Protein AF-A0A291DHX2-F1 (afdb_monomer)

Nearest PDB structures (foldseek):
  8iu8-assembly1_A  TM=8.710E-01  e=2.915E-43  Flavobacterium johnsoniae UW101
  8iua-assembly1_A  TM=8.700E-01  e=8.581E-43  Flavobacterium johnsoniae UW101
  8iu9-assembly1_A  TM=8.692E-01  e=1.322E-42  Flavobacterium johnsoniae UW101
  3wnk-assembly1_A  TM=9.084E-01  e=1.373E-40  Niallia circulans
  5x7h-assembly1_A  TM=8.971E-01  e=6.446E-41  Paenibacillus sp. 598K

Solvent-accessible surface area (backbone atoms only — not comparable to full-atom values): 27577 Å² total; per-residue (Å²): 115,50,43,55,33,37,54,38,20,44,44,53,69,82,54,70,47,40,28,38,33,37,72,49,67,83,41,77,32,39,40,35,33,27,46,94,78,40,78,77,42,75,45,81,43,79,44,49,63,46,77,52,75,40,79,85,54,85,60,59,73,38,20,26,37,37,42,32,27,49,96,93,36,82,62,42,64,35,30,45,33,15,68,62,84,74,66,36,42,26,38,40,49,85,33,37,75,86,45,47,84,64,54,61,30,53,54,43,32,28,51,43,36,31,30,31,34,38,33,43,84,76,42,33,38,69,75,46,38,75,61,94,46,56,67,44,57,31,85,87,68,50,64,32,18,53,59,20,47,54,36,51,48,52,55,34,44,73,28,44,24,42,38,24,37,55,44,50,68,35,43,25,38,49,69,61,36,68,76,38,56,72,24,25,24,16,46,100,84,71,46,74,37,65,48,76,100,59,27,24,36,38,28,43,40,84,90,23,67,42,31,62,50,53,41,51,42,52,40,51,46,39,73,75,64,33,46,24,38,32,37,34,59,78,59,62,76,83,70,42,15,40,68,88,67,47,78,54,60,54,52,58,28,52,29,51,45,44,39,52,36,44,60,60,38,37,77,80,35,79,79,53,42,35,33,48,44,15,33,55,59,39,52,37,86,56,40,50,77,38,69,51,66,36,45,33,29,36,63,40,80,91,45,50,32,46,56,33,50,53,48,52,55,52,51,52,41,70,57,29,72,78,55,45,39,36,36,37,67,50,39,46,40,54,78,58,86,72,46,73,33,34,53,42,20,52,53,54,49,49,51,50,42,39,74,74,42,30,30,68,42,41,45,24,38,64,46,28,35,35,27,47,97,54,61,79,57,47,36,70,62,79,56,63,70,55,53,53,51,53,30,41,44,33,23,48,52,34,26,45,36,61,70,40,38,74,78,62,45,46,81,38,23,86,78,31,44,53,84,93,42,68,48,28,39,60,89,48,86,45,59,36,64,51,69,45,52,50,18,29,25,37,48,33,29,33,52,92,44,36,39,41,34,37,39,39,44,25,49,36,21,88,58,41,50,51,63,42,66,25,52,72,43,70,44,71,68,42,54,43,34,33,55,45,95,61,55,79,74,46,43,37,38,34,32,47,75,61,100,52,74,46,65,44,78,56,75,68,48,77,47,81,51,100,90,41,40,22,43,38,34,69,43,70,63,40,53,46,46,37,36,41,38,36,38,40,105

Sequence (537 aa):
MIVLFPVKAQFREGEPISFHIENCVDETVNLQIFSVGKPVFNKTVEIKEGIIELPEFEARRGGYLVEVTSSDKVVVQTAFDVDSDMIRYGFLSDFFQGGENENQSIRWMNKLHLNYIQYYDWMYRHDDLIPQTEIFEDLLGRKLSSNTIQSRIKQAREAGMVNIAYGAIYGGTNDFAAANPDWRMYDKNGQPIGFFDFLSIMNVNKESGWHDHIINEYKKAVEYGFDGIHMDTYGFPKEARNAKGEILDLPEDFGQLIDDSKAVLKEVNEDVKLIFNNVGNWPVYSVANRDQEAIYIEVWDPYSTYQGIEEIITNARRENKEKQIILAAYLKPFEYEVTEKTYNSLWLLTAIITSLGASHLIHGENGGIITEGYYAKYFHVEESSKKEQIRRYYDYITFLAEFWRINALSDASRTHFLGDNREYVSDCEYLTPNLEAGKIWTNIRQNDMMKFINFVNLTGAQDTIWNHQKDIQESDVFSLKILMNREIKAVTYLTPDGDVIKFDSLAYNIEESEFGPYLVVEIPRLLVWGTLIIEMD

pLDDT: mean 96.0, std 3.61, range [68.62, 98.94]

Radius of gyration: 24.35 Å; Cα contacts (8 Å, |Δi|>4): 1285; chains: 1; bounding box: 62×52×72 Å

Foldseek 3Di:
DKDKFWLALAAAQPDWTKIFIPPDDFDWKWKFKDAQNHTPDIDTDTDDGDMDTDNVDRDDAAKIKIFIDDPNDTPDIFIYGYPFLAAAEEEDADQAPPQLPPCLQ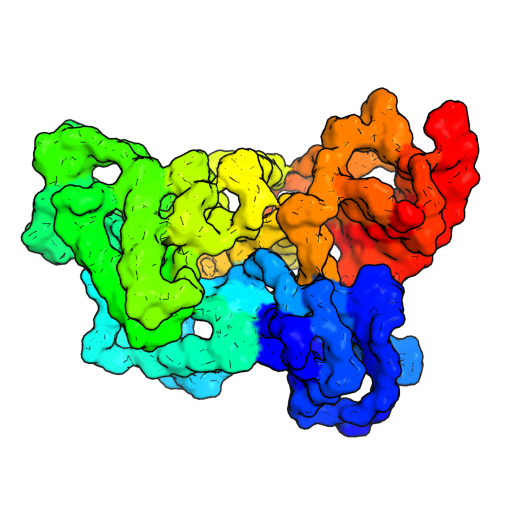LVLCRLLSHAEYEYPQQAQELLARHDPDQWHAHPVGDTGGLSSVVSNLVSNVSNNHAFAYEHELFWDFPVRCVVQVQQFWADQVLHFAADPPTTTGGHLAPVHPSLVSNLVSQLVVVVSPHLEYAHEYPLPDCWTAGNVRHIDPVLQSVLVSQQVSLVVNCVVPVRRAYEYEQECLPPLLRRLPHPHQAHEYEHDPPLQFLVSLLVSLVVSCVSPQAHAYEYADAQQVLVDDDDVLSVLLVLQSQQSCQLSLHHYHAHGGNQWGGHDPRRVPTHHDPDPLVSLLSSLVSSVSSNRSCVSHGPSWAWCQVPADDDPHDQKDWPDPQEHCDQDALHWNWTWTHDPFKIKIKTFFNNQAPGRRSNDGTDWDKDAKTKMKGADPFAWPFKWKWDSPDSHIDIDTWDWDWDQDPRGTITITIDHIDGGMMMIMTGGD

Secondary structure (DSSP, 8-state):
--EEEESSSSBPTTSPEEEEEES--SEEEEEEEEETTEEEEEEEEEE-SEEEEETT----SEEEEEEEEETTEEEEEEEEEES-----EEEE---BTTGGG--HHHHHHHHTT--EEEETT-SS-SSS-S-SSSEEE-TTS-EEEHHHHHHHHHHHHHTT-EEEEEEESSEEEHHHHHH-GGGB-B-TTSPBPEETTTEEEB--STTSHHHHHHHHHHHHHHHHT-SEEEEE--S--SS-B-TTSPBP-HHHHHHHHHHHHHHHHTTT-TT-EEEEE-GGGTTHHHHTTSS-SEEEEE--TT--BHHHHHHHHHHHHHH-SSSEEEEE---GGGGS---HHHHHHHHHHHHHHHHTTEEE--EETTTEEE-SS-TTSEEE---HHHHHHHHHHHHHHHHTHHHHSTTSSEE-HHHHBSTT--SEE-S-TTEESS--TTSEEEEEEEETTEEEEEEEE-TT-S--BTTS-----PPPPEEEEEE-SS-EEEEEEEESSSSS-EEEEPPEEEEEETTEEEEEEEEPP-SSEEEEEEEE-

Mean predicted aligned error: 3.92 Å

Structure (mmCIF, N/CA/C/O backbone):
data_AF-A0A291DHX2-F1
#
_entry.id   AF-A0A291DHX2-F1
#
loop_
_atom_site.group_PDB
_atom_site.id
_atom_site.type_symbol
_atom_site.label_atom_id
_atom_site.label_alt_id
_atom_site.label_comp_id
_atom_site.label_asym_id
_atom_site.label_entity_id
_atom_site.label_seq_id
_atom_site.pdbx_PDB_ins_code
_atom_site.Cartn_x
_atom_site.Cartn_y
_atom_site.Cartn_z
_atom_site.occupancy
_atom_site.B_iso_or_equiv
_atom_site.auth_seq_id
_atom_site.auth_comp_id
_atom_site.auth_asym_id
_atom_site.auth_atom_id
_atom_site.pdbx_PDB_model_num
ATOM 1 N N . MET A 1 1 ? 9.516 -12.639 23.760 1.00 79.38 1 MET A N 1
ATOM 2 C CA . MET A 1 1 ? 8.070 -12.367 23.662 1.00 79.38 1 MET A CA 1
ATOM 3 C C . MET A 1 1 ? 7.502 -13.357 22.665 1.00 79.38 1 MET A C 1
ATOM 5 O O . MET A 1 1 ? 8.199 -13.634 21.692 1.00 79.38 1 MET A O 1
ATOM 9 N N . ILE A 1 2 ? 6.322 -13.920 22.928 1.00 90.12 2 ILE A N 1
ATOM 10 C CA . ILE A 1 2 ? 5.669 -14.852 21.999 1.00 90.12 2 ILE A CA 1
ATOM 11 C C . ILE A 1 2 ? 5.411 -14.114 20.682 1.00 90.12 2 ILE A C 1
ATOM 13 O O . ILE A 1 2 ? 4.966 -12.968 20.686 1.00 90.12 2 ILE A O 1
ATOM 17 N N . VAL A 1 3 ? 5.698 -14.761 19.557 1.00 93.31 3 VAL A N 1
ATOM 18 C CA . VAL A 1 3 ? 5.422 -14.228 18.220 1.00 93.31 3 VAL A CA 1
ATOM 19 C C . VAL A 1 3 ? 4.354 -15.105 17.586 1.00 93.31 3 VAL A C 1
ATOM 21 O O . VAL A 1 3 ? 4.564 -16.298 17.414 1.00 93.31 3 VAL A O 1
ATOM 24 N N . LEU A 1 4 ? 3.219 -14.509 17.234 1.00 96.25 4 LEU A N 1
ATOM 25 C CA . LEU A 1 4 ? 2.104 -15.169 16.557 1.00 96.25 4 LEU A CA 1
ATOM 26 C C . LEU A 1 4 ? 1.819 -14.425 15.260 1.00 96.25 4 LEU A C 1
ATOM 28 O O . LEU A 1 4 ? 1.645 -13.222 15.337 1.00 96.25 4 LEU A O 1
ATOM 32 N N . PHE A 1 5 ? 1.764 -15.072 14.104 1.00 97.38 5 PHE A N 1
ATOM 33 C CA . PHE A 1 5 ? 1.389 -14.419 12.839 1.00 97.38 5 PHE A CA 1
ATOM 34 C C . PHE A 1 5 ? 0.806 -15.456 11.872 1.00 97.38 5 PHE A C 1
ATOM 36 O O . PHE A 1 5 ? 1.101 -16.645 12.031 1.00 97.38 5 PHE A O 1
ATOM 43 N N . PRO A 1 6 ? -0.047 -15.070 10.912 1.00 97.62 6 PRO A N 1
ATOM 44 C CA . PRO A 1 6 ? -0.715 -16.039 10.054 1.00 97.62 6 PRO A CA 1
ATOM 45 C C . PRO A 1 6 ? 0.281 -16.792 9.168 1.00 97.62 6 PRO A C 1
ATOM 47 O O . PRO A 1 6 ? 1.339 -16.275 8.806 1.00 97.62 6 PRO A O 1
ATOM 50 N N . VAL A 1 7 ? -0.045 -18.038 8.815 1.00 97.56 7 VAL A N 1
ATOM 51 C CA . VAL A 1 7 ? 0.776 -18.834 7.882 1.00 97.56 7 VAL A CA 1
ATOM 52 C C . VAL A 1 7 ? 0.764 -18.221 6.477 1.00 97.56 7 VAL A C 1
ATOM 54 O O . VAL A 1 7 ? 1.782 -18.260 5.784 1.00 97.56 7 VAL A O 1
ATOM 57 N N . LYS A 1 8 ? -0.350 -17.589 6.088 1.00 97.50 8 LYS A N 1
ATOM 58 C CA . LYS A 1 8 ? -0.507 -16.877 4.817 1.00 97.50 8 LYS A CA 1
ATOM 59 C C . LYS A 1 8 ? -0.766 -15.386 5.027 1.00 97.50 8 LYS A C 1
ATOM 61 O O . LYS A 1 8 ? -1.480 -15.017 5.954 1.00 97.50 8 LYS A O 1
ATOM 66 N N . ALA A 1 9 ? -0.292 -14.556 4.103 1.00 97.12 9 ALA A N 1
ATOM 67 C CA . ALA A 1 9 ? -0.534 -13.111 4.106 1.00 97.12 9 ALA A CA 1
ATOM 68 C C . ALA A 1 9 ? -2.009 -12.736 3.845 1.00 97.12 9 ALA A C 1
ATOM 70 O O . ALA A 1 9 ? -2.441 -11.623 4.157 1.00 97.12 9 ALA A O 1
ATOM 71 N N . GLN A 1 10 ? -2.766 -13.659 3.248 1.00 96.00 10 GLN A N 1
ATOM 72 C CA . GLN A 1 10 ? -4.211 -13.606 3.049 1.00 96.00 10 GLN A CA 1
ATOM 73 C C . GLN A 1 10 ? -4.751 -15.037 2.922 1.00 96.00 10 GLN A C 1
ATOM 75 O O . GLN A 1 10 ? -4.140 -15.878 2.255 1.00 96.00 10 GLN A O 1
ATOM 80 N N . PHE A 1 11 ? -5.901 -15.307 3.536 1.00 96.81 11 PHE A N 1
ATOM 81 C CA . PHE A 1 11 ? -6.628 -16.568 3.375 1.00 96.81 11 PHE A CA 1
ATOM 82 C C . PHE A 1 11 ? -7.764 -16.428 2.356 1.00 96.81 11 PHE A C 1
ATOM 84 O O . PHE A 1 11 ? -8.256 -15.327 2.090 1.00 96.81 11 PHE A O 1
ATOM 91 N N . ARG A 1 12 ? -8.201 -17.561 1.802 1.00 95.00 12 ARG A N 1
ATOM 92 C CA . ARG A 1 12 ? -9.439 -17.662 1.010 1.00 95.00 12 ARG A CA 1
ATOM 93 C C . ARG A 1 12 ? -10.588 -18.183 1.865 1.00 95.00 12 ARG A C 1
ATOM 95 O O . ARG A 1 12 ? -10.365 -18.931 2.817 1.00 95.00 12 ARG A O 1
ATOM 102 N N . GLU A 1 13 ? -11.819 -17.813 1.528 1.00 94.00 13 GLU A N 1
ATOM 103 C CA . GLU A 1 13 ? -13.006 -18.337 2.203 1.00 94.00 13 GLU A CA 1
ATOM 104 C C . GLU A 1 13 ? -13.037 -19.873 2.123 1.00 94.00 13 GLU A C 1
ATOM 106 O O . GLU A 1 13 ? -12.830 -20.474 1.067 1.00 94.00 13 GLU A O 1
ATOM 111 N N . GLY A 1 14 ? -13.257 -20.518 3.272 1.00 90.81 14 GLY A N 1
ATOM 112 C CA . GLY A 1 14 ? -13.213 -21.976 3.411 1.00 90.81 14 GLY A CA 1
ATOM 113 C C . GLY A 1 14 ? -11.820 -22.577 3.645 1.00 90.81 14 GLY A C 1
ATOM 114 O O . GLY A 1 14 ? -11.731 -23.776 3.915 1.00 90.81 14 GLY A O 1
ATOM 115 N N . GLU A 1 15 ? -10.736 -21.794 3.592 1.00 93.56 15 GLU A N 1
ATOM 116 C CA . GLU A 1 15 ? -9.418 -22.276 4.016 1.00 93.56 15 GLU A CA 1
ATOM 117 C C . GLU A 1 15 ? -9.311 -22.358 5.550 1.00 93.56 15 GLU A C 1
ATOM 119 O O . GLU A 1 15 ? -9.745 -21.439 6.249 1.00 93.56 15 GLU A O 1
ATOM 124 N N . PRO A 1 16 ? -8.684 -23.416 6.103 1.00 94.38 16 PRO A N 1
ATOM 125 C CA . PRO A 1 16 ? -8.386 -23.478 7.528 1.00 94.38 16 PRO A CA 1
ATOM 126 C C . PRO A 1 16 ? -7.453 -22.342 7.958 1.00 94.38 16 PRO A C 1
ATOM 128 O O . PRO A 1 16 ? -6.340 -22.195 7.443 1.00 94.38 16 PRO A O 1
ATOM 131 N N . ILE A 1 17 ? -7.886 -21.572 8.955 1.00 97.00 17 ILE A N 1
ATOM 132 C CA . ILE A 1 17 ? -7.067 -20.510 9.534 1.00 97.00 17 ILE A CA 1
ATOM 133 C C . ILE A 1 17 ? -5.953 -21.131 10.376 1.00 97.00 17 ILE A C 1
ATOM 135 O O . ILE A 1 17 ? -6.190 -22.023 11.193 1.00 97.00 17 ILE A O 1
ATOM 139 N N . SER A 1 18 ? -4.725 -20.659 10.176 1.00 97.06 18 SER A N 1
ATOM 140 C CA . SER A 1 18 ? -3.547 -21.181 10.866 1.00 97.06 18 SER A CA 1
ATOM 141 C C . SER A 1 18 ? -2.495 -20.108 11.121 1.00 97.06 18 SER A C 1
ATOM 143 O O . SER A 1 18 ? -2.351 -19.151 10.356 1.00 97.06 18 SER A O 1
ATOM 145 N N . PHE A 1 19 ? -1.740 -20.274 12.206 1.00 97.56 19 PHE A N 1
ATOM 146 C CA . PHE A 1 19 ? -0.740 -19.307 12.654 1.00 97.56 19 PHE A CA 1
ATOM 147 C C . PHE A 1 19 ? 0.585 -19.985 12.973 1.00 97.56 19 PHE A C 1
ATOM 149 O O . PHE A 1 19 ? 0.619 -21.059 13.574 1.00 97.56 19 PHE A O 1
ATOM 156 N N . HIS A 1 20 ? 1.679 -19.316 12.626 1.00 97.00 20 HIS A N 1
ATOM 157 C CA . HIS A 1 20 ? 2.994 -19.610 13.169 1.00 97.00 20 HIS A CA 1
ATOM 158 C C . HIS A 1 20 ? 3.098 -19.087 14.600 1.00 97.00 20 HIS A C 1
ATOM 160 O O . HIS A 1 20 ? 2.733 -17.943 14.867 1.00 97.00 20 HIS A O 1
ATOM 166 N N . ILE A 1 21 ? 3.659 -19.906 15.487 1.00 95.69 21 ILE A N 1
ATOM 167 C CA . ILE A 1 21 ? 4.022 -19.550 16.858 1.00 95.69 21 ILE A CA 1
ATOM 168 C C . ILE A 1 21 ? 5.539 -19.682 17.004 1.00 95.69 21 ILE A C 1
ATOM 170 O O . ILE A 1 21 ? 6.110 -20.730 16.693 1.00 95.69 21 ILE A O 1
ATOM 174 N N . GLU A 1 22 ? 6.186 -18.635 17.511 1.00 94.31 22 GLU A N 1
ATOM 175 C CA . GLU A 1 22 ? 7.619 -18.609 17.818 1.00 94.31 22 GLU A CA 1
ATOM 176 C C . GLU A 1 22 ? 7.882 -18.060 19.220 1.00 94.31 22 GLU A C 1
ATOM 178 O O . GLU A 1 22 ? 7.073 -17.294 19.753 1.00 94.31 22 GLU A O 1
ATOM 183 N N . ASN A 1 23 ? 9.060 -18.371 19.776 1.00 89.81 23 ASN A N 1
ATOM 184 C CA . ASN A 1 23 ? 9.526 -17.853 21.064 1.00 89.81 23 ASN A CA 1
ATOM 185 C C . ASN A 1 23 ? 8.530 -18.138 22.202 1.00 89.81 23 ASN A C 1
ATOM 187 O O . ASN A 1 23 ? 8.288 -17.281 23.061 1.00 89.81 23 ASN A O 1
ATOM 191 N N . CYS A 1 24 ? 7.934 -19.331 22.179 1.00 85.94 24 CYS A N 1
ATOM 192 C CA . CYS A 1 24 ? 6.913 -19.775 23.119 1.00 85.94 24 CYS A CA 1
ATOM 193 C C . CYS A 1 24 ? 7.372 -21.037 23.852 1.00 85.94 24 CYS A C 1
ATOM 195 O O . CYS A 1 24 ? 7.963 -21.928 23.249 1.00 85.94 24 CYS A O 1
ATOM 197 N N . VAL A 1 25 ? 7.064 -21.127 25.144 1.00 78.88 25 VAL A N 1
ATOM 198 C CA . VAL A 1 25 ? 7.168 -22.370 25.922 1.00 78.88 25 VAL A CA 1
ATOM 199 C C . VAL A 1 25 ? 5.767 -22.968 26.021 1.00 78.88 25 VAL A C 1
ATOM 201 O O . VAL A 1 25 ? 4.802 -22.208 26.003 1.00 78.88 25 VAL A O 1
ATOM 204 N N . ASP A 1 26 ? 5.660 -24.295 26.102 1.00 84.38 26 ASP A N 1
ATOM 205 C CA . ASP A 1 26 ? 4.382 -25.002 26.236 1.00 84.38 26 ASP A CA 1
ATOM 206 C C . ASP A 1 26 ? 3.528 -24.390 27.361 1.00 84.38 26 ASP A C 1
ATOM 208 O O . ASP A 1 26 ? 3.853 -24.504 28.547 1.00 84.38 26 ASP A O 1
ATOM 212 N N . GLU A 1 27 ? 2.442 -23.720 26.979 1.00 87.50 27 GLU A N 1
ATOM 213 C CA . GLU A 1 27 ? 1.556 -23.001 27.892 1.00 87.50 27 GLU A CA 1
ATOM 214 C C . GLU A 1 27 ? 0.101 -23.112 27.423 1.00 87.50 27 GLU A C 1
ATOM 216 O O . GLU A 1 27 ? -0.201 -23.105 26.227 1.00 87.50 27 GLU A O 1
ATOM 221 N N . THR A 1 28 ? -0.820 -23.216 28.381 1.00 92.19 28 THR A N 1
ATOM 222 C CA . THR A 1 28 ? -2.256 -23.126 28.121 1.00 92.19 28 THR A CA 1
ATOM 223 C C . THR A 1 28 ? -2.678 -21.661 28.119 1.00 92.19 28 THR A C 1
ATOM 225 O O . THR A 1 28 ? -2.581 -20.981 29.138 1.00 92.19 28 THR A O 1
ATOM 228 N N . VAL A 1 29 ? -3.192 -21.192 26.988 1.00 94.38 29 VAL A N 1
ATOM 229 C CA . VAL A 1 29 ? -3.620 -19.805 26.777 1.00 94.38 29 VAL A CA 1
ATOM 230 C C . VAL A 1 29 ? -5.060 -19.753 26.286 1.00 94.38 29 VAL A C 1
ATOM 232 O O . VAL A 1 29 ? -5.611 -20.748 25.810 1.00 94.38 29 VAL A O 1
ATOM 235 N N . ASN A 1 30 ? -5.676 -18.581 26.373 1.00 95.88 30 ASN A N 1
ATOM 236 C CA . ASN A 1 30 ? -6.965 -18.324 25.754 1.00 95.88 30 ASN A CA 1
ATOM 237 C C . ASN A 1 30 ? -6.771 -17.557 24.441 1.00 95.88 30 ASN A C 1
ATOM 239 O O . ASN A 1 30 ? -6.210 -16.465 24.447 1.00 95.88 30 ASN A O 1
ATOM 243 N N . LEU A 1 31 ? -7.222 -18.129 23.323 1.00 96.31 31 LEU A N 1
ATOM 244 C CA . LEU A 1 31 ? -7.190 -17.504 22.001 1.00 96.31 31 LEU A CA 1
ATOM 245 C C . LEU A 1 31 ? -8.587 -17.001 21.642 1.00 96.31 31 LEU A C 1
ATOM 247 O O . LEU A 1 31 ? -9.546 -17.776 21.604 1.00 96.31 31 LEU A O 1
ATOM 251 N N . GLN A 1 32 ? -8.687 -15.715 21.330 1.00 96.31 32 GLN A N 1
ATOM 252 C CA . GLN A 1 32 ? -9.913 -15.063 20.884 1.00 96.31 32 GLN A CA 1
ATOM 253 C C . GLN A 1 32 ? -9.729 -14.468 19.493 1.00 96.31 32 GLN A C 1
ATOM 255 O O . GLN A 1 32 ? -8.671 -13.929 19.176 1.00 96.31 32 GLN A O 1
ATOM 260 N N . ILE A 1 33 ? -10.776 -14.555 18.673 1.00 97.19 33 ILE A N 1
ATOM 261 C CA . ILE A 1 33 ? -10.845 -13.870 17.380 1.00 97.19 33 ILE A CA 1
ATOM 262 C C . ILE A 1 33 ? -11.972 -12.851 17.447 1.00 97.19 33 ILE A C 1
ATOM 264 O O . ILE A 1 33 ? -13.084 -13.179 17.870 1.00 97.19 33 ILE A O 1
ATOM 268 N N . PHE A 1 34 ? -11.687 -11.633 17.002 1.00 95.50 34 PHE A N 1
ATOM 269 C CA . PHE A 1 34 ? -12.623 -10.522 16.961 1.00 95.50 34 PHE A CA 1
ATOM 270 C C . PHE A 1 34 ? -12.886 -10.073 15.525 1.00 95.50 34 PHE A C 1
ATOM 272 O O . PHE A 1 34 ? -11.972 -10.018 14.705 1.00 95.50 34 PHE A O 1
ATOM 279 N N . SER A 1 35 ? -14.134 -9.695 15.251 1.00 91.94 35 SER A N 1
ATOM 280 C CA . SER A 1 35 ? -14.554 -8.944 14.063 1.00 91.94 35 SER A CA 1
ATOM 281 C C . SER A 1 35 ? -15.221 -7.659 14.552 1.00 91.94 35 SER A C 1
ATOM 283 O O . SER A 1 35 ? -16.177 -7.726 15.325 1.00 91.94 35 SER A O 1
ATOM 285 N N . VAL A 1 36 ? -14.677 -6.493 14.185 1.00 81.00 36 VAL A N 1
ATOM 286 C CA . VAL A 1 36 ? -15.209 -5.166 14.574 1.00 81.00 36 VAL A CA 1
ATOM 287 C C . VAL A 1 36 ? -15.490 -5.047 16.086 1.00 81.00 36 VAL A C 1
ATOM 289 O O . VAL A 1 36 ? -16.558 -4.634 16.523 1.00 81.00 36 VAL A O 1
ATOM 292 N N . GLY A 1 37 ? -14.547 -5.502 16.916 1.00 74.19 37 GLY A N 1
ATOM 293 C CA . GLY A 1 37 ? -14.656 -5.478 18.383 1.00 74.19 37 GLY A CA 1
ATOM 294 C C . GLY A 1 37 ? -15.592 -6.525 19.003 1.00 74.19 37 GLY A C 1
ATOM 295 O O . GLY A 1 37 ? -15.660 -6.630 20.227 1.00 74.19 37 GLY A O 1
ATOM 296 N N . LYS A 1 38 ? -16.275 -7.350 18.201 1.00 86.62 38 LYS A N 1
ATOM 297 C CA . LYS A 1 38 ? -17.118 -8.452 18.687 1.00 86.62 38 LYS A CA 1
ATOM 298 C C . LYS A 1 38 ? -16.330 -9.762 18.690 1.00 86.62 38 LYS A C 1
ATOM 300 O O . LYS A 1 38 ? -15.783 -10.124 17.647 1.00 86.62 38 LYS A O 1
ATOM 305 N N . PRO A 1 39 ? -16.280 -10.504 19.811 1.00 92.81 39 PRO A N 1
ATOM 306 C CA . PRO A 1 39 ? -15.670 -11.826 19.826 1.00 92.81 39 PRO A CA 1
ATOM 307 C C . PRO A 1 39 ? -16.509 -12.785 18.974 1.00 92.81 39 PRO A C 1
ATOM 309 O O . PRO A 1 39 ? -17.694 -12.989 19.234 1.00 92.81 39 PRO A O 1
ATOM 312 N N . VAL A 1 40 ? -15.887 -13.376 17.956 1.00 95.56 40 VAL A N 1
ATOM 313 C CA . VAL A 1 40 ? -16.500 -14.356 17.043 1.00 95.56 40 VAL A CA 1
ATOM 314 C C . VAL A 1 40 ? -15.968 -15.771 17.261 1.00 95.56 40 VAL A C 1
ATOM 316 O O . VAL A 1 40 ? -16.575 -16.737 16.808 1.00 95.56 40 VAL A O 1
ATOM 319 N N . PHE A 1 41 ? -14.860 -15.906 17.990 1.00 96.50 41 PHE A N 1
ATOM 320 C CA . PHE A 1 41 ? -14.291 -17.186 18.395 1.00 96.50 41 PHE A CA 1
ATOM 321 C C . PHE A 1 41 ? -13.587 -17.039 19.741 1.00 96.50 41 PHE A C 1
ATOM 323 O O . PHE A 1 41 ? -12.989 -16.001 20.025 1.00 96.50 41 PHE A O 1
ATOM 330 N N . ASN A 1 42 ? -13.653 -18.080 20.565 1.00 95.81 42 ASN A N 1
ATOM 331 C CA . ASN A 1 42 ? -12.950 -18.145 21.837 1.00 95.81 42 ASN A CA 1
ATOM 332 C C . ASN A 1 42 ? -12.612 -19.600 22.156 1.00 95.81 42 ASN A C 1
ATOM 334 O O . ASN A 1 42 ? -13.512 -20.445 22.176 1.00 95.81 42 ASN A O 1
ATOM 338 N N . LYS A 1 43 ? -11.338 -19.894 22.416 1.00 94.62 43 LYS A N 1
ATOM 339 C CA . LYS A 1 43 ? -10.894 -21.248 22.731 1.00 94.62 43 LYS A CA 1
ATOM 340 C C . LYS A 1 43 ? -9.653 -21.248 23.611 1.00 94.62 43 LYS A C 1
ATOM 342 O O . LYS A 1 43 ? -8.654 -20.604 23.307 1.00 94.62 43 LYS A O 1
ATOM 347 N N . THR A 1 44 ? -9.688 -22.068 24.655 1.00 95.19 44 THR A N 1
ATOM 348 C CA . THR A 1 44 ? -8.486 -22.435 25.402 1.00 95.19 44 THR A CA 1
ATOM 349 C C . THR A 1 44 ? -7.669 -23.432 24.587 1.00 95.19 44 THR A C 1
ATOM 351 O O . THR A 1 44 ? -8.180 -24.485 24.199 1.00 95.19 44 THR A O 1
ATOM 354 N N . VAL A 1 45 ? -6.410 -23.097 24.318 1.00 93.00 45 VAL A N 1
ATOM 355 C CA . VAL A 1 45 ? -5.496 -23.890 23.491 1.00 93.00 45 VAL A CA 1
ATOM 356 C C . VAL A 1 45 ? -4.149 -24.049 24.187 1.00 93.00 45 VAL A C 1
ATOM 358 O O . VAL A 1 45 ? -3.720 -23.184 24.947 1.00 93.00 45 VAL A O 1
ATOM 361 N N . GLU A 1 46 ? -3.473 -25.162 23.924 1.00 91.88 46 GLU A N 1
ATOM 362 C CA . GLU A 1 46 ? -2.058 -25.319 24.259 1.00 91.88 46 GLU A CA 1
ATOM 363 C C . GLU A 1 46 ? -1.229 -24.783 23.092 1.00 91.88 46 GLU A C 1
ATOM 365 O O . GLU A 1 46 ? -1.372 -25.253 21.959 1.00 91.88 46 GLU A O 1
ATOM 370 N N . ILE A 1 47 ? -0.385 -23.788 23.359 1.00 90.06 47 ILE A N 1
ATOM 371 C CA . ILE A 1 47 ? 0.527 -23.224 22.362 1.00 90.06 47 ILE A CA 1
ATOM 372 C C . ILE A 1 47 ? 1.944 -23.744 22.581 1.00 90.06 47 ILE A C 1
ATOM 374 O O . ILE A 1 47 ? 2.423 -23.833 23.708 1.00 90.06 47 ILE A O 1
ATOM 378 N N . LYS A 1 48 ? 2.609 -24.072 21.473 1.00 92.06 48 LYS A N 1
ATOM 379 C CA . LYS A 1 48 ? 4.018 -24.468 21.391 1.00 92.06 48 LYS A CA 1
ATOM 380 C C . LYS A 1 48 ? 4.611 -23.937 20.093 1.00 92.06 48 LYS A C 1
ATOM 382 O O . LYS A 1 48 ? 3.857 -23.593 19.180 1.00 92.06 48 LYS A O 1
ATOM 387 N N . GLU A 1 49 ? 5.936 -23.895 19.981 1.00 94.31 49 GLU A N 1
ATOM 388 C CA . GLU A 1 49 ? 6.577 -23.500 18.722 1.00 94.31 49 GLU A CA 1
ATOM 389 C C . GLU A 1 49 ? 6.132 -24.398 17.558 1.00 94.31 49 GLU A C 1
ATOM 391 O O . GLU A 1 49 ? 6.116 -25.629 17.667 1.00 94.31 49 GLU A O 1
ATOM 396 N N . GLY A 1 50 ? 5.759 -23.778 16.437 1.00 94.81 50 GLY A N 1
ATOM 397 C CA . GLY A 1 50 ? 5.253 -24.483 15.262 1.00 94.81 50 GLY A CA 1
ATOM 398 C C . GLY A 1 50 ? 4.054 -23.794 14.622 1.00 94.81 50 GLY A C 1
ATOM 399 O O . GLY A 1 50 ? 4.003 -22.568 14.543 1.00 94.81 50 GLY A O 1
ATOM 400 N N . ILE A 1 51 ? 3.116 -24.596 14.117 1.00 95.94 51 ILE A N 1
ATOM 401 C CA . ILE A 1 51 ? 1.869 -24.129 13.503 1.00 95.94 51 ILE A CA 1
ATOM 402 C C . ILE A 1 51 ? 0.699 -24.577 14.375 1.00 95.94 51 ILE A C 1
ATOM 404 O O . ILE A 1 51 ? 0.610 -25.752 14.735 1.00 95.94 51 ILE A O 1
ATOM 408 N N . ILE A 1 52 ? -0.196 -23.642 14.689 1.00 95.19 52 ILE A N 1
ATOM 409 C CA . ILE A 1 52 ? -1.517 -23.930 15.248 1.00 95.19 52 ILE A CA 1
ATOM 410 C C . ILE A 1 52 ? -2.569 -23.747 14.156 1.00 95.19 52 ILE A C 1
ATOM 412 O O . ILE A 1 52 ? -2.600 -22.718 13.484 1.00 95.19 52 ILE A O 1
ATOM 416 N N . GLU A 1 53 ? -3.431 -24.742 13.983 1.00 95.00 53 GLU A N 1
ATOM 417 C CA . GLU A 1 53 ? -4.576 -24.685 13.073 1.00 95.00 53 GLU A CA 1
ATOM 418 C C . GLU A 1 53 ? -5.868 -24.522 13.877 1.00 95.00 53 GLU A C 1
ATOM 420 O O . GLU A 1 53 ? -6.033 -25.124 14.942 1.00 95.00 53 GLU A O 1
ATOM 425 N N . LEU A 1 54 ? -6.804 -23.733 13.352 1.00 94.06 54 LEU A N 1
ATOM 426 C CA . LEU A 1 54 ? -8.122 -23.490 13.935 1.00 94.06 54 LEU A CA 1
ATOM 427 C C . LEU A 1 54 ? -9.227 -24.003 12.993 1.00 94.06 54 LEU A C 1
ATOM 429 O O . LEU A 1 54 ? -10.019 -23.208 12.491 1.00 94.06 54 LEU A O 1
ATOM 433 N N . PRO A 1 55 ? -9.327 -25.325 12.748 1.00 89.50 55 PRO A N 1
ATOM 434 C CA . PRO A 1 55 ? -10.268 -25.884 11.769 1.00 89.50 55 PRO A CA 1
ATOM 435 C C . PRO A 1 55 ? -11.746 -25.697 12.147 1.00 89.50 55 PRO A C 1
ATOM 437 O O . PRO A 1 55 ? -12.625 -25.873 11.315 1.00 89.50 55 PRO A O 1
ATOM 440 N N . GLU A 1 56 ? -12.029 -25.370 13.407 1.00 90.44 56 GLU A N 1
ATOM 441 C CA . GLU A 1 56 ? -13.383 -25.114 13.909 1.00 90.44 56 GLU A CA 1
ATOM 442 C C . GLU A 1 56 ? -13.866 -23.685 13.624 1.00 90.44 56 GLU A C 1
ATOM 444 O O . GLU A 1 56 ? -15.054 -23.405 13.774 1.00 90.44 56 GLU A O 1
ATOM 449 N N . PHE A 1 57 ? -12.962 -22.770 13.261 1.00 93.19 57 PHE A N 1
ATOM 450 C CA . PHE A 1 57 ? -13.331 -21.399 12.943 1.00 93.19 57 PHE A CA 1
ATOM 451 C C . PHE A 1 57 ? -13.613 -21.260 11.446 1.00 93.19 57 PHE A C 1
ATOM 453 O O . PHE A 1 57 ? -12.701 -21.190 10.624 1.00 93.19 57 PHE A O 1
ATOM 460 N N . GLU A 1 58 ? -14.895 -21.192 11.101 1.00 91.62 58 GLU A N 1
ATOM 461 C CA . GLU A 1 58 ? -15.348 -20.894 9.743 1.00 91.62 58 GLU A CA 1
ATOM 462 C C . GLU A 1 58 ? -15.251 -19.387 9.481 1.00 91.62 58 GLU A C 1
ATOM 464 O O . GLU A 1 58 ? -16.193 -18.622 9.718 1.00 91.62 58 GLU A O 1
ATOM 469 N N . ALA A 1 59 ? -14.082 -18.952 9.015 1.00 91.12 59 ALA A N 1
ATOM 470 C CA . ALA A 1 59 ? -13.855 -17.563 8.653 1.00 91.12 59 ALA A CA 1
ATOM 471 C C . ALA A 1 59 ? -14.628 -17.201 7.377 1.00 91.12 59 ALA A C 1
ATOM 473 O O . ALA A 1 59 ? -14.614 -17.937 6.389 1.00 91.12 59 ALA A O 1
ATOM 474 N N . ARG A 1 60 ? -15.280 -16.039 7.399 1.00 92.56 60 ARG A N 1
ATOM 475 C CA . ARG A 1 60 ? -15.910 -15.433 6.222 1.00 92.56 60 ARG A CA 1
ATOM 476 C C . ARG A 1 60 ? -15.046 -14.289 5.733 1.00 92.56 60 ARG A C 1
ATOM 478 O O . ARG A 1 60 ? -14.128 -13.864 6.426 1.00 92.56 60 ARG A O 1
ATOM 485 N N . ARG A 1 61 ? -15.376 -13.755 4.561 1.00 92.62 61 ARG A N 1
ATOM 486 C CA . ARG A 1 61 ? -14.745 -12.540 4.053 1.00 92.62 61 ARG A CA 1
ATOM 487 C C . ARG A 1 61 ? -14.756 -11.418 5.100 1.00 92.62 61 ARG A C 1
ATOM 489 O O . ARG A 1 61 ? -15.824 -11.057 5.591 1.00 92.62 61 ARG A O 1
ATOM 496 N N . GLY A 1 62 ? -13.585 -10.855 5.391 1.00 92.69 62 GLY A N 1
ATOM 497 C CA . GLY A 1 62 ? -13.419 -9.809 6.401 1.00 92.69 62 GLY A CA 1
ATOM 498 C C . GLY A 1 62 ? -12.014 -9.770 7.000 1.00 92.69 62 GLY A C 1
ATOM 499 O O . GLY A 1 62 ? -11.186 -10.641 6.731 1.00 92.69 62 GLY A O 1
ATOM 500 N N . GLY A 1 63 ? -11.756 -8.734 7.798 1.00 95.44 63 GLY A N 1
ATOM 501 C CA . GLY A 1 63 ? -10.553 -8.614 8.621 1.00 95.44 63 GLY A CA 1
ATOM 502 C C . GLY A 1 63 ? -10.833 -9.046 10.060 1.00 95.44 63 GLY A C 1
ATOM 503 O O . GLY A 1 63 ? -11.917 -8.807 10.597 1.00 95.44 63 GLY A O 1
ATOM 504 N N . TYR A 1 64 ? -9.854 -9.691 10.689 1.00 97.19 64 TYR A N 1
ATOM 505 C CA . TYR A 1 64 ? -9.985 -10.248 12.031 1.00 97.19 64 TYR A CA 1
ATOM 506 C C . TYR A 1 64 ? -8.765 -9.928 12.885 1.00 97.19 64 TYR A C 1
ATOM 508 O O . TYR A 1 64 ? -7.631 -9.990 12.411 1.00 97.19 64 TYR A O 1
ATOM 516 N N . LEU A 1 65 ? -9.002 -9.640 14.164 1.00 97.50 65 LEU A N 1
ATOM 517 C CA . LEU A 1 65 ? -7.958 -9.536 15.179 1.00 97.50 65 LEU A CA 1
ATOM 518 C C . LEU A 1 65 ? -7.912 -10.835 15.974 1.00 97.50 65 LEU A C 1
ATOM 520 O O . LEU A 1 65 ? -8.946 -11.341 16.406 1.00 97.50 65 LEU A O 1
ATOM 524 N N . VAL A 1 66 ? -6.713 -11.345 16.202 1.00 97.25 66 VAL A N 1
ATOM 525 C CA . VAL A 1 66 ? -6.437 -12.477 17.077 1.00 97.25 66 VAL A CA 1
ATOM 526 C C . VAL A 1 66 ? -5.758 -11.954 18.323 1.00 97.25 66 VAL A C 1
ATOM 528 O O . VAL A 1 66 ? -4.724 -11.290 18.247 1.00 97.25 66 VAL A O 1
ATOM 531 N N . GLU A 1 67 ? -6.320 -12.293 19.471 1.00 96.06 67 GLU A N 1
ATOM 532 C CA . GLU A 1 67 ? -5.757 -11.980 20.772 1.00 96.06 67 GLU A CA 1
ATOM 533 C C . GLU A 1 67 ? -5.492 -13.268 21.533 1.00 96.06 67 GLU A C 1
ATOM 535 O O . GLU A 1 67 ? -6.363 -14.132 21.649 1.00 96.06 67 GLU A O 1
ATOM 540 N N . VAL A 1 68 ? -4.281 -13.390 22.066 1.00 95.56 68 VAL A N 1
ATOM 541 C CA . VAL A 1 68 ? -3.919 -14.479 22.964 1.00 95.56 68 VAL A CA 1
ATOM 542 C C . VAL A 1 68 ? -3.687 -13.901 24.346 1.00 95.56 68 VAL A C 1
ATOM 544 O O . VAL A 1 68 ? -2.863 -12.999 24.525 1.00 95.56 68 VAL A O 1
ATOM 547 N N . THR A 1 69 ? -4.400 -14.443 25.329 1.00 95.06 69 THR A N 1
ATOM 548 C CA . THR A 1 69 ? -4.287 -14.054 26.731 1.00 95.06 69 THR A CA 1
ATOM 549 C C . THR A 1 69 ? -3.775 -15.204 27.597 1.00 95.06 69 THR A C 1
ATOM 551 O O . THR A 1 69 ? -4.156 -16.363 27.427 1.00 95.06 69 THR A O 1
ATOM 554 N N . SER A 1 70 ? -2.910 -14.873 28.556 1.00 92.56 70 SER A N 1
ATOM 555 C CA . SER A 1 70 ? -2.516 -15.754 29.659 1.00 92.56 70 SER A CA 1
ATOM 556 C C . SER A 1 70 ? -2.786 -15.041 30.977 1.00 92.56 70 SER A C 1
ATOM 558 O O . SER A 1 70 ? -2.394 -13.887 31.156 1.00 92.56 70 SER A O 1
ATOM 560 N N . SER A 1 71 ? -3.472 -15.720 31.903 1.00 88.81 71 SER A N 1
ATOM 561 C CA . SER A 1 71 ? -3.856 -15.158 33.209 1.00 88.81 71 SER A CA 1
ATOM 562 C C . SER A 1 71 ? -4.513 -13.768 33.091 1.00 88.81 71 SER A C 1
ATOM 564 O O . SER A 1 71 ? -4.111 -12.825 33.776 1.00 88.81 71 SER A O 1
ATOM 566 N N . ASP A 1 72 ? -5.472 -13.640 32.167 1.00 85.75 72 ASP A N 1
ATOM 567 C CA . ASP A 1 72 ? -6.223 -12.413 31.847 1.00 85.75 72 ASP A CA 1
ATOM 568 C C . ASP A 1 72 ? -5.381 -11.231 31.326 1.00 85.75 72 ASP A C 1
ATOM 570 O O . ASP A 1 72 ? -5.836 -10.087 31.314 1.00 85.75 72 ASP A O 1
ATOM 574 N N . LYS A 1 73 ? -4.147 -11.481 30.873 1.00 91.06 73 LYS A N 1
ATOM 575 C CA . LYS A 1 73 ? -3.296 -10.478 30.220 1.00 91.06 73 LYS A CA 1
ATOM 576 C C . LYS A 1 73 ? -3.047 -10.846 28.772 1.00 91.06 73 LYS A C 1
ATOM 578 O O . LYS A 1 73 ? -2.684 -11.983 28.484 1.00 91.06 73 LYS A O 1
ATOM 583 N N . VAL A 1 74 ? -3.170 -9.867 27.881 1.00 92.75 74 VAL A N 1
ATOM 584 C CA . VAL A 1 74 ? -2.766 -10.009 26.478 1.00 92.75 74 VAL A CA 1
ATOM 585 C C . VAL A 1 74 ? -1.262 -10.249 26.415 1.00 92.75 74 VAL A C 1
ATOM 587 O O . VAL A 1 74 ? -0.482 -9.439 26.917 1.00 92.75 74 VAL A O 1
ATOM 590 N N . VAL A 1 75 ? -0.861 -11.374 25.825 1.00 93.50 75 VAL A N 1
ATOM 591 C CA . VAL A 1 75 ? 0.553 -11.751 25.660 1.00 93.50 75 VAL A CA 1
ATOM 592 C C . VAL A 1 75 ? 1.038 -11.592 24.224 1.00 93.50 75 VAL A C 1
ATOM 594 O O . VAL A 1 75 ? 2.225 -11.356 24.012 1.00 93.50 75 VAL A O 1
ATOM 597 N N . VAL A 1 76 ? 0.137 -11.704 23.244 1.00 95.06 76 VAL A N 1
ATOM 598 C CA . VAL A 1 76 ? 0.416 -11.428 21.831 1.00 95.06 76 VAL A CA 1
ATOM 599 C C . VAL A 1 76 ? -0.890 -11.155 21.084 1.00 95.06 76 VAL A C 1
ATOM 601 O O . VAL A 1 76 ? -1.933 -11.730 21.401 1.00 95.06 76 VAL A O 1
ATOM 604 N N . GLN A 1 77 ? -0.818 -10.290 20.076 1.00 96.25 77 GLN A N 1
ATOM 605 C CA . GLN A 1 77 ? -1.876 -10.070 19.097 1.00 96.25 77 GLN A CA 1
ATOM 606 C C . GLN A 1 77 ? -1.324 -10.245 17.680 1.00 96.25 77 GLN A C 1
ATOM 608 O O . GLN A 1 77 ? -0.123 -10.102 17.444 1.00 96.25 77 GLN A O 1
ATOM 613 N N . THR A 1 78 ? -2.206 -10.558 16.740 1.00 97.62 78 THR A N 1
ATOM 614 C CA . THR A 1 78 ? -1.963 -10.424 15.298 1.00 97.62 78 THR A CA 1
ATOM 615 C C . THR A 1 78 ? -3.293 -10.244 14.582 1.00 97.62 78 THR A C 1
ATOM 617 O O . THR A 1 78 ? -4.341 -10.370 15.206 1.00 97.62 78 THR A O 1
ATOM 620 N N . ALA A 1 79 ? -3.281 -9.978 13.285 1.00 97.75 79 ALA A N 1
ATOM 621 C CA . ALA A 1 79 ? -4.475 -9.999 12.461 1.00 97.75 79 ALA A CA 1
ATOM 622 C C . ALA A 1 79 ? -4.377 -11.045 11.350 1.00 97.75 79 ALA A C 1
ATOM 624 O O . ALA A 1 79 ? -3.335 -11.655 11.120 1.00 97.75 79 ALA A O 1
ATOM 625 N N . PHE A 1 80 ? -5.489 -11.255 10.664 1.00 97.81 80 PHE A N 1
ATOM 626 C CA . PHE A 1 80 ? -5.526 -11.885 9.352 1.00 97.81 80 PHE A CA 1
ATOM 627 C C . PHE A 1 80 ? -6.741 -11.357 8.594 1.00 97.81 80 PHE A C 1
ATOM 629 O O . PHE A 1 80 ? -7.668 -10.806 9.194 1.00 97.81 80 PHE A O 1
ATOM 636 N N . ASP A 1 81 ? -6.747 -11.538 7.279 1.00 96.38 81 ASP A N 1
ATOM 637 C CA . ASP A 1 81 ? -7.939 -11.316 6.475 1.00 96.38 81 ASP A CA 1
ATOM 638 C C . ASP A 1 81 ? -8.272 -12.521 5.601 1.00 96.38 81 ASP A C 1
ATOM 640 O O . ASP A 1 81 ? -7.437 -13.395 5.339 1.00 96.38 81 ASP A O 1
ATOM 644 N N . VAL A 1 82 ? -9.537 -12.554 5.197 1.00 96.25 82 VAL A N 1
ATOM 645 C CA . VAL A 1 82 ? -10.092 -13.530 4.268 1.00 96.25 82 VAL A CA 1
ATOM 646 C C . VAL A 1 82 ? -10.700 -12.771 3.101 1.00 96.25 82 VAL A C 1
ATOM 648 O O . VAL A 1 82 ? -11.585 -11.937 3.306 1.00 96.25 82 VAL A O 1
ATOM 651 N N . ASP A 1 83 ? -10.215 -13.042 1.888 1.00 93.19 83 ASP A N 1
ATOM 652 C CA . ASP A 1 83 ? -10.707 -12.448 0.634 1.00 93.19 83 ASP A CA 1
ATOM 653 C C . ASP A 1 83 ? -10.905 -10.919 0.681 1.00 93.19 83 ASP A C 1
ATOM 655 O O . ASP A 1 83 ? -11.886 -10.362 0.172 1.00 93.19 83 ASP A O 1
ATOM 659 N N . SER A 1 84 ? -9.962 -10.217 1.311 1.00 90.00 84 SER A N 1
ATOM 660 C CA . SER A 1 84 ? -9.895 -8.757 1.265 1.00 90.00 84 SER A CA 1
ATOM 661 C C . SER A 1 84 ? -9.432 -8.273 -0.111 1.00 90.00 84 SER A C 1
ATOM 663 O O . SER A 1 84 ? -8.481 -8.816 -0.673 1.00 90.00 84 SER A O 1
ATOM 665 N N . ASP A 1 85 ? -10.041 -7.196 -0.618 1.00 88.31 85 ASP A N 1
ATOM 666 C CA . ASP A 1 85 ? -9.599 -6.540 -1.863 1.00 88.31 85 ASP A CA 1
ATOM 667 C C . ASP A 1 85 ? -8.360 -5.651 -1.652 1.00 88.31 85 ASP A C 1
ATOM 669 O O . ASP A 1 85 ? -7.827 -5.077 -2.602 1.00 88.31 85 ASP A O 1
ATOM 673 N N . MET A 1 86 ? -7.915 -5.472 -0.403 1.00 92.06 86 MET A N 1
ATOM 674 C CA . MET A 1 86 ? -6.785 -4.605 -0.102 1.00 92.06 86 MET A CA 1
ATOM 675 C C . MET A 1 86 ? -5.475 -5.272 -0.525 1.00 92.06 86 MET A C 1
ATOM 677 O O . MET A 1 86 ? -5.022 -6.249 0.074 1.00 92.06 86 MET A O 1
ATOM 681 N N . ILE A 1 87 ? -4.824 -4.683 -1.523 1.00 96.38 87 ILE A N 1
ATOM 682 C CA . ILE A 1 87 ? -3.450 -5.021 -1.880 1.00 96.38 87 ILE A CA 1
ATOM 683 C C . ILE A 1 87 ? -2.510 -4.343 -0.883 1.00 96.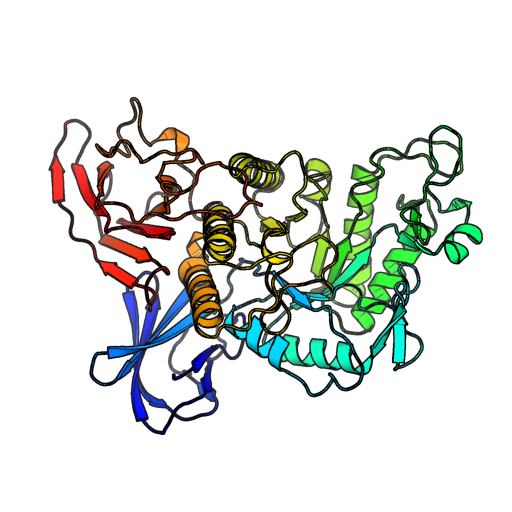38 87 ILE A C 1
ATOM 685 O O . ILE A 1 87 ? -2.474 -3.121 -0.776 1.00 96.38 87 ILE A O 1
ATOM 689 N N . ARG A 1 88 ? -1.738 -5.142 -0.151 1.00 97.81 88 ARG A N 1
ATOM 690 C CA . ARG A 1 88 ? -0.642 -4.707 0.717 1.00 97.81 88 ARG A CA 1
ATOM 691 C C . ARG A 1 88 ? 0.653 -5.093 0.022 1.00 97.81 88 ARG A C 1
ATOM 693 O O . ARG A 1 88 ? 1.074 -6.248 0.061 1.00 97.81 88 ARG A O 1
ATOM 700 N N . TYR A 1 89 ? 1.217 -4.122 -0.685 1.00 98.69 89 TYR A N 1
ATOM 701 C CA . TYR A 1 89 ? 2.323 -4.340 -1.606 1.00 98.69 89 TYR A CA 1
ATOM 702 C C . TYR A 1 89 ? 3.662 -4.129 -0.890 1.00 98.69 89 TYR A C 1
ATOM 704 O O . TYR A 1 89 ? 3.881 -3.068 -0.308 1.00 98.69 89 TYR A O 1
ATOM 712 N N . GLY A 1 90 ? 4.539 -5.131 -0.925 1.00 98.62 90 GLY A N 1
ATOM 713 C CA . GLY A 1 90 ? 5.925 -5.044 -0.473 1.00 98.62 90 GLY A CA 1
ATOM 714 C C . GLY A 1 90 ? 6.939 -5.176 -1.601 1.00 98.62 90 GLY A C 1
ATOM 715 O O . GLY A 1 90 ? 6.569 -5.251 -2.774 1.00 98.62 90 GLY A O 1
ATOM 716 N N . PHE A 1 91 ? 8.221 -5.249 -1.243 1.00 98.81 91 PHE A N 1
ATOM 717 C CA . PHE A 1 91 ? 9.307 -5.430 -2.205 1.00 98.81 91 PHE A CA 1
ATOM 718 C C . PHE A 1 91 ? 10.373 -6.442 -1.759 1.00 98.81 91 PHE A C 1
ATOM 720 O O . PHE A 1 91 ? 10.570 -6.697 -0.569 1.00 98.81 91 PHE A O 1
ATOM 727 N N . LEU A 1 92 ? 11.083 -6.974 -2.750 1.00 98.75 92 LEU A N 1
ATOM 728 C CA . LEU A 1 92 ? 12.368 -7.653 -2.633 1.00 98.75 92 LEU A CA 1
ATOM 729 C C . LEU A 1 92 ? 13.331 -7.061 -3.668 1.00 98.75 92 LEU A C 1
ATOM 731 O O . LEU A 1 92 ? 12.928 -6.780 -4.795 1.00 98.75 92 LEU A O 1
ATOM 735 N N . SER A 1 93 ? 14.594 -6.904 -3.299 1.00 98.00 93 SER A N 1
ATOM 736 C CA . SER A 1 93 ? 15.688 -6.421 -4.148 1.00 98.00 93 SER A CA 1
ATOM 737 C C . SER A 1 93 ? 16.972 -7.247 -4.011 1.00 98.00 93 SER A C 1
ATOM 739 O O . SER A 1 93 ? 17.880 -7.096 -4.836 1.00 98.00 93 SER A O 1
ATOM 741 N N . ASP A 1 94 ? 17.069 -8.101 -2.986 1.00 96.88 94 ASP A N 1
ATOM 742 C CA . ASP A 1 94 ? 18.305 -8.781 -2.600 1.00 96.88 94 ASP A CA 1
ATOM 743 C C . ASP A 1 94 ? 18.305 -10.242 -3.070 1.00 96.88 94 ASP A C 1
ATOM 745 O O . ASP A 1 94 ? 17.892 -11.175 -2.374 1.00 96.88 94 ASP A O 1
ATOM 749 N N . PHE A 1 95 ? 18.822 -10.452 -4.283 1.00 97.56 95 PHE A N 1
ATOM 750 C CA . PHE A 1 95 ? 18.858 -11.762 -4.947 1.00 97.56 95 PHE A CA 1
ATOM 751 C C . PHE A 1 95 ? 20.263 -12.367 -5.022 1.00 97.56 95 PHE A C 1
ATOM 753 O O . PHE A 1 95 ? 20.604 -13.054 -5.982 1.00 97.56 95 PHE A O 1
ATOM 760 N N . PHE A 1 96 ? 21.112 -12.098 -4.033 1.00 96.38 96 PHE A N 1
ATOM 761 C CA . PHE A 1 96 ? 22.505 -12.546 -4.034 1.00 96.38 96 PHE A CA 1
ATOM 762 C C . PHE A 1 96 ? 22.644 -14.077 -3.932 1.00 96.38 96 PHE A C 1
ATOM 764 O O . PHE A 1 96 ? 21.757 -14.789 -3.450 1.00 96.38 96 PHE A O 1
ATOM 771 N N . GLN A 1 97 ? 23.790 -14.593 -4.382 1.00 94.38 97 GLN A N 1
ATOM 772 C CA . GLN A 1 97 ? 24.152 -16.008 -4.256 1.00 94.38 97 GLN A CA 1
ATOM 773 C C . GLN A 1 97 ? 24.187 -16.455 -2.783 1.00 94.38 97 GLN A C 1
ATOM 775 O O . GLN A 1 97 ? 24.741 -15.752 -1.939 1.00 94.38 97 GLN A O 1
ATOM 780 N N . GLY A 1 98 ? 23.658 -17.647 -2.485 1.00 91.06 98 GLY A N 1
ATOM 781 C CA . GLY A 1 98 ? 23.612 -18.212 -1.130 1.00 91.06 98 GLY A CA 1
ATOM 782 C C . GLY A 1 98 ? 22.367 -17.812 -0.331 1.00 91.06 98 GLY A C 1
ATOM 783 O O . GLY A 1 98 ? 22.164 -18.312 0.776 1.00 91.06 98 GLY A O 1
ATOM 784 N N . GLY A 1 99 ? 21.528 -16.925 -0.880 1.00 89.25 99 GLY A N 1
ATOM 785 C CA . GLY A 1 99 ? 20.267 -16.493 -0.276 1.00 89.25 99 GLY A CA 1
ATOM 786 C C . GLY A 1 99 ? 19.109 -17.481 -0.460 1.00 89.25 99 GLY A C 1
ATOM 787 O O . GLY A 1 99 ? 18.048 -17.291 0.128 1.00 89.25 99 GLY A O 1
ATOM 788 N N . GLU A 1 100 ? 19.277 -18.550 -1.243 1.00 89.12 100 GLU A N 1
ATOM 789 C CA . GLU A 1 100 ? 18.189 -19.456 -1.627 1.00 89.12 100 GLU A CA 1
ATOM 790 C C . GLU A 1 100 ? 17.559 -20.220 -0.453 1.00 89.12 100 GLU A C 1
ATOM 792 O O . GLU A 1 100 ? 16.409 -20.642 -0.546 1.00 89.12 100 GLU A O 1
ATOM 797 N N . ASN A 1 101 ? 18.276 -20.384 0.659 1.00 86.44 101 ASN A N 1
ATOM 798 C CA . ASN A 1 101 ? 17.762 -21.042 1.866 1.00 86.44 101 ASN A CA 1
ATOM 799 C C . ASN A 1 101 ? 17.313 -20.048 2.945 1.00 86.44 101 ASN A C 1
ATOM 801 O O . ASN A 1 101 ? 16.838 -20.450 4.008 1.00 86.44 101 ASN A O 1
ATOM 805 N N . GLU A 1 102 ? 17.478 -18.750 2.705 1.00 91.00 102 GLU A N 1
ATOM 806 C CA . GLU A 1 102 ? 17.031 -17.724 3.627 1.00 91.00 102 GLU A CA 1
ATOM 807 C C . GLU A 1 102 ? 15.534 -17.473 3.428 1.00 91.00 102 GLU A C 1
ATOM 809 O O . GLU A 1 102 ? 15.053 -17.366 2.301 1.00 91.00 102 GLU A O 1
ATOM 814 N N . ASN A 1 103 ? 14.789 -17.338 4.524 1.00 93.31 103 ASN A N 1
ATOM 815 C CA . ASN A 1 103 ? 13.359 -17.024 4.495 1.00 93.31 103 ASN A CA 1
ATOM 816 C C . ASN A 1 103 ? 12.987 -15.807 5.350 1.00 93.31 103 ASN A C 1
ATOM 818 O O . ASN A 1 103 ? 11.807 -15.502 5.504 1.00 93.31 103 ASN A O 1
ATOM 822 N N . GLN A 1 104 ? 13.973 -15.102 5.914 1.00 95.31 104 GLN A N 1
ATOM 823 C CA . GLN A 1 104 ? 13.725 -14.028 6.875 1.00 95.31 104 GLN A CA 1
ATOM 824 C C . GLN A 1 104 ? 12.926 -12.880 6.250 1.00 95.31 104 GLN A C 1
ATOM 826 O O . GLN A 1 104 ? 11.958 -12.440 6.866 1.00 95.31 104 GLN A O 1
ATOM 831 N N . SER A 1 105 ? 13.251 -12.475 5.014 1.00 97.00 105 SER A N 1
ATOM 832 C CA . SER A 1 105 ? 12.479 -11.471 4.266 1.00 97.00 105 SER A CA 1
ATOM 833 C C . SER A 1 105 ? 11.017 -11.887 4.074 1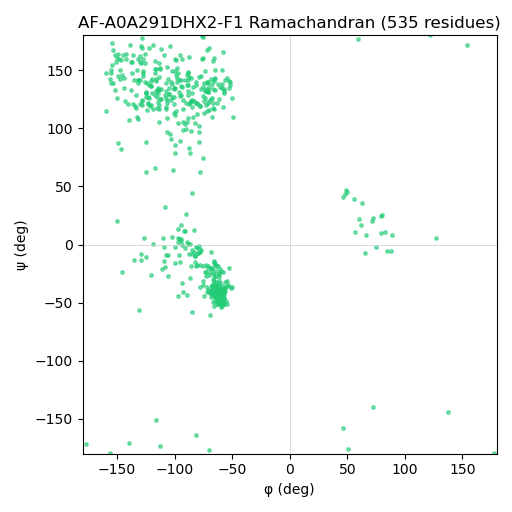.00 97.00 105 SER A C 1
ATOM 835 O O . SER A 1 105 ? 10.106 -11.137 4.413 1.00 97.00 105 SER A O 1
ATOM 837 N N . ILE A 1 106 ? 10.762 -13.123 3.625 1.00 98.00 106 ILE A N 1
ATOM 838 C CA . ILE A 1 106 ? 9.390 -13.624 3.419 1.00 98.00 106 ILE A CA 1
ATOM 839 C C . ILE A 1 106 ? 8.617 -13.667 4.738 1.00 98.00 106 ILE A C 1
ATOM 841 O O . ILE A 1 106 ? 7.477 -13.216 4.813 1.00 98.00 106 ILE A O 1
ATOM 845 N N . ARG A 1 107 ? 9.243 -14.157 5.812 1.00 96.94 107 ARG A N 1
ATOM 846 C CA . ARG A 1 107 ? 8.605 -14.218 7.134 1.00 96.94 107 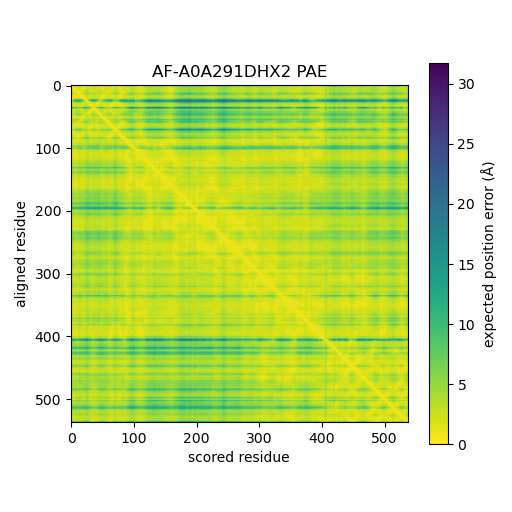ARG A CA 1
ATOM 847 C C . ARG A 1 107 ? 8.342 -12.834 7.714 1.00 96.94 107 ARG A C 1
ATOM 849 O O . ARG A 1 107 ? 7.328 -12.653 8.379 1.00 96.94 107 ARG A O 1
ATOM 856 N N . TRP A 1 108 ? 9.227 -11.868 7.473 1.00 97.75 108 TRP A N 1
ATOM 857 C CA . TRP A 1 108 ? 8.991 -10.476 7.840 1.00 97.75 108 TRP A CA 1
ATOM 858 C C . TRP A 1 108 ? 7.782 -9.906 7.096 1.00 97.75 108 TRP A C 1
ATOM 860 O O . TRP A 1 108 ? 6.859 -9.408 7.731 1.00 97.75 108 TRP A O 1
ATOM 870 N N . MET A 1 109 ? 7.736 -10.053 5.773 1.00 98.31 109 MET A N 1
ATOM 871 C CA . MET A 1 109 ? 6.612 -9.575 4.965 1.00 98.31 109 MET A CA 1
ATOM 872 C C . MET A 1 109 ? 5.288 -10.260 5.339 1.00 98.31 109 MET A C 1
ATOM 874 O O . MET A 1 109 ? 4.256 -9.596 5.383 1.00 98.31 109 MET A O 1
ATOM 878 N N . ASN A 1 110 ? 5.316 -11.548 5.704 1.00 97.88 110 ASN A N 1
ATOM 879 C CA . ASN A 1 110 ? 4.132 -12.273 6.177 1.00 97.88 110 ASN A CA 1
ATOM 880 C C . ASN A 1 110 ? 3.636 -11.744 7.534 1.00 97.88 110 ASN A C 1
ATOM 882 O O . ASN A 1 110 ? 2.439 -11.589 7.739 1.00 97.88 110 ASN A O 1
ATOM 886 N N . LYS A 1 111 ? 4.549 -11.372 8.445 1.00 98.00 111 LYS A N 1
ATOM 887 C CA . LYS A 1 111 ? 4.195 -10.687 9.704 1.00 98.00 111 LYS A CA 1
ATOM 888 C C . LYS A 1 111 ? 3.522 -9.331 9.470 1.00 98.00 111 LYS A C 1
ATOM 890 O O . LYS A 1 111 ? 2.789 -8.878 10.341 1.00 98.00 111 LYS A O 1
ATOM 895 N N . LEU A 1 112 ? 3.781 -8.692 8.329 1.00 98.62 112 LEU A N 1
ATOM 896 C CA . LEU A 1 112 ? 3.147 -7.442 7.901 1.00 98.62 112 LEU A CA 1
ATOM 897 C C . LEU A 1 112 ? 1.934 -7.663 6.981 1.00 98.62 112 LEU A C 1
ATOM 899 O O . LEU A 1 112 ? 1.370 -6.695 6.474 1.00 98.62 112 LEU A O 1
ATOM 903 N N . HIS A 1 113 ? 1.531 -8.915 6.748 1.00 98.44 113 HIS A N 1
ATOM 904 C CA . HIS A 1 113 ? 0.411 -9.288 5.875 1.00 98.44 113 HIS A CA 1
ATOM 905 C C . HIS A 1 113 ? 0.579 -8.847 4.415 1.00 98.44 113 HIS A C 1
ATOM 907 O O . HIS A 1 113 ? -0.415 -8.710 3.704 1.00 98.44 113 HIS A O 1
ATOM 913 N N . LEU A 1 114 ? 1.804 -8.593 3.940 1.00 98.69 114 LEU A N 1
ATOM 914 C CA . LEU A 1 114 ? 2.025 -8.155 2.556 1.00 98.69 114 LEU A CA 1
ATOM 915 C C . LEU A 1 114 ? 1.660 -9.292 1.598 1.00 98.69 114 LEU A C 1
ATOM 917 O O . LEU A 1 114 ? 2.264 -10.359 1.648 1.00 98.69 114 LEU A O 1
ATOM 921 N N . ASN A 1 115 ? 0.658 -9.071 0.748 1.00 98.25 115 ASN A N 1
ATOM 922 C CA . ASN A 1 115 ? 0.066 -10.095 -0.118 1.00 98.25 115 ASN A CA 1
ATOM 923 C C . ASN A 1 115 ? 0.472 -9.947 -1.595 1.00 98.25 115 ASN A C 1
ATOM 925 O O . ASN A 1 115 ? 0.221 -10.855 -2.382 1.00 98.25 115 ASN A O 1
ATOM 929 N N . TYR A 1 116 ? 1.134 -8.850 -1.965 1.00 98.75 116 TYR A N 1
ATOM 930 C CA . TYR A 1 116 ? 1.803 -8.667 -3.256 1.00 98.75 116 TYR A CA 1
ATOM 931 C C . TYR A 1 116 ? 3.258 -8.282 -2.996 1.00 98.75 116 TYR A C 1
ATOM 933 O O . TYR A 1 116 ? 3.519 -7.487 -2.095 1.00 98.75 116 TYR A O 1
ATOM 941 N N . ILE A 1 117 ? 4.200 -8.810 -3.778 1.00 98.81 117 ILE A N 1
ATOM 942 C CA . ILE A 1 117 ? 5.636 -8.547 -3.622 1.00 98.81 117 ILE A CA 1
ATOM 943 C C . ILE A 1 117 ? 6.242 -8.156 -4.966 1.00 98.81 117 ILE A C 1
ATOM 945 O O . ILE A 1 117 ? 6.176 -8.924 -5.926 1.00 98.81 117 ILE A O 1
ATOM 949 N N . GLN A 1 118 ? 6.827 -6.961 -5.029 1.00 98.81 118 GLN A N 1
ATOM 950 C CA . GLN A 1 118 ? 7.541 -6.465 -6.198 1.00 98.81 118 GLN A CA 1
ATOM 951 C C . GLN A 1 118 ? 8.986 -6.954 -6.146 1.00 98.81 118 GLN A C 1
ATOM 953 O O . GLN A 1 118 ? 9.697 -6.683 -5.182 1.00 98.81 118 GLN A O 1
ATOM 958 N N . TYR A 1 119 ? 9.432 -7.646 -7.185 1.00 98.81 119 TYR A N 1
ATOM 959 C CA . TYR A 1 119 ? 10.819 -8.072 -7.330 1.00 98.81 119 TYR A CA 1
ATOM 960 C C . TYR A 1 119 ? 11.544 -6.996 -8.128 1.00 98.81 119 TYR A C 1
ATOM 962 O O . TYR A 1 119 ? 11.401 -6.947 -9.344 1.00 98.81 119 TYR A O 1
ATOM 970 N N . TYR A 1 120 ? 12.251 -6.102 -7.442 1.00 98.62 120 TYR A N 1
ATOM 971 C CA . TYR A 1 120 ? 12.911 -4.934 -8.021 1.00 98.62 120 TYR A CA 1
ATOM 972 C C . TYR A 1 120 ? 14.327 -5.281 -8.495 1.00 98.62 120 TYR A C 1
ATOM 974 O O . TYR A 1 120 ? 15.097 -5.890 -7.751 1.00 98.62 120 TYR A O 1
ATOM 982 N N . ASP A 1 121 ? 14.680 -4.891 -9.723 1.00 97.00 121 ASP A N 1
ATOM 983 C CA . ASP A 1 121 ? 15.972 -5.188 -10.362 1.00 97.00 121 ASP A CA 1
ATOM 984 C C . ASP A 1 121 ? 16.394 -6.671 -10.265 1.00 97.00 121 ASP A C 1
ATOM 986 O O . ASP A 1 121 ? 17.537 -7.011 -9.961 1.00 97.00 121 ASP A O 1
ATOM 990 N N . TRP A 1 122 ? 15.451 -7.584 -10.498 1.00 98.25 122 TRP A N 1
ATOM 991 C CA . TRP A 1 122 ? 15.700 -9.032 -10.517 1.00 98.25 122 TRP A CA 1
ATOM 992 C C . TRP A 1 122 ? 16.280 -9.532 -11.847 1.00 98.25 122 TRP A C 1
ATOM 994 O O . TRP A 1 122 ? 16.778 -10.652 -11.919 1.00 98.25 122 TRP A O 1
ATOM 1004 N N . MET A 1 123 ? 16.139 -8.744 -12.911 1.00 98.00 123 MET A N 1
ATOM 1005 C CA . MET A 1 123 ? 16.354 -9.156 -14.296 1.00 98.00 123 MET A CA 1
ATOM 1006 C C . MET A 1 123 ? 17.811 -9.018 -14.750 1.00 98.00 123 MET A C 1
ATOM 1008 O O . MET A 1 123 ? 18.595 -8.258 -14.181 1.00 98.00 123 MET A O 1
ATOM 1012 N N . TYR A 1 124 ? 18.168 -9.709 -15.836 1.00 98.12 124 TYR A N 1
ATOM 1013 C CA . TYR A 1 124 ? 19.487 -9.581 -16.458 1.00 98.12 124 TYR A CA 1
ATOM 1014 C C . TYR A 1 124 ? 19.672 -8.213 -17.127 1.00 98.12 124 TYR A C 1
ATOM 1016 O O . TYR A 1 124 ? 20.557 -7.446 -16.741 1.00 98.12 124 TYR A O 1
ATOM 1024 N N . ARG A 1 125 ? 18.839 -7.871 -18.111 1.00 97.69 125 ARG A N 1
ATOM 1025 C CA . ARG A 1 125 ? 18.813 -6.562 -18.783 1.00 97.69 125 ARG A CA 1
ATOM 1026 C C . ARG A 1 125 ? 17.370 -6.099 -18.938 1.00 97.69 125 ARG A C 1
ATOM 1028 O O . ARG A 1 125 ? 16.453 -6.896 -18.830 1.00 97.69 125 ARG A O 1
ATOM 1035 N N . HIS A 1 126 ? 17.165 -4.809 -19.197 1.00 97.06 126 HIS A N 1
ATOM 1036 C CA . HIS A 1 126 ? 15.812 -4.263 -19.374 1.00 97.06 126 HIS A CA 1
ATOM 1037 C C . HIS A 1 126 ? 15.166 -4.672 -20.716 1.00 97.06 126 HIS A C 1
ATOM 1039 O O . HIS A 1 126 ? 13.951 -4.606 -20.854 1.00 97.06 126 HIS A O 1
ATOM 1045 N N . ASP A 1 127 ? 15.973 -5.130 -21.680 1.00 97.69 127 ASP A N 1
ATOM 1046 C CA . ASP A 1 127 ? 15.542 -5.652 -22.985 1.00 97.69 127 ASP A CA 1
ATOM 1047 C C . ASP A 1 127 ? 15.722 -7.177 -23.138 1.00 97.69 127 ASP A C 1
ATOM 1049 O O . ASP A 1 127 ? 15.344 -7.728 -24.168 1.00 97.69 127 ASP A O 1
ATOM 1053 N N . ASP A 1 128 ? 16.272 -7.861 -22.133 1.00 97.94 128 ASP A N 1
ATOM 1054 C CA . ASP A 1 128 ? 16.449 -9.319 -22.077 1.00 97.94 128 ASP A CA 1
ATOM 1055 C C . ASP A 1 128 ? 16.349 -9.730 -20.603 1.00 97.94 128 ASP A C 1
ATOM 1057 O O . ASP A 1 128 ? 17.339 -9.709 -19.860 1.00 97.94 128 ASP A O 1
ATOM 1061 N N . LEU A 1 129 ? 15.119 -9.978 -20.140 1.00 98.44 129 LEU A N 1
ATOM 1062 C CA . LEU A 1 129 ? 14.827 -10.035 -18.705 1.00 98.44 129 LEU A CA 1
ATOM 1063 C C . LEU A 1 129 ? 15.411 -11.294 -18.056 1.00 98.44 129 LEU A C 1
ATOM 1065 O O . LEU A 1 129 ? 15.878 -11.252 -16.914 1.00 98.44 129 LEU A O 1
ATOM 1069 N N . ILE A 1 130 ? 15.392 -12.420 -18.773 1.00 98.00 130 ILE A N 1
ATOM 1070 C CA . ILE A 1 130 ? 15.751 -13.722 -18.206 1.00 98.00 130 ILE A CA 1
ATOM 1071 C C . ILE A 1 130 ? 17.268 -13.926 -18.219 1.00 98.00 130 ILE A C 1
ATOM 1073 O O . ILE A 1 130 ? 17.882 -13.929 -19.288 1.00 98.00 130 ILE A O 1
ATOM 1077 N N . PRO A 1 131 ? 17.897 -14.188 -17.060 1.00 95.56 131 PRO A N 1
ATOM 1078 C CA . PRO A 1 131 ? 19.316 -14.501 -17.022 1.00 95.56 131 PRO A CA 1
ATOM 1079 C C . PRO A 1 131 ? 19.617 -15.838 -17.712 1.00 95.56 131 PRO A C 1
ATOM 1081 O O . PRO A 1 131 ? 18.980 -16.858 -17.454 1.00 95.56 131 PRO A O 1
ATOM 1084 N N . GLN A 1 132 ? 20.646 -15.844 -18.564 1.00 93.38 132 GLN A N 1
ATOM 1085 C CA . GLN A 1 132 ? 21.092 -17.033 -19.308 1.00 93.38 132 GLN A CA 1
ATOM 1086 C C . GLN A 1 132 ? 21.868 -18.038 -18.437 1.00 93.38 132 GLN A C 1
ATOM 1088 O O . GLN A 1 132 ? 22.043 -19.201 -18.804 1.00 93.38 132 GLN A O 1
ATOM 1093 N N . THR A 1 133 ? 22.369 -17.587 -17.288 1.00 96.06 133 THR A N 1
ATOM 1094 C CA . THR A 1 133 ? 23.153 -18.378 -16.334 1.00 96.06 133 THR A CA 1
ATOM 1095 C C . THR A 1 133 ? 22.598 -18.218 -14.925 1.00 96.06 133 THR A C 1
ATOM 1097 O O . THR A 1 133 ? 21.936 -17.234 -14.614 1.00 96.06 133 THR A O 1
ATOM 1100 N N . GLU A 1 134 ? 22.879 -19.193 -14.056 1.00 95.88 134 GLU A N 1
ATOM 1101 C CA . GLU A 1 134 ? 22.406 -19.172 -12.667 1.00 95.88 134 GLU A CA 1
ATOM 1102 C C . GLU A 1 134 ? 22.905 -17.940 -11.911 1.00 95.88 134 GLU A C 1
ATOM 1104 O O . GLU A 1 134 ? 22.101 -17.231 -11.321 1.00 95.88 134 GLU A O 1
ATOM 1109 N N . ILE A 1 135 ? 24.204 -17.650 -11.999 1.00 97.94 135 ILE A N 1
ATOM 1110 C CA . ILE A 1 135 ? 24.782 -16.388 -11.537 1.00 97.94 135 ILE A CA 1
ATOM 1111 C C . ILE A 1 135 ? 24.907 -15.442 -12.720 1.00 97.94 135 ILE A C 1
ATOM 1113 O O . ILE A 1 135 ? 25.456 -15.820 -13.758 1.00 97.94 135 ILE A O 1
ATOM 1117 N N . PHE A 1 136 ? 24.443 -14.212 -12.551 1.00 97.81 136 PHE A N 1
ATOM 1118 C CA . PHE A 1 136 ? 24.534 -13.164 -13.559 1.00 97.81 136 PHE A CA 1
ATOM 1119 C C . PHE A 1 136 ? 24.819 -11.816 -12.899 1.00 97.81 136 PHE A C 1
ATOM 1121 O O . PHE A 1 136 ? 24.695 -11.651 -11.686 1.00 97.81 136 PHE A O 1
ATOM 1128 N N . GLU A 1 137 ? 25.249 -10.861 -13.711 1.00 97.31 137 GLU A N 1
ATOM 1129 C CA . GLU A 1 137 ? 25.445 -9.479 -13.292 1.00 97.31 137 GLU A CA 1
ATOM 1130 C C . GLU A 1 137 ? 24.316 -8.646 -13.888 1.00 97.31 137 GLU A C 1
ATOM 1132 O O . GLU A 1 137 ? 24.107 -8.703 -15.104 1.00 97.31 137 GLU A O 1
ATOM 1137 N N . ASP A 1 138 ? 23.574 -7.918 -13.055 1.00 95.38 138 ASP A N 1
ATOM 1138 C CA . ASP A 1 138 ? 22.538 -6.996 -13.525 1.00 95.38 138 ASP A CA 1
ATOM 1139 C C . ASP A 1 138 ? 23.153 -5.769 -14.226 1.00 95.38 138 ASP A C 1
ATOM 1141 O O . ASP A 1 138 ? 24.365 -5.683 -14.446 1.00 95.38 138 ASP A O 1
ATOM 1145 N N . LEU A 1 139 ? 22.314 -4.820 -14.643 1.00 92.62 139 LEU A N 1
ATOM 1146 C CA . LEU A 1 139 ? 22.772 -3.641 -15.384 1.00 92.62 139 LEU A CA 1
ATOM 1147 C C . LEU A 1 139 ? 23.643 -2.689 -14.540 1.00 92.62 139 LEU A C 1
ATOM 1149 O O . LEU A 1 139 ? 24.410 -1.912 -15.106 1.00 92.62 139 LEU A O 1
ATOM 1153 N N . LEU A 1 140 ? 23.544 -2.756 -13.208 1.00 92.69 140 LEU A N 1
ATOM 1154 C CA . LEU A 1 140 ? 24.265 -1.900 -12.260 1.00 92.69 140 LEU A CA 1
ATOM 1155 C C . LEU A 1 140 ? 25.463 -2.604 -11.606 1.00 92.69 140 LEU A C 1
ATOM 1157 O O . LEU A 1 140 ? 26.114 -2.039 -10.725 1.00 92.69 140 LEU A O 1
ATOM 1161 N N . GLY A 1 141 ? 25.788 -3.820 -12.043 1.00 94.75 141 GLY A N 1
ATOM 1162 C CA . GLY A 1 141 ? 26.959 -4.556 -11.579 1.00 94.75 141 GLY A CA 1
ATOM 1163 C C . GLY A 1 141 ? 26.724 -5.435 -10.348 1.00 94.75 141 GLY A C 1
ATOM 1164 O O . GLY A 1 141 ? 27.685 -5.964 -9.778 1.00 94.75 141 GLY A O 1
ATOM 1165 N N . ARG A 1 142 ? 25.474 -5.609 -9.897 1.00 96.38 142 ARG A N 1
ATOM 1166 C CA . ARG A 1 142 ? 25.164 -6.510 -8.778 1.00 96.38 142 ARG A CA 1
ATOM 1167 C C . ARG A 1 142 ? 25.184 -7.952 -9.270 1.00 96.38 142 ARG A C 1
ATOM 1169 O O . ARG A 1 142 ? 24.604 -8.282 -10.300 1.00 96.38 142 ARG A O 1
ATOM 1176 N N . LYS A 1 143 ? 25.846 -8.829 -8.514 1.00 97.50 143 LYS A N 1
ATOM 1177 C CA . LYS A 1 143 ? 25.921 -10.265 -8.816 1.00 97.50 143 LYS A CA 1
ATOM 1178 C C . LYS A 1 143 ? 24.758 -10.999 -8.167 1.00 97.50 143 LYS A C 1
ATOM 1180 O O . LYS A 1 143 ? 24.759 -11.196 -6.952 1.00 97.50 143 LYS A O 1
ATOM 1185 N N . LEU A 1 144 ? 23.790 -11.396 -8.978 1.00 97.94 144 LEU A N 1
ATOM 1186 C CA . LEU A 1 144 ? 22.536 -12.003 -8.547 1.00 97.94 144 LEU A CA 1
ATOM 1187 C C . LEU A 1 144 ? 22.492 -13.493 -8.913 1.00 97.94 144 LEU A C 1
ATOM 1189 O O . LEU A 1 144 ? 23.278 -13.970 -9.734 1.00 97.94 144 LEU A O 1
ATOM 1193 N N . SER A 1 145 ? 21.576 -14.229 -8.283 1.00 98.19 145 SER A N 1
ATOM 1194 C CA . SER A 1 145 ? 21.343 -15.657 -8.493 1.00 98.19 145 SER A CA 1
ATOM 1195 C C . SER A 1 145 ? 19.891 -15.929 -8.885 1.00 98.19 145 SER A C 1
ATOM 1197 O O . SER A 1 145 ? 18.954 -15.667 -8.131 1.00 98.19 145 SER A O 1
ATOM 1199 N N . SER A 1 146 ? 19.728 -16.552 -10.049 1.00 97.62 146 SER A N 1
ATOM 1200 C CA . SER A 1 146 ? 18.473 -17.110 -10.558 1.00 97.62 146 SER A CA 1
ATOM 1201 C C . SER A 1 146 ? 17.862 -18.121 -9.573 1.00 97.62 146 SER A C 1
ATOM 1203 O O . SER A 1 146 ? 16.654 -18.114 -9.341 1.00 97.62 146 SER A O 1
ATOM 1205 N N . ASN A 1 147 ? 18.692 -18.929 -8.897 1.00 97.06 147 ASN A N 1
ATOM 1206 C CA . ASN A 1 147 ? 18.217 -19.865 -7.872 1.00 97.06 147 ASN A CA 1
ATOM 1207 C C . ASN A 1 147 ? 17.623 -19.136 -6.660 1.00 97.06 147 ASN A C 1
ATOM 1209 O O . ASN A 1 147 ? 16.586 -19.556 -6.140 1.00 97.06 147 ASN A O 1
ATOM 1213 N N . THR A 1 148 ? 18.249 -18.040 -6.215 1.00 98.31 148 THR A N 1
ATOM 1214 C CA . THR A 1 148 ? 17.706 -17.215 -5.129 1.00 98.31 148 THR A CA 1
ATOM 1215 C C . THR A 1 148 ? 16.347 -16.641 -5.527 1.00 98.31 148 THR A C 1
ATOM 1217 O O . THR A 1 148 ? 15.397 -16.783 -4.760 1.00 98.31 148 THR A O 1
ATOM 1220 N N . ILE A 1 149 ? 16.210 -16.080 -6.734 1.00 98.50 149 ILE A N 1
ATOM 1221 C CA . ILE A 1 149 ? 14.937 -15.525 -7.234 1.00 98.50 149 ILE A CA 1
ATOM 1222 C C . ILE A 1 149 ? 13.837 -16.596 -7.231 1.00 98.50 149 ILE A C 1
ATOM 1224 O O . ILE A 1 149 ? 12.781 -16.396 -6.629 1.00 98.50 149 ILE A O 1
ATOM 1228 N N . GLN A 1 150 ? 14.095 -17.765 -7.824 1.00 98.19 150 GLN A N 1
ATOM 1229 C CA . GLN A 1 150 ? 13.126 -18.868 -7.871 1.00 98.19 150 GLN A CA 1
ATOM 1230 C C . GLN A 1 150 ? 12.747 -19.383 -6.478 1.00 98.19 150 GLN A C 1
ATOM 1232 O O . GLN A 1 150 ? 11.580 -19.694 -6.224 1.00 98.19 150 GLN A O 1
ATOM 1237 N N . SER A 1 151 ? 13.711 -19.451 -5.555 1.00 98.12 151 SER A N 1
ATOM 1238 C CA . SER A 1 151 ? 13.431 -19.834 -4.172 1.00 98.12 151 SER A CA 1
ATOM 1239 C C . SER A 1 151 ? 12.534 -18.810 -3.472 1.00 98.12 151 SER A C 1
ATOM 1241 O O . SER A 1 151 ? 11.557 -19.200 -2.830 1.00 98.12 151 SER A O 1
ATOM 1243 N N . ARG A 1 152 ? 12.796 -17.505 -3.640 1.00 98.25 152 ARG A N 1
ATOM 1244 C CA . ARG A 1 152 ? 11.952 -16.435 -3.081 1.00 98.25 152 ARG A CA 1
ATOM 1245 C C . ARG A 1 152 ? 10.524 -16.508 -3.629 1.00 98.25 152 ARG A C 1
ATOM 1247 O O . ARG A 1 152 ? 9.596 -16.503 -2.824 1.00 98.25 152 ARG A O 1
ATOM 1254 N N . ILE A 1 153 ? 10.352 -16.705 -4.943 1.00 98.62 153 ILE A N 1
ATOM 1255 C CA . ILE A 1 153 ? 9.033 -16.896 -5.580 1.00 98.62 153 ILE A CA 1
ATOM 1256 C C . ILE A 1 153 ? 8.281 -18.059 -4.929 1.00 98.62 153 ILE A C 1
ATOM 1258 O O . ILE A 1 153 ? 7.115 -17.928 -4.552 1.00 98.62 153 ILE A O 1
ATOM 1262 N N . LYS A 1 154 ? 8.947 -19.209 -4.770 1.00 98.31 154 LYS A N 1
ATOM 1263 C CA . LYS A 1 154 ? 8.342 -20.392 -4.152 1.00 98.31 154 LYS A CA 1
ATOM 1264 C C . LYS A 1 154 ? 7.907 -20.114 -2.710 1.00 98.31 154 LYS A C 1
ATOM 1266 O O . LYS A 1 154 ? 6.760 -20.385 -2.368 1.00 98.31 154 LYS A O 1
ATOM 1271 N N . GLN A 1 155 ? 8.799 -19.567 -1.886 1.00 98.00 155 GLN A N 1
ATOM 1272 C CA . GLN A 1 155 ? 8.527 -19.289 -0.472 1.00 98.00 155 GLN A CA 1
ATOM 1273 C C . GLN A 1 155 ? 7.400 -18.262 -0.291 1.00 98.00 155 GLN A C 1
ATOM 1275 O O . GLN A 1 155 ? 6.521 -18.444 0.548 1.00 98.00 155 GLN A O 1
ATOM 1280 N N . ALA A 1 156 ? 7.403 -17.194 -1.090 1.00 98.19 156 ALA A N 1
ATOM 1281 C CA . ALA A 1 156 ? 6.362 -16.173 -1.076 1.00 98.19 156 ALA A CA 1
ATOM 1282 C C . ALA A 1 156 ? 4.999 -16.761 -1.481 1.00 98.19 156 ALA A C 1
ATOM 1284 O O . ALA A 1 156 ? 3.998 -16.520 -0.807 1.00 98.19 156 ALA A O 1
ATOM 1285 N N . ARG A 1 157 ? 4.961 -17.613 -2.516 1.00 97.44 157 ARG A N 1
ATOM 1286 C CA . ARG A 1 157 ? 3.734 -18.311 -2.929 1.00 97.44 157 ARG A CA 1
ATOM 1287 C C . ARG A 1 157 ? 3.207 -19.256 -1.845 1.00 97.44 157 ARG A C 1
ATOM 1289 O O . ARG A 1 157 ? 2.004 -19.285 -1.600 1.00 97.44 157 ARG A O 1
ATOM 1296 N N . GLU A 1 158 ? 4.085 -19.999 -1.170 1.00 96.44 158 GLU A N 1
ATOM 1297 C CA . GLU A 1 158 ? 3.719 -20.846 -0.021 1.00 96.44 158 GLU A CA 1
ATOM 1298 C C . GLU A 1 158 ? 3.128 -20.020 1.137 1.00 96.44 158 GLU A C 1
ATOM 1300 O O . GLU A 1 158 ? 2.204 -20.477 1.808 1.00 96.44 158 GLU A O 1
ATOM 1305 N N . ALA A 1 159 ? 3.588 -18.777 1.312 1.00 97.12 159 ALA A N 1
ATOM 1306 C CA . ALA A 1 159 ? 3.041 -17.801 2.256 1.00 97.12 159 ALA A CA 1
ATOM 1307 C C . ALA A 1 159 ? 1.809 -17.032 1.723 1.00 97.12 159 ALA A C 1
ATOM 1309 O O . ALA A 1 159 ? 1.395 -16.041 2.323 1.00 97.12 159 ALA A O 1
ATOM 1310 N N . GLY A 1 160 ? 1.202 -17.458 0.609 1.00 96.3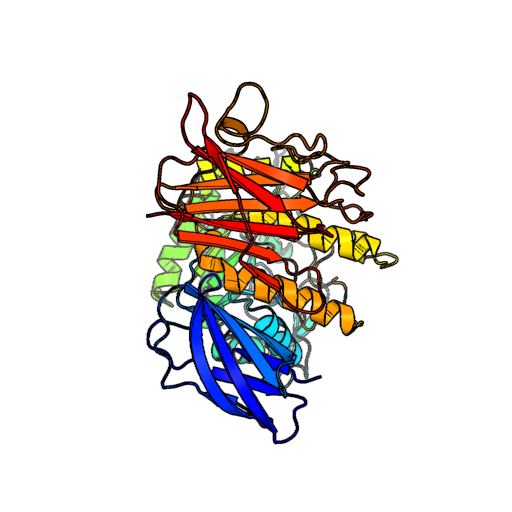1 160 GLY A N 1
ATOM 1311 C CA . GLY A 1 160 ? -0.004 -16.837 0.050 1.00 96.31 160 GLY A CA 1
ATOM 1312 C C . GLY A 1 160 ? 0.216 -15.465 -0.597 1.00 96.31 160 GLY A C 1
ATOM 1313 O O . GLY A 1 160 ? -0.728 -14.684 -0.687 1.00 96.31 160 GLY A O 1
ATOM 1314 N N . MET A 1 161 ? 1.443 -15.153 -1.023 1.00 98.25 161 MET A N 1
ATOM 1315 C CA . MET A 1 161 ? 1.792 -13.883 -1.664 1.00 98.25 161 MET A CA 1
ATOM 1316 C C . MET A 1 161 ? 1.830 -14.006 -3.192 1.00 98.25 161 MET A C 1
ATOM 1318 O O . MET A 1 161 ? 2.263 -15.024 -3.736 1.00 98.25 161 MET A O 1
ATOM 1322 N N . VAL A 1 162 ? 1.437 -12.931 -3.874 1.00 98.56 162 VAL A N 1
ATOM 1323 C CA . VAL A 1 162 ? 1.540 -12.763 -5.328 1.00 98.56 162 VAL A CA 1
ATOM 1324 C C . VAL A 1 162 ? 2.904 -12.166 -5.687 1.00 98.56 162 VAL A C 1
ATOM 1326 O O . VAL A 1 162 ? 3.302 -11.135 -5.144 1.00 98.56 162 VAL A O 1
ATOM 1329 N N . ASN A 1 163 ? 3.616 -12.793 -6.621 1.00 98.81 163 ASN A N 1
ATOM 1330 C CA . ASN A 1 163 ? 4.974 -12.428 -7.023 1.00 98.81 163 ASN A CA 1
ATOM 1331 C C . ASN A 1 163 ? 4.956 -11.626 -8.321 1.00 98.81 163 ASN A C 1
ATOM 1333 O O . ASN A 1 163 ? 4.629 -12.165 -9.378 1.00 98.81 163 ASN A O 1
ATOM 1337 N N . ILE A 1 164 ? 5.339 -10.354 -8.255 1.00 98.88 164 ILE A N 1
ATOM 1338 C CA . ILE A 1 164 ? 5.266 -9.432 -9.384 1.00 98.88 164 ILE A CA 1
ATOM 1339 C C . ILE A 1 164 ? 6.677 -9.031 -9.825 1.00 98.88 164 ILE A C 1
ATOM 1341 O O . ILE A 1 164 ? 7.414 -8.393 -9.072 1.00 98.88 164 ILE A O 1
ATOM 1345 N N . ALA A 1 165 ? 7.052 -9.387 -11.051 1.00 98.88 165 ALA A N 1
ATOM 1346 C CA . ALA A 1 165 ? 8.340 -9.024 -11.635 1.00 98.88 165 ALA A CA 1
ATOM 1347 C C . ALA A 1 165 ? 8.367 -7.554 -12.060 1.00 98.88 165 ALA A C 1
ATOM 1349 O O . ALA A 1 165 ? 7.510 -7.121 -12.826 1.00 98.88 165 ALA A O 1
ATOM 1350 N N . TYR A 1 166 ? 9.376 -6.799 -11.627 1.00 98.75 166 TYR A N 1
ATOM 1351 C CA . TYR A 1 166 ? 9.670 -5.491 -12.210 1.00 98.75 166 TYR A CA 1
ATOM 1352 C C . TYR A 1 166 ? 10.037 -5.628 -13.694 1.00 98.75 166 TYR A C 1
ATOM 1354 O O . TYR A 1 166 ? 10.810 -6.516 -14.064 1.00 98.75 166 TYR A O 1
ATOM 1362 N N . GLY A 1 167 ? 9.527 -4.728 -14.534 1.00 98.19 167 GLY A N 1
ATOM 1363 C CA . GLY A 1 167 ? 9.968 -4.595 -15.917 1.00 98.19 167 GLY A CA 1
ATOM 1364 C C . GLY A 1 167 ? 9.612 -3.233 -16.504 1.00 98.19 167 GLY A C 1
ATOM 1365 O O . GLY A 1 167 ? 8.438 -2.922 -16.701 1.00 98.19 167 GLY A O 1
ATOM 1366 N N . ALA A 1 168 ? 10.626 -2.430 -16.828 1.00 97.56 168 ALA A N 1
ATOM 1367 C CA . ALA A 1 168 ? 10.428 -1.128 -17.458 1.00 97.56 168 ALA A CA 1
ATOM 1368 C C . ALA A 1 168 ? 9.812 -1.270 -18.857 1.00 97.56 168 ALA A C 1
ATOM 1370 O O . ALA A 1 168 ? 10.292 -2.051 -19.676 1.00 97.56 168 ALA A O 1
ATOM 1371 N N . ILE A 1 169 ? 8.787 -0.475 -19.166 1.00 98.50 169 ILE A N 1
ATOM 1372 C CA . ILE A 1 169 ? 8.042 -0.605 -20.430 1.00 98.50 169 ILE A CA 1
ATOM 1373 C C . ILE A 1 169 ? 8.833 -0.166 -21.664 1.00 98.50 169 ILE A C 1
ATOM 1375 O O . ILE A 1 169 ? 8.468 -0.499 -22.787 1.00 98.50 169 ILE A O 1
ATOM 1379 N N . TYR A 1 170 ? 9.878 0.639 -21.474 1.00 98.25 170 TYR A N 1
ATOM 1380 C CA . TYR A 1 170 ? 10.570 1.354 -22.551 1.00 98.25 170 TYR A CA 1
ATOM 1381 C C . TYR A 1 170 ? 12.056 1.615 -22.291 1.00 98.25 170 TYR A C 1
ATOM 1383 O O . TYR A 1 170 ? 12.637 2.512 -22.899 1.00 98.25 170 TYR A O 1
ATOM 1391 N N . GLY A 1 171 ? 12.678 0.864 -21.382 1.00 97.50 171 GLY A N 1
ATOM 1392 C CA . GLY A 1 171 ? 14.120 0.933 -21.148 1.00 97.50 171 GLY A CA 1
ATOM 1393 C C . GLY A 1 171 ? 14.857 -0.096 -22.000 1.00 97.50 171 GLY A C 1
ATOM 1394 O O . GLY A 1 171 ? 14.834 -1.274 -21.677 1.00 97.50 171 GLY A O 1
ATOM 1395 N N . GLY A 1 172 ? 15.533 0.327 -23.067 1.00 97.56 172 GLY A N 1
ATOM 1396 C CA . GLY A 1 172 ? 16.442 -0.537 -23.828 1.00 97.56 172 GLY A CA 1
ATOM 1397 C C . GLY A 1 172 ? 17.894 -0.215 -23.496 1.00 97.56 172 GLY A C 1
ATOM 1398 O O . GLY A 1 172 ? 18.250 0.957 -23.389 1.00 97.56 172 GLY A O 1
ATOM 1399 N N . THR A 1 173 ? 18.758 -1.217 -23.359 1.00 97.38 173 THR A N 1
ATOM 1400 C CA . THR A 1 173 ? 20.206 -0.989 -23.263 1.00 97.38 173 THR A CA 1
ATOM 1401 C C . THR A 1 173 ? 20.708 -0.262 -24.508 1.00 97.38 173 THR A C 1
ATOM 1403 O O . THR A 1 173 ? 20.168 -0.406 -25.609 1.00 97.38 173 THR A O 1
ATOM 1406 N N . ASN A 1 174 ? 21.763 0.538 -24.353 1.00 95.94 174 ASN A N 1
ATOM 1407 C CA . ASN A 1 174 ? 22.284 1.334 -25.466 1.00 95.94 174 ASN A CA 1
ATOM 1408 C C . ASN A 1 174 ? 22.718 0.490 -26.675 1.00 95.94 174 ASN A C 1
ATOM 1410 O O . ASN A 1 174 ? 22.499 0.921 -27.808 1.00 95.94 174 ASN A O 1
ATOM 1414 N N . ASP A 1 175 ? 23.271 -0.706 -26.458 1.00 96.56 175 ASP A N 1
ATOM 1415 C CA . ASP A 1 175 ? 23.670 -1.608 -27.545 1.00 96.56 175 ASP A CA 1
ATOM 1416 C C . ASP A 1 175 ? 22.449 -2.150 -28.302 1.00 96.56 175 ASP A C 1
ATOM 1418 O O . ASP A 1 175 ? 22.414 -2.110 -29.536 1.00 96.56 175 ASP A O 1
ATOM 1422 N N . PHE A 1 176 ? 21.409 -2.581 -27.579 1.00 97.94 176 PHE A N 1
ATOM 1423 C CA . PHE A 1 176 ? 20.155 -3.038 -28.179 1.00 97.94 176 PHE A CA 1
ATOM 1424 C C . PHE A 1 176 ? 19.463 -1.918 -28.963 1.00 97.94 176 PHE A C 1
ATOM 1426 O O . PHE A 1 176 ? 19.038 -2.109 -30.105 1.00 97.94 176 PHE A O 1
ATOM 1433 N N . ALA A 1 177 ? 19.388 -0.721 -28.380 1.00 97.75 177 ALA A N 1
ATOM 1434 C CA . ALA A 1 177 ? 18.781 0.438 -29.019 1.00 97.75 177 ALA A CA 1
ATOM 1435 C C . ALA A 1 177 ? 19.571 0.895 -30.255 1.00 97.75 177 ALA A C 1
ATOM 1437 O O . ALA A 1 177 ? 18.978 1.272 -31.265 1.00 97.75 177 ALA A O 1
ATOM 1438 N N . ALA A 1 178 ? 20.906 0.843 -30.219 1.00 97.12 178 ALA A N 1
ATOM 1439 C CA . ALA A 1 178 ? 21.747 1.164 -31.371 1.00 97.12 178 ALA A CA 1
ATOM 1440 C C . ALA A 1 178 ? 21.554 0.173 -32.530 1.00 97.12 178 ALA A C 1
ATOM 1442 O O . ALA A 1 178 ? 21.602 0.583 -33.691 1.00 97.12 178 ALA A O 1
ATOM 1443 N N . ALA A 1 179 ? 21.301 -1.104 -32.226 1.00 98.12 179 ALA A N 1
ATOM 1444 C CA . ALA A 1 179 ? 20.964 -2.118 -33.221 1.00 98.12 179 ALA A CA 1
ATOM 1445 C C . ALA A 1 179 ? 19.542 -1.953 -33.797 1.00 98.12 179 ALA A C 1
ATOM 1447 O O . ALA A 1 179 ? 19.296 -2.375 -34.926 1.00 98.12 179 ALA A O 1
ATOM 1448 N N . ASN A 1 180 ? 18.633 -1.305 -33.059 1.00 98.31 180 ASN A N 1
ATOM 1449 C CA . ASN A 1 180 ? 17.226 -1.119 -33.424 1.00 98.31 180 ASN A CA 1
ATOM 1450 C C . ASN A 1 180 ? 16.818 0.370 -33.423 1.00 98.31 180 ASN A C 1
ATOM 1452 O O . ASN A 1 180 ? 15.944 0.774 -32.651 1.00 98.31 180 ASN A O 1
ATOM 1456 N N . PRO A 1 181 ? 17.422 1.224 -34.273 1.00 97.62 181 PRO A N 1
ATOM 1457 C CA . PRO A 1 181 ? 17.173 2.666 -34.242 1.00 97.62 181 PRO A CA 1
ATOM 1458 C C . PRO A 1 181 ? 15.702 3.023 -34.496 1.00 97.62 181 PRO A C 1
ATOM 1460 O O . PRO A 1 181 ? 15.158 3.891 -33.819 1.00 97.62 181 PRO A O 1
ATOM 1463 N N . ASP A 1 182 ? 15.024 2.301 -35.393 1.00 98.00 182 ASP A N 1
ATOM 1464 C CA . ASP A 1 182 ? 13.619 2.558 -35.738 1.00 98.00 182 ASP A CA 1
ATOM 1465 C C . ASP A 1 182 ? 12.644 2.299 -34.574 1.00 98.00 182 ASP A C 1
ATOM 1467 O O . ASP A 1 182 ? 11.489 2.720 -34.628 1.00 98.00 182 ASP A O 1
ATOM 1471 N N . TRP A 1 183 ? 13.100 1.624 -33.513 1.00 98.50 183 TRP A N 1
ATOM 1472 C CA . TRP A 1 183 ? 12.301 1.293 -32.332 1.00 98.50 183 TRP A CA 1
ATOM 1473 C C . TRP A 1 183 ? 12.457 2.316 -31.205 1.00 98.50 183 TRP A C 1
ATOM 1475 O O . TRP A 1 183 ? 11.911 2.115 -30.126 1.00 98.50 183 TRP A O 1
ATOM 1485 N N . ARG A 1 184 ? 13.220 3.396 -31.403 1.00 98.19 184 ARG A N 1
ATOM 1486 C CA . ARG A 1 184 ? 13.519 4.390 -30.361 1.00 98.19 184 ARG A CA 1
ATOM 1487 C C . ARG A 1 184 ? 12.544 5.560 -30.380 1.00 98.19 184 ARG A C 1
ATOM 1489 O O . ARG A 1 184 ? 11.916 5.865 -31.396 1.00 98.19 184 ARG A O 1
ATOM 1496 N N . MET A 1 185 ? 12.478 6.260 -29.254 1.00 98.44 185 MET A N 1
ATOM 1497 C CA . MET A 1 185 ? 11.888 7.590 -29.168 1.00 98.44 185 MET A CA 1
ATOM 1498 C C . MET A 1 185 ? 12.936 8.677 -29.436 1.00 98.44 185 MET A C 1
ATOM 1500 O O . MET A 1 185 ? 14.104 8.554 -29.060 1.00 98.44 185 MET A O 1
ATOM 1504 N N . TYR A 1 186 ? 12.500 9.766 -30.062 1.00 98.31 186 TYR A N 1
ATOM 1505 C CA . TYR A 1 186 ? 13.331 10.883 -30.495 1.00 98.31 186 TYR A CA 1
ATOM 1506 C C . TYR A 1 186 ? 12.785 12.220 -29.993 1.00 98.31 186 TYR A C 1
ATOM 1508 O O . TYR A 1 186 ? 11.574 12.421 -29.874 1.00 98.31 186 TYR A O 1
ATOM 1516 N N . ASP A 1 187 ? 13.687 13.158 -29.718 1.00 97.12 187 ASP A N 1
ATOM 1517 C CA . ASP A 1 187 ? 13.344 14.533 -29.376 1.00 97.12 187 ASP A CA 1
ATOM 1518 C C . ASP A 1 187 ? 12.938 15.346 -30.624 1.00 97.12 187 ASP A C 1
ATOM 1520 O O . ASP A 1 187 ? 12.959 14.880 -31.768 1.00 97.12 187 ASP A O 1
ATOM 1524 N N . LYS A 1 188 ? 12.589 16.622 -30.428 1.00 95.62 188 LYS A N 1
ATOM 1525 C CA . LYS A 1 188 ? 12.219 17.526 -31.532 1.00 95.62 188 LYS A CA 1
ATOM 1526 C C . LYS A 1 188 ? 13.339 17.779 -32.556 1.00 95.62 188 LYS A C 1
ATOM 1528 O O . LYS A 1 188 ? 13.046 18.278 -33.638 1.00 95.62 188 LYS A O 1
ATOM 1533 N N . ASN A 1 189 ? 14.594 17.507 -32.203 1.00 96.00 189 ASN A N 1
ATOM 1534 C CA . ASN A 1 189 ? 15.765 17.692 -33.058 1.00 96.00 189 ASN A CA 1
ATOM 1535 C C . ASN A 1 189 ? 16.165 16.385 -33.767 1.00 96.00 189 ASN A C 1
ATOM 1537 O O . ASN A 1 189 ? 17.196 16.352 -34.442 1.00 96.00 189 ASN A O 1
ATOM 1541 N N . GLY A 1 190 ? 15.384 15.311 -33.603 1.00 95.00 190 GLY A N 1
ATOM 1542 C CA . GLY A 1 190 ? 15.695 13.992 -34.147 1.00 95.00 190 GLY A CA 1
ATOM 1543 C C . GLY A 1 190 ? 16.855 13.301 -33.430 1.00 95.00 190 GLY A C 1
ATOM 1544 O O . GLY A 1 190 ? 17.476 12.413 -34.008 1.00 95.00 190 GLY A O 1
ATOM 1545 N N . GLN A 1 191 ? 17.183 13.707 -32.199 1.00 96.50 191 GLN A N 1
ATOM 1546 C CA . GLN A 1 191 ? 18.139 12.990 -31.358 1.00 96.50 191 GLN A CA 1
ATOM 1547 C C . GLN A 1 191 ? 17.411 11.916 -30.554 1.00 96.50 191 GLN A C 1
ATOM 1549 O O . GLN A 1 191 ? 16.325 12.187 -30.038 1.00 96.50 191 GLN A O 1
ATOM 1554 N N . PRO A 1 192 ? 17.967 10.701 -30.442 1.00 96.75 192 PRO A N 1
ATOM 1555 C CA . PRO A 1 192 ? 17.332 9.670 -29.648 1.00 96.75 192 PRO A CA 1
ATOM 1556 C C . PRO A 1 192 ? 17.326 10.064 -28.171 1.00 96.75 192 PRO A C 1
ATOM 1558 O O . PRO A 1 192 ? 18.304 10.608 -27.654 1.00 96.75 192 PRO A O 1
ATOM 1561 N N . ILE A 1 193 ? 16.224 9.770 -27.493 1.00 97.56 193 ILE A N 1
ATOM 1562 C CA . ILE A 1 193 ? 16.064 10.083 -26.077 1.00 97.56 193 ILE A CA 1
ATOM 1563 C C . ILE A 1 193 ? 16.764 8.993 -25.258 1.00 97.56 193 ILE A C 1
ATOM 1565 O O . ILE A 1 193 ? 16.454 7.809 -25.384 1.00 97.56 193 ILE A O 1
ATOM 1569 N N . GLY A 1 194 ? 17.731 9.400 -24.438 1.00 94.25 194 GLY A N 1
ATOM 1570 C CA . GLY A 1 194 ? 18.395 8.546 -23.453 1.00 94.25 194 GLY A CA 1
ATOM 1571 C C . GLY A 1 194 ? 17.766 8.672 -22.066 1.00 94.25 194 GLY A C 1
ATOM 1572 O O . GLY A 1 194 ? 17.072 9.650 -21.780 1.00 94.25 194 GLY A O 1
ATOM 1573 N N . PHE A 1 195 ? 18.051 7.704 -21.201 1.00 91.44 195 PHE A N 1
ATOM 1574 C CA . PHE A 1 195 ? 17.753 7.759 -19.775 1.00 91.44 195 PHE A CA 1
ATOM 1575 C C . PHE A 1 195 ? 18.909 7.142 -18.991 1.00 91.44 195 PHE A C 1
ATOM 1577 O O . PHE A 1 195 ? 19.290 5.997 -19.226 1.00 91.44 195 PHE A O 1
ATOM 1584 N N . PHE A 1 196 ? 19.513 7.931 -18.100 1.00 87.06 196 PHE A N 1
ATOM 1585 C CA . PHE A 1 196 ? 20.869 7.670 -17.606 1.00 87.06 196 PHE A CA 1
ATOM 1586 C C . PHE A 1 196 ? 21.884 7.438 -18.749 1.00 87.06 196 PHE A C 1
ATOM 1588 O O . PHE A 1 196 ? 21.577 7.578 -19.933 1.00 87.06 196 PHE A O 1
ATOM 1595 N N . ASP A 1 197 ? 23.128 7.113 -18.403 1.00 88.69 197 ASP A N 1
ATOM 1596 C CA . ASP A 1 197 ? 24.186 6.888 -19.399 1.00 88.69 197 ASP A CA 1
ATOM 1597 C C . ASP A 1 197 ? 24.104 5.500 -20.064 1.00 88.69 197 ASP A C 1
ATOM 1599 O O . ASP A 1 197 ? 24.884 5.200 -20.967 1.00 88.69 197 ASP A O 1
ATOM 1603 N N . PHE A 1 198 ? 23.174 4.637 -19.637 1.00 90.38 198 PHE A N 1
ATOM 1604 C CA . PHE A 1 198 ? 23.142 3.216 -20.001 1.00 90.38 198 PHE A CA 1
ATOM 1605 C C . PHE A 1 198 ? 21.819 2.729 -20.626 1.00 90.38 198 PHE A C 1
ATOM 1607 O O . PHE A 1 198 ? 21.812 1.629 -21.190 1.00 90.38 198 PHE A O 1
ATOM 1614 N N . LEU A 1 199 ? 20.738 3.526 -20.597 1.00 96.06 199 LEU A N 1
ATOM 1615 C CA . LEU A 1 199 ? 19.476 3.209 -21.280 1.00 96.06 199 LEU A CA 1
ATOM 1616 C C . LEU A 1 199 ? 19.118 4.230 -22.365 1.00 96.06 199 LEU A C 1
ATOM 1618 O O . LEU A 1 199 ? 19.399 5.426 -22.289 1.00 96.06 199 LEU A O 1
ATOM 1622 N N . SER A 1 200 ? 18.404 3.735 -23.366 1.00 97.06 200 SER A N 1
ATOM 1623 C CA . SER A 1 200 ? 17.673 4.504 -24.362 1.00 97.06 200 SER A CA 1
ATOM 1624 C C . SER A 1 200 ? 16.174 4.279 -24.189 1.00 97.06 200 SER A C 1
ATOM 1626 O O . SER A 1 200 ? 15.742 3.171 -23.876 1.00 97.06 200 SER A O 1
ATOM 1628 N N . ILE A 1 201 ? 15.382 5.327 -24.428 1.00 98.25 201 ILE A N 1
ATOM 1629 C CA . ILE A 1 201 ? 13.923 5.248 -24.380 1.00 98.25 201 ILE A CA 1
ATOM 1630 C C . ILE A 1 201 ? 13.394 4.670 -25.693 1.00 98.25 201 ILE A C 1
ATOM 1632 O O . ILE A 1 201 ? 13.626 5.212 -26.781 1.00 98.25 201 ILE A O 1
ATOM 1636 N N . MET A 1 202 ? 12.667 3.566 -25.578 1.00 98.62 202 MET A N 1
ATOM 1637 C CA . MET A 1 202 ? 12.120 2.801 -26.693 1.00 98.62 202 MET A CA 1
ATOM 1638 C C . MET A 1 202 ? 10.658 3.170 -26.954 1.00 98.62 202 MET A C 1
ATOM 1640 O O . MET A 1 202 ? 9.919 3.519 -26.044 1.00 98.62 202 MET A O 1
ATOM 1644 N N . ASN A 1 203 ? 10.228 3.118 -28.210 1.00 98.50 203 ASN A N 1
ATOM 1645 C CA . ASN A 1 203 ? 8.878 3.456 -28.639 1.00 98.50 203 ASN A CA 1
ATOM 1646 C C . ASN A 1 203 ? 7.920 2.284 -28.390 1.00 98.50 203 ASN A C 1
ATOM 1648 O O . ASN A 1 203 ? 8.020 1.261 -29.063 1.00 98.50 203 ASN A O 1
ATOM 1652 N N . VAL A 1 204 ? 6.977 2.457 -27.466 1.00 98.19 204 VAL A N 1
ATOM 1653 C CA . VAL A 1 204 ? 5.964 1.453 -27.092 1.00 98.19 204 VAL A CA 1
ATOM 1654 C C . VAL A 1 204 ? 4.707 1.482 -27.953 1.00 98.19 204 VAL A C 1
ATOM 1656 O O . VAL A 1 204 ? 3.807 0.682 -27.724 1.00 98.19 204 VAL A O 1
ATOM 1659 N N . ASN A 1 205 ? 4.622 2.365 -28.947 1.00 98.31 205 ASN A N 1
ATOM 1660 C CA . ASN A 1 205 ? 3.529 2.336 -29.912 1.00 98.31 205 ASN A CA 1
ATOM 1661 C C . ASN A 1 205 ? 3.448 0.964 -30.606 1.00 98.31 205 ASN A C 1
ATOM 1663 O O . ASN A 1 205 ? 4.476 0.385 -30.953 1.00 98.31 205 ASN A O 1
ATOM 1667 N N . LYS A 1 206 ? 2.231 0.473 -30.859 1.00 97.56 206 LYS A N 1
ATOM 1668 C CA . LYS A 1 206 ? 1.967 -0.863 -31.422 1.00 97.56 206 LYS A CA 1
ATOM 1669 C C . LYS A 1 206 ? 2.614 -1.129 -32.788 1.00 97.56 206 LYS A C 1
ATOM 1671 O O . LYS A 1 206 ? 2.831 -2.278 -33.150 1.00 97.56 206 LYS A O 1
ATOM 1676 N N . GLU A 1 207 ? 2.927 -0.090 -33.561 1.00 96.94 207 GLU A N 1
ATOM 1677 C CA . GLU A 1 207 ? 3.626 -0.237 -34.847 1.00 96.94 207 GLU A CA 1
ATOM 1678 C C . GLU A 1 207 ? 5.154 -0.379 -34.697 1.00 96.94 207 GLU A C 1
ATOM 1680 O O . GLU A 1 207 ? 5.854 -0.664 -35.671 1.00 96.94 207 GLU A O 1
ATOM 1685 N N . SER A 1 208 ? 5.690 -0.161 -33.495 1.00 98.25 208 SER A N 1
ATOM 1686 C CA . SER A 1 208 ? 7.105 -0.335 -33.169 1.00 98.25 208 SER A CA 1
ATOM 1687 C C . SER A 1 208 ? 7.402 -1.791 -32.826 1.00 98.25 208 SER A C 1
ATOM 1689 O O . SER A 1 208 ? 6.707 -2.394 -32.012 1.00 98.25 208 SER A O 1
ATOM 1691 N N . GLY A 1 209 ? 8.503 -2.341 -33.349 1.00 98.44 209 GLY A N 1
ATOM 1692 C CA . GLY A 1 209 ? 8.918 -3.705 -32.996 1.00 98.44 209 GLY A CA 1
ATOM 1693 C C . GLY A 1 209 ? 9.290 -3.875 -31.517 1.00 98.44 209 GLY A C 1
ATOM 1694 O O . GLY A 1 209 ? 9.265 -4.993 -31.008 1.00 98.44 209 GLY A O 1
ATOM 1695 N N . TRP A 1 210 ? 9.559 -2.776 -30.799 1.00 98.75 210 TRP A N 1
ATOM 1696 C CA . TRP A 1 210 ? 9.755 -2.816 -29.350 1.00 98.75 210 TRP A CA 1
ATOM 1697 C C . TRP A 1 210 ? 8.503 -3.275 -28.593 1.00 98.75 210 TRP A C 1
ATOM 1699 O O . TRP A 1 210 ? 8.646 -3.970 -27.593 1.00 98.75 210 TRP A O 1
ATOM 1709 N N . HIS A 1 211 ? 7.300 -2.931 -29.066 1.00 98.81 211 HIS A N 1
ATOM 1710 C CA . HIS A 1 211 ? 6.043 -3.285 -28.399 1.00 98.81 211 HIS A CA 1
ATOM 1711 C C . HIS A 1 211 ? 5.902 -4.805 -28.244 1.00 98.81 211 HIS A C 1
ATOM 1713 O O . HIS A 1 211 ? 5.752 -5.312 -27.135 1.00 98.81 211 HIS A O 1
ATOM 1719 N N . ASP A 1 212 ? 6.051 -5.546 -29.343 1.00 98.75 212 ASP A N 1
ATOM 1720 C CA . ASP A 1 212 ? 6.009 -7.010 -29.308 1.00 98.75 212 ASP A CA 1
ATOM 1721 C C . ASP A 1 212 ? 7.212 -7.593 -28.556 1.00 98.75 212 ASP A C 1
ATOM 1723 O O . ASP A 1 212 ? 7.089 -8.605 -27.865 1.00 98.75 212 ASP A O 1
ATOM 1727 N N . HIS A 1 213 ? 8.390 -6.971 -28.678 1.00 98.81 213 HIS A N 1
ATOM 1728 C CA . HIS A 1 213 ? 9.597 -7.416 -27.981 1.00 98.81 213 HIS A CA 1
ATOM 1729 C C . HIS A 1 213 ? 9.411 -7.403 -26.460 1.00 98.81 213 HIS A C 1
ATOM 1731 O O . HIS A 1 213 ? 9.584 -8.439 -25.821 1.00 98.81 213 HIS A O 1
ATOM 1737 N N . ILE A 1 214 ? 8.994 -6.272 -25.880 1.00 98.81 214 ILE A N 1
ATOM 1738 C CA . ILE A 1 214 ? 8.852 -6.148 -24.424 1.00 98.81 214 ILE A CA 1
ATOM 1739 C C . ILE A 1 214 ? 7.714 -7.022 -23.875 1.00 98.81 214 ILE A C 1
ATOM 1741 O O . ILE A 1 214 ? 7.873 -7.637 -22.823 1.00 98.81 214 ILE A O 1
ATOM 1745 N N . ILE A 1 215 ? 6.609 -7.185 -24.617 1.00 98.88 215 ILE A N 1
ATOM 1746 C CA . ILE A 1 215 ? 5.540 -8.132 -24.249 1.00 98.88 215 ILE A CA 1
ATOM 1747 C C . ILE A 1 215 ? 6.073 -9.571 -24.209 1.00 98.88 215 ILE A C 1
ATOM 1749 O O . ILE A 1 215 ? 5.738 -10.338 -23.304 1.00 98.88 215 ILE A O 1
ATOM 1753 N N . ASN A 1 216 ? 6.926 -9.953 -25.163 1.00 98.81 216 ASN A N 1
ATOM 1754 C CA . ASN A 1 216 ? 7.544 -11.277 -25.159 1.00 98.81 216 ASN A CA 1
ATOM 1755 C C . ASN A 1 216 ? 8.524 -11.457 -23.990 1.00 98.81 216 ASN A C 1
ATOM 1757 O O . ASN A 1 216 ? 8.579 -12.546 -23.420 1.00 98.81 216 ASN A O 1
ATOM 1761 N N . GLU A 1 217 ? 9.250 -10.417 -23.579 1.00 98.88 217 GLU A N 1
ATOM 1762 C CA . GLU A 1 217 ? 10.068 -10.469 -22.361 1.00 98.88 217 GLU A CA 1
ATOM 1763 C C . GLU A 1 217 ? 9.213 -10.664 -21.102 1.00 98.88 217 GLU A C 1
ATOM 1765 O O . GLU A 1 217 ? 9.518 -11.515 -20.263 1.00 98.88 217 GLU A O 1
ATOM 1770 N N . TYR A 1 218 ? 8.084 -9.961 -20.995 1.00 98.88 218 TYR A N 1
ATOM 1771 C CA . TYR A 1 218 ? 7.112 -10.182 -19.924 1.00 98.88 218 TYR A CA 1
ATOM 1772 C C . TYR A 1 218 ? 6.560 -11.608 -19.925 1.00 98.88 218 TYR A C 1
ATOM 1774 O O . TYR A 1 218 ? 6.426 -12.222 -18.865 1.00 98.88 218 TYR A O 1
ATOM 1782 N N . LYS A 1 219 ? 6.298 -12.173 -21.108 1.00 98.88 219 LYS A N 1
ATOM 1783 C CA . LYS A 1 219 ? 5.852 -13.563 -21.248 1.00 98.88 219 LYS A CA 1
ATOM 1784 C C . LYS A 1 219 ? 6.881 -14.529 -20.682 1.00 98.88 219 LYS A C 1
ATOM 1786 O O . LYS A 1 219 ? 6.523 -15.384 -19.875 1.00 98.88 219 LYS A O 1
ATOM 1791 N N . LYS A 1 220 ? 8.158 -14.333 -21.016 1.00 98.81 220 LYS A N 1
ATOM 1792 C CA . LYS A 1 220 ? 9.254 -15.124 -20.449 1.00 98.81 220 LYS A CA 1
ATOM 1793 C C . LYS A 1 220 ? 9.336 -14.988 -18.926 1.00 98.81 220 LYS A C 1
ATOM 1795 O O . LYS A 1 220 ? 9.608 -15.977 -18.258 1.00 98.81 220 LYS A O 1
ATOM 1800 N N . ALA A 1 221 ? 9.091 -13.803 -18.359 1.00 98.81 221 ALA A N 1
ATOM 1801 C CA . ALA A 1 221 ? 9.082 -13.606 -16.905 1.00 98.81 221 ALA A CA 1
ATOM 1802 C C . ALA A 1 221 ? 7.938 -14.375 -16.215 1.00 98.81 221 ALA A C 1
ATOM 1804 O O . ALA A 1 221 ? 8.150 -15.016 -15.185 1.00 98.81 221 ALA A O 1
ATOM 1805 N N . VAL A 1 222 ? 6.740 -14.395 -16.803 1.00 98.75 222 VAL A N 1
ATOM 1806 C CA . VAL A 1 222 ? 5.631 -15.217 -16.286 1.00 98.75 222 VAL A CA 1
ATOM 1807 C C . VAL A 1 222 ? 5.949 -16.713 -16.423 1.00 98.75 222 VAL A C 1
ATOM 1809 O O . VAL A 1 222 ? 5.782 -17.463 -15.463 1.00 98.75 222 VAL A O 1
ATOM 1812 N N . GLU A 1 223 ? 6.504 -17.152 -17.558 1.00 98.50 223 GLU A N 1
ATOM 1813 C CA . GLU A 1 223 ? 6.974 -18.537 -17.761 1.00 98.50 223 GLU A CA 1
ATOM 1814 C C . GLU A 1 223 ? 8.103 -18.932 -16.789 1.00 98.50 223 GLU A C 1
ATOM 1816 O O . GLU A 1 223 ? 8.198 -20.089 -16.378 1.00 98.50 223 GLU A O 1
ATOM 1821 N N . TYR A 1 224 ? 8.936 -17.971 -16.382 1.00 98.12 224 TYR A N 1
ATOM 1822 C CA . TYR A 1 224 ? 9.994 -18.148 -15.385 1.00 98.12 224 TYR A CA 1
ATOM 1823 C C . TYR A 1 224 ? 9.441 -18.394 -13.969 1.00 98.12 224 TYR A C 1
ATOM 1825 O O . TYR A 1 224 ? 10.131 -18.978 -13.130 1.00 98.12 224 TYR A O 1
ATOM 1833 N N . GLY A 1 225 ? 8.184 -18.015 -13.714 1.00 97.88 225 GLY A N 1
ATOM 1834 C CA . GLY A 1 225 ? 7.448 -18.369 -12.502 1.00 97.88 225 GLY A CA 1
ATOM 1835 C C . GLY A 1 225 ? 6.828 -17.196 -11.749 1.00 97.88 225 GLY A C 1
ATOM 1836 O O . GLY A 1 225 ? 6.303 -17.422 -10.656 1.00 97.88 225 GLY A O 1
ATOM 1837 N N . PHE A 1 226 ? 6.885 -15.973 -12.279 1.00 98.88 226 PHE A N 1
ATOM 1838 C CA . PHE A 1 226 ? 6.186 -14.828 -11.694 1.00 98.88 226 PHE A CA 1
ATOM 1839 C C . PHE A 1 226 ? 4.675 -14.902 -11.938 1.00 98.88 226 PHE A C 1
ATOM 1841 O O . PHE A 1 226 ? 4.210 -15.407 -12.957 1.00 98.88 226 PHE A O 1
ATOM 1848 N N . ASP A 1 227 ? 3.899 -14.356 -11.005 1.00 98.81 227 ASP A N 1
ATOM 1849 C CA . ASP A 1 227 ? 2.440 -14.287 -11.105 1.00 98.81 227 ASP A CA 1
ATOM 1850 C C . ASP A 1 227 ? 1.984 -13.054 -11.912 1.00 98.81 227 ASP A C 1
ATOM 1852 O O . ASP A 1 227 ? 0.801 -12.907 -12.221 1.00 98.81 227 ASP A O 1
ATOM 1856 N N . GLY A 1 228 ? 2.908 -12.151 -12.253 1.00 98.75 228 GLY A N 1
ATOM 1857 C CA . GLY A 1 228 ? 2.585 -10.891 -12.901 1.00 98.75 228 GLY A CA 1
ATOM 1858 C C . GLY A 1 228 ? 3.769 -9.964 -13.157 1.00 98.75 228 GLY A C 1
ATOM 1859 O O . GLY A 1 228 ? 4.904 -10.285 -12.804 1.00 98.75 228 GLY A O 1
ATOM 1860 N N . ILE A 1 229 ? 3.478 -8.795 -13.736 1.00 98.94 229 ILE A N 1
ATOM 1861 C CA . ILE A 1 229 ? 4.455 -7.758 -14.097 1.00 98.94 229 ILE A CA 1
ATOM 1862 C C . ILE A 1 229 ? 4.089 -6.415 -13.457 1.00 98.94 229 ILE A C 1
ATOM 1864 O O . ILE A 1 229 ? 2.956 -5.938 -13.560 1.00 98.94 229 ILE A O 1
ATOM 1868 N N . HIS A 1 230 ? 5.075 -5.788 -12.827 1.00 98.88 230 HIS A N 1
ATOM 1869 C CA . HIS A 1 230 ? 5.061 -4.384 -12.454 1.00 98.88 230 HIS A CA 1
ATOM 1870 C C . HIS A 1 230 ? 5.671 -3.611 -13.625 1.00 98.88 230 HIS A C 1
ATOM 1872 O O . HIS A 1 230 ? 6.888 -3.601 -13.814 1.00 98.88 230 HIS A O 1
ATOM 1878 N N . MET A 1 231 ? 4.796 -3.038 -14.447 1.00 98.88 231 MET A N 1
ATOM 1879 C CA . MET A 1 231 ? 5.133 -2.299 -15.656 1.00 98.88 231 MET A CA 1
ATOM 1880 C C . MET A 1 231 ? 5.597 -0.898 -15.266 1.00 98.88 231 MET A C 1
ATOM 1882 O O . MET A 1 231 ? 4.780 -0.008 -15.017 1.00 98.88 231 MET A O 1
ATOM 1886 N N . ASP A 1 232 ? 6.911 -0.722 -15.179 1.00 98.31 232 ASP A N 1
ATOM 1887 C CA . ASP A 1 232 ? 7.493 0.521 -14.688 1.00 98.31 232 ASP A CA 1
ATOM 1888 C C . ASP A 1 232 ? 7.702 1.554 -15.798 1.00 98.31 232 ASP A C 1
ATOM 1890 O O . ASP A 1 232 ? 7.983 1.218 -16.954 1.00 98.31 232 ASP A O 1
ATOM 1894 N N . THR A 1 233 ? 7.598 2.828 -15.432 1.00 95.44 233 THR A N 1
ATOM 1895 C CA . THR A 1 233 ? 7.915 3.961 -16.301 1.00 95.44 233 THR A CA 1
ATOM 1896 C C . THR A 1 233 ? 8.835 4.925 -15.566 1.00 95.44 233 THR A C 1
ATOM 1898 O O . THR A 1 233 ? 8.919 4.910 -14.349 1.00 95.44 233 THR A O 1
ATOM 1901 N N . TYR A 1 234 ? 9.509 5.808 -16.295 1.00 94.94 234 TYR A N 1
ATOM 1902 C CA . TYR A 1 234 ? 10.382 6.831 -15.718 1.00 94.94 234 TYR A CA 1
ATOM 1903 C C . TYR A 1 234 ? 9.679 8.193 -15.577 1.00 94.94 234 TYR A C 1
ATOM 1905 O O . TYR A 1 234 ? 10.316 9.191 -15.243 1.00 94.94 234 TYR A O 1
ATOM 1913 N N . GLY A 1 235 ? 8.389 8.293 -15.943 1.00 93.69 235 GLY A N 1
ATOM 1914 C CA . GLY A 1 235 ? 7.621 9.553 -16.014 1.00 93.69 235 GLY A CA 1
ATOM 1915 C C . GLY A 1 235 ? 8.097 10.565 -17.070 1.00 93.69 235 GLY A C 1
ATOM 1916 O O . GLY A 1 235 ? 7.432 11.574 -17.325 1.00 93.69 235 GLY A O 1
ATOM 1917 N N . PHE A 1 236 ? 9.235 10.283 -17.700 1.00 93.69 236 PHE A N 1
ATOM 1918 C CA . PHE A 1 236 ? 9.864 11.015 -18.785 1.00 93.69 236 PHE A CA 1
ATOM 1919 C C . PHE A 1 236 ? 10.153 10.044 -19.946 1.00 93.69 236 PHE A C 1
ATOM 1921 O O . PHE A 1 236 ? 10.535 8.903 -19.696 1.00 93.69 236 PHE A O 1
ATOM 1928 N N . PRO A 1 237 ? 10.042 10.485 -21.208 1.00 95.88 237 PRO A N 1
ATOM 1929 C CA . PRO A 1 237 ? 9.468 11.752 -21.645 1.00 95.88 237 PRO A CA 1
ATOM 1930 C C . PRO A 1 237 ? 7.932 11.727 -21.594 1.00 95.88 237 PRO A C 1
ATOM 1932 O O . PRO A 1 237 ? 7.315 10.668 -21.622 1.00 95.88 237 PRO A O 1
ATOM 1935 N N . LYS A 1 238 ? 7.311 12.913 -21.552 1.00 95.38 238 LYS A N 1
ATOM 1936 C CA . LYS A 1 238 ? 5.849 13.072 -21.712 1.00 95.38 238 LYS A CA 1
ATOM 1937 C C . LYS A 1 238 ? 5.435 13.403 -23.148 1.00 95.38 238 LYS A C 1
ATOM 1939 O O . LYS A 1 238 ? 4.270 13.269 -23.497 1.00 95.38 238 LYS A O 1
ATOM 1944 N N . GLU A 1 239 ? 6.398 13.806 -23.971 1.00 96.00 239 GLU A N 1
ATOM 1945 C CA . GLU A 1 239 ? 6.252 14.032 -25.405 1.00 96.00 239 GLU A CA 1
ATOM 1946 C C . GLU A 1 239 ? 7.478 13.461 -26.111 1.00 96.00 239 GLU A C 1
ATOM 1948 O O . GLU A 1 239 ? 8.615 13.728 -25.715 1.00 96.00 239 GLU A O 1
ATOM 1953 N N . ALA A 1 240 ? 7.256 12.703 -27.175 1.00 97.88 240 ALA A N 1
ATOM 1954 C CA . ALA A 1 240 ? 8.319 12.134 -27.983 1.00 97.88 240 ALA A CA 1
ATOM 1955 C C . ALA A 1 240 ? 7.872 12.001 -29.436 1.00 97.88 240 ALA A C 1
ATOM 1957 O O . ALA A 1 240 ? 6.683 12.081 -29.755 1.00 97.88 240 ALA A O 1
ATOM 1958 N N . ARG A 1 241 ? 8.844 11.802 -30.324 1.00 98.44 241 ARG A N 1
ATOM 1959 C CA . ARG A 1 241 ? 8.614 11.444 -31.719 1.00 98.44 241 ARG A CA 1
ATOM 1960 C C . ARG A 1 241 ? 9.101 10.029 -31.993 1.00 98.44 241 ARG A C 1
ATOM 1962 O O . ARG A 1 241 ? 10.059 9.578 -31.372 1.00 98.44 241 ARG A O 1
ATOM 1969 N N . ASN A 1 242 ? 8.482 9.344 -32.942 1.00 98.12 242 ASN A N 1
ATOM 1970 C CA . ASN A 1 242 ? 9.045 8.111 -33.489 1.00 98.12 242 ASN A CA 1
ATOM 1971 C C . ASN A 1 242 ? 10.223 8.412 -34.442 1.00 98.12 242 ASN A C 1
ATOM 1973 O O . ASN A 1 242 ? 10.533 9.572 -34.732 1.00 98.12 242 ASN A O 1
ATOM 1977 N N . ALA A 1 243 ? 10.854 7.367 -34.984 1.00 96.81 243 ALA A N 1
ATOM 1978 C CA . ALA A 1 243 ? 11.973 7.490 -35.926 1.00 96.81 243 ALA A CA 1
ATOM 1979 C C . ALA A 1 243 ? 11.632 8.243 -37.231 1.00 96.81 243 ALA A C 1
ATOM 1981 O O . ALA A 1 243 ? 12.521 8.785 -37.887 1.00 96.81 243 ALA A O 1
ATOM 1982 N N . LYS A 1 244 ? 10.345 8.325 -37.601 1.00 96.44 244 LYS A N 1
ATOM 1983 C CA . LYS A 1 244 ? 9.856 9.093 -38.761 1.00 96.44 244 LYS A CA 1
ATOM 1984 C C . LYS A 1 244 ? 9.622 10.574 -38.433 1.00 96.44 244 LYS A C 1
ATOM 1986 O O . LYS A 1 244 ? 9.304 11.357 -39.326 1.00 96.44 244 LYS A O 1
ATOM 1991 N N . GLY A 1 245 ? 9.782 10.973 -37.170 1.00 96.62 245 GLY A N 1
ATOM 1992 C CA . GLY A 1 245 ? 9.541 12.331 -36.693 1.00 96.62 245 GLY A CA 1
ATOM 1993 C C . GLY A 1 245 ? 8.074 12.632 -36.372 1.00 96.62 245 GLY A C 1
ATOM 1994 O O . GLY A 1 245 ? 7.738 13.797 -36.151 1.00 96.62 245 GLY A O 1
ATOM 1995 N N . GLU A 1 246 ? 7.198 11.630 -36.329 1.00 97.75 246 GLU A N 1
ATOM 1996 C CA . GLU A 1 246 ? 5.781 11.784 -35.976 1.00 97.75 246 GLU A CA 1
ATOM 1997 C C . GLU A 1 246 ? 5.629 11.839 -34.453 1.00 97.75 246 GLU A C 1
ATOM 1999 O O . GLU A 1 246 ? 6.331 11.123 -33.746 1.00 97.75 246 GLU A O 1
ATOM 2004 N N . ILE A 1 247 ? 4.752 12.709 -33.943 1.00 97.88 247 ILE A N 1
ATOM 2005 C CA . ILE A 1 247 ? 4.509 12.855 -32.498 1.00 97.88 247 ILE A CA 1
ATOM 2006 C C . ILE A 1 247 ? 3.722 11.640 -31.997 1.00 97.88 247 ILE A C 1
ATOM 2008 O O . ILE A 1 247 ? 2.735 11.261 -32.622 1.00 97.88 247 ILE A O 1
ATOM 2012 N N . LEU A 1 248 ? 4.161 11.067 -30.878 1.00 98.19 248 LEU A N 1
ATOM 2013 C CA . LEU A 1 248 ? 3.523 9.930 -30.215 1.00 98.19 248 LEU A CA 1
ATOM 2014 C C . LEU A 1 248 ? 2.459 10.384 -29.208 1.00 98.19 248 LEU A C 1
ATOM 2016 O O . LEU A 1 248 ? 2.628 11.414 -28.551 1.00 98.19 248 LEU A O 1
ATOM 2020 N N . ASP A 1 249 ? 1.408 9.580 -29.046 1.00 97.94 249 ASP A N 1
ATOM 2021 C CA . ASP A 1 249 ? 0.411 9.728 -27.982 1.00 97.94 249 ASP A CA 1
ATOM 2022 C C . ASP A 1 249 ? 0.738 8.742 -26.853 1.00 97.94 249 ASP A C 1
ATOM 2024 O O . ASP A 1 249 ? 0.163 7.662 -26.748 1.00 97.94 249 ASP A O 1
ATOM 2028 N N . LEU A 1 250 ? 1.725 9.103 -26.026 1.00 98.19 250 LEU A N 1
ATOM 2029 C CA . LEU A 1 250 ? 2.253 8.209 -24.990 1.00 98.19 250 LEU A CA 1
ATOM 2030 C C . LEU A 1 250 ? 1.191 7.712 -23.994 1.00 98.19 250 LEU A C 1
ATOM 2032 O O . LEU A 1 250 ? 1.214 6.523 -23.679 1.00 98.19 250 LEU A O 1
ATOM 2036 N N . PRO A 1 251 ? 0.252 8.546 -23.498 1.00 98.06 251 PRO A N 1
ATOM 2037 C CA . PRO A 1 251 ? -0.839 8.059 -22.659 1.00 98.06 251 PRO A CA 1
ATOM 2038 C C . PRO A 1 251 ? -1.679 6.953 -23.304 1.00 98.06 251 PRO A C 1
ATOM 2040 O O . PRO A 1 251 ? -2.065 6.018 -22.598 1.00 98.06 251 PRO A O 1
ATOM 2043 N N . GLU A 1 252 ? -1.982 7.050 -24.602 1.00 98.12 252 GLU A N 1
ATOM 2044 C CA . GLU A 1 252 ? -2.722 6.003 -25.316 1.00 98.12 252 GLU A CA 1
ATOM 2045 C C . GLU A 1 252 ? -1.835 4.786 -25.594 1.00 98.12 252 GLU A C 1
ATOM 2047 O O . GLU A 1 252 ? -2.247 3.660 -25.324 1.00 98.12 252 GLU A O 1
ATOM 2052 N N . ASP A 1 253 ? -0.595 5.000 -26.042 1.00 98.50 253 ASP A N 1
ATOM 2053 C CA . ASP A 1 253 ? 0.363 3.926 -26.325 1.00 98.50 253 ASP A CA 1
ATOM 2054 C C . ASP A 1 253 ? 0.648 3.072 -25.073 1.00 98.50 253 ASP A C 1
ATOM 2056 O O . ASP A 1 253 ? 0.728 1.846 -25.162 1.00 98.50 253 ASP A O 1
ATOM 2060 N N . PHE A 1 254 ? 0.739 3.687 -23.885 1.00 98.69 254 PHE A N 1
ATOM 2061 C CA . PHE A 1 254 ? 0.864 2.962 -22.614 1.00 98.69 254 PHE A CA 1
ATOM 2062 C C . PHE A 1 254 ? -0.389 2.152 -22.298 1.00 98.69 254 PHE A C 1
ATOM 2064 O O . PHE A 1 254 ? -0.285 1.003 -21.876 1.00 98.69 254 PHE A O 1
ATOM 2071 N N . GLY A 1 255 ? -1.571 2.735 -22.512 1.00 98.44 255 GLY A N 1
ATOM 2072 C CA . GLY A 1 255 ? -2.834 2.035 -22.313 1.00 98.44 255 GLY A CA 1
ATOM 2073 C C . GLY A 1 255 ? -2.954 0.804 -23.209 1.00 98.44 255 GLY A C 1
ATOM 2074 O O . GLY A 1 255 ? -3.282 -0.278 -22.725 1.00 98.44 255 GLY A O 1
ATOM 2075 N N . GLN A 1 256 ? -2.609 0.952 -24.487 1.00 98.56 256 GLN A N 1
ATOM 2076 C CA . GLN A 1 256 ? -2.606 -0.140 -25.454 1.00 98.56 256 GLN A CA 1
ATOM 2077 C C . GLN A 1 256 ? -1.579 -1.223 -25.093 1.00 98.56 256 GLN A C 1
ATOM 2079 O O . GLN A 1 256 ? -1.901 -2.405 -25.179 1.00 98.56 256 GLN A O 1
ATOM 2084 N N . LEU A 1 257 ? -0.380 -0.843 -24.631 1.00 98.88 257 LEU A N 1
ATOM 2085 C CA . LEU A 1 257 ? 0.627 -1.795 -24.155 1.00 98.88 257 LEU A CA 1
ATOM 2086 C C . LEU A 1 257 ? 0.131 -2.611 -22.954 1.00 98.88 257 LEU A C 1
ATOM 2088 O O . LEU A 1 257 ? 0.378 -3.814 -22.916 1.00 98.88 257 LEU A O 1
ATOM 2092 N N . ILE A 1 258 ? -0.560 -1.995 -21.988 1.00 98.88 258 ILE A N 1
ATOM 2093 C CA . ILE A 1 258 ? -1.138 -2.708 -20.834 1.00 98.88 258 ILE A CA 1
ATOM 2094 C C . ILE A 1 258 ? -2.140 -3.763 -21.316 1.00 98.88 258 ILE A C 1
ATOM 2096 O O . ILE A 1 258 ? -2.024 -4.931 -20.944 1.00 98.88 258 ILE A O 1
ATOM 2100 N N . ASP A 1 259 ? -3.090 -3.366 -22.166 1.00 98.81 259 ASP A N 1
ATOM 2101 C CA . ASP A 1 259 ? -4.153 -4.256 -22.642 1.00 98.81 259 ASP A CA 1
ATOM 2102 C C . ASP A 1 259 ? -3.591 -5.406 -23.504 1.00 98.81 259 ASP A C 1
ATOM 2104 O O . ASP A 1 259 ? -3.958 -6.568 -23.307 1.00 98.81 259 ASP A O 1
ATOM 2108 N N . ASP A 1 260 ? -2.654 -5.111 -24.413 1.00 98.75 260 ASP A N 1
ATOM 2109 C CA . ASP A 1 260 ? -2.008 -6.124 -25.258 1.00 98.75 260 ASP A CA 1
ATOM 2110 C C . ASP A 1 260 ? -1.116 -7.067 -24.429 1.00 98.75 260 ASP A C 1
ATOM 2112 O O . ASP A 1 260 ? -1.172 -8.287 -24.615 1.00 98.75 260 ASP A O 1
ATOM 2116 N N . SER A 1 261 ? -0.364 -6.539 -23.452 1.00 98.81 261 SER A N 1
ATOM 2117 C CA . SER A 1 261 ? 0.405 -7.360 -22.504 1.00 98.81 261 SER A CA 1
ATOM 2118 C C . SER A 1 261 ? -0.521 -8.315 -21.760 1.00 98.81 261 SER A C 1
ATOM 2120 O O . SER A 1 261 ? -0.272 -9.517 -21.708 1.00 98.81 261 SER A O 1
ATOM 2122 N N . LYS A 1 262 ? -1.632 -7.812 -21.213 1.00 98.75 262 LYS A N 1
ATOM 2123 C CA . LYS A 1 262 ? -2.586 -8.633 -20.464 1.00 98.75 262 LYS A CA 1
ATOM 2124 C C . LYS A 1 262 ? -3.162 -9.754 -21.321 1.00 98.75 262 LYS A C 1
ATOM 2126 O O . LYS A 1 262 ? -3.239 -10.890 -20.858 1.00 98.75 262 LYS A O 1
ATOM 2131 N N . ALA A 1 263 ? -3.544 -9.445 -22.560 1.00 98.50 263 ALA A N 1
ATOM 2132 C CA . ALA A 1 263 ? -4.093 -10.418 -23.495 1.00 98.50 263 ALA A CA 1
ATOM 2133 C C . ALA A 1 263 ? -3.099 -11.552 -23.792 1.00 98.50 263 ALA A C 1
ATOM 2135 O O . ALA A 1 263 ? -3.470 -12.720 -23.691 1.00 98.50 263 ALA A O 1
ATOM 2136 N N . VAL A 1 264 ? -1.837 -11.222 -24.089 1.00 98.62 264 VAL A N 1
ATOM 2137 C CA . VAL A 1 264 ? -0.796 -12.220 -24.391 1.00 98.62 264 VAL A CA 1
ATOM 2138 C C . VAL A 1 264 ? -0.432 -13.047 -23.159 1.00 98.62 264 VAL A C 1
ATOM 2140 O O . VAL A 1 264 ? -0.271 -14.264 -23.245 1.00 98.62 264 VAL A O 1
ATOM 2143 N N . LEU A 1 265 ? -0.305 -12.417 -21.993 1.00 98.62 265 LEU A N 1
ATOM 2144 C CA . LEU A 1 265 ? 0.137 -13.108 -20.781 1.00 98.62 265 LEU A CA 1
ATOM 2145 C C . LEU A 1 265 ? -0.933 -14.044 -20.205 1.00 98.62 265 LEU A C 1
ATOM 2147 O O . LEU A 1 265 ? -0.581 -15.068 -19.615 1.00 98.62 265 LEU A O 1
ATOM 2151 N N . LYS A 1 266 ? -2.222 -13.755 -20.440 1.00 98.38 266 LYS A N 1
ATOM 2152 C CA . LYS A 1 266 ? -3.337 -14.660 -20.107 1.00 98.38 266 LYS A CA 1
ATOM 2153 C C . LYS A 1 266 ? -3.242 -16.016 -20.815 1.00 98.38 266 LYS A C 1
ATOM 2155 O O . LYS A 1 266 ? -3.790 -16.992 -20.315 1.00 98.38 266 LYS A O 1
ATOM 2160 N N . GLU A 1 267 ? -2.520 -16.109 -21.934 1.00 97.06 267 GLU A N 1
ATOM 2161 C CA . GLU A 1 267 ? -2.258 -17.388 -22.610 1.00 97.06 267 GLU A CA 1
ATOM 2162 C C . GLU A 1 267 ? -1.310 -18.304 -21.816 1.00 97.06 267 GLU A C 1
ATOM 2164 O O . GLU A 1 267 ? -1.328 -19.519 -22.012 1.00 97.06 267 GLU A O 1
ATOM 2169 N N . VAL A 1 268 ? -0.473 -17.734 -20.939 1.00 96.88 268 VAL A N 1
ATOM 2170 C CA . VAL A 1 268 ? 0.469 -18.474 -20.080 1.00 96.88 268 VAL A CA 1
ATOM 2171 C C . VAL A 1 268 ? -0.113 -18.688 -18.687 1.00 96.88 268 VAL A C 1
ATOM 2173 O O . VAL A 1 268 ? -0.017 -19.782 -18.134 1.00 96.88 268 VAL A O 1
ATOM 2176 N N . ASN A 1 269 ? -0.715 -17.644 -18.119 1.00 97.44 269 ASN A N 1
ATOM 2177 C CA . ASN A 1 269 ? -1.337 -17.666 -16.804 1.00 97.44 269 ASN A CA 1
ATOM 2178 C C . ASN A 1 269 ? -2.644 -16.865 -16.856 1.00 97.44 269 ASN A C 1
ATOM 2180 O O . ASN A 1 269 ? -2.616 -15.637 -16.913 1.00 97.44 269 ASN A O 1
ATOM 2184 N N . GLU A 1 270 ? -3.785 -17.557 -16.816 1.00 97.25 270 GLU A N 1
ATOM 2185 C CA . GLU A 1 270 ? -5.121 -16.941 -16.873 1.00 97.25 270 GLU A CA 1
ATOM 2186 C C . GLU A 1 270 ? -5.329 -15.896 -15.761 1.00 97.25 270 GLU A C 1
ATOM 2188 O O . GLU A 1 270 ? -5.971 -14.866 -15.978 1.00 97.25 270 GLU A O 1
ATOM 2193 N N . ASP A 1 271 ? -4.702 -16.117 -14.603 1.00 96.50 271 ASP A N 1
ATOM 2194 C CA . ASP A 1 271 ? -4.760 -15.246 -13.434 1.00 96.50 271 ASP A CA 1
ATOM 2195 C C . ASP A 1 271 ? -3.634 -14.198 -13.385 1.00 96.50 271 ASP A C 1
ATOM 2197 O O . ASP A 1 271 ? -3.474 -13.551 -12.346 1.00 96.50 271 ASP A O 1
ATOM 2201 N N . VAL A 1 272 ? -2.863 -13.996 -14.465 1.00 98.44 272 VAL A N 1
ATOM 2202 C CA . VAL A 1 272 ? -1.717 -13.067 -14.489 1.00 98.44 272 VAL A CA 1
ATOM 2203 C C . VAL A 1 272 ? -2.091 -11.670 -13.997 1.00 98.44 272 VAL A C 1
ATOM 2205 O O . VAL A 1 272 ? -3.129 -11.121 -14.373 1.00 98.44 272 VAL A O 1
ATOM 2208 N N . LYS A 1 273 ? -1.228 -11.066 -13.179 1.00 98.38 273 LYS A N 1
ATOM 2209 C CA . LYS A 1 273 ? -1.431 -9.736 -12.591 1.00 98.38 273 LYS A CA 1
ATOM 2210 C C . LYS A 1 273 ? -0.562 -8.679 -13.279 1.00 98.38 273 LYS A C 1
ATOM 2212 O O . LYS A 1 273 ? 0.620 -8.904 -13.494 1.00 98.38 273 LYS A O 1
ATOM 2217 N N . LEU A 1 274 ? -1.117 -7.520 -13.613 1.00 98.75 274 LEU A N 1
ATOM 2218 C CA . LEU A 1 274 ? -0.390 -6.362 -14.129 1.00 98.75 274 LEU A CA 1
ATOM 2219 C C . LEU A 1 274 ? -0.622 -5.156 -13.230 1.00 98.75 274 LEU A C 1
ATOM 2221 O O . LEU A 1 274 ? -1.741 -4.885 -12.799 1.00 98.75 274 LEU A O 1
ATOM 2225 N N . ILE A 1 275 ? 0.444 -4.414 -12.959 1.00 98.75 275 ILE A N 1
ATOM 2226 C CA . ILE A 1 275 ? 0.382 -3.151 -12.225 1.00 98.75 275 ILE A CA 1
ATOM 2227 C C . ILE A 1 275 ? 1.266 -2.151 -12.956 1.00 98.75 275 ILE A C 1
ATOM 2229 O O . ILE A 1 275 ? 2.457 -2.397 -13.105 1.00 98.75 275 ILE A O 1
ATOM 2233 N N . PHE A 1 276 ? 0.700 -1.033 -13.398 1.00 98.81 276 PHE A N 1
ATOM 2234 C CA . PHE A 1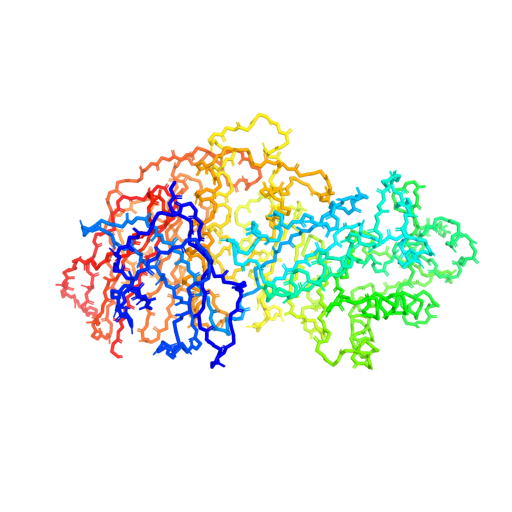 276 ? 1.431 -0.002 -14.129 1.00 98.81 276 PHE A CA 1
ATOM 2235 C C . PHE A 1 276 ? 1.818 1.179 -13.234 1.00 98.81 276 PHE A C 1
ATOM 2237 O O . PHE A 1 276 ? 0.972 1.696 -12.497 1.00 98.81 276 PHE A O 1
ATOM 2244 N N . ASN A 1 277 ? 3.066 1.650 -13.336 1.00 98.69 277 ASN A N 1
ATOM 2245 C CA . ASN A 1 277 ? 3.547 2.792 -12.562 1.00 98.69 277 ASN A CA 1
ATOM 2246 C C . ASN A 1 277 ? 3.210 4.153 -13.198 1.00 98.69 277 ASN A C 1
ATOM 2248 O O . ASN A 1 277 ? 3.812 4.573 -14.189 1.00 98.69 277 ASN A O 1
ATOM 2252 N N . ASN A 1 278 ? 2.291 4.886 -12.561 1.00 98.50 278 ASN A N 1
ATOM 2253 C CA . ASN A 1 278 ? 1.961 6.273 -12.892 1.00 98.50 278 ASN A CA 1
ATOM 2254 C C . ASN A 1 278 ? 2.894 7.259 -12.172 1.00 98.50 278 ASN A C 1
ATOM 2256 O O . ASN A 1 278 ? 2.503 7.876 -11.176 1.00 98.50 278 ASN A O 1
ATOM 2260 N N . VAL A 1 279 ? 4.115 7.436 -12.675 1.00 97.94 279 VAL A N 1
ATOM 2261 C CA . VAL A 1 279 ? 5.107 8.351 -12.086 1.00 97.94 279 VAL A CA 1
ATOM 2262 C C . VAL A 1 279 ? 4.573 9.783 -12.015 1.00 97.94 279 VAL A C 1
ATOM 2264 O O . VAL A 1 279 ? 4.250 10.416 -13.026 1.00 97.94 279 VAL A O 1
ATOM 2267 N N . GLY A 1 280 ? 4.472 10.317 -10.797 1.00 96.38 280 GLY A N 1
ATOM 2268 C CA . GLY A 1 280 ? 3.948 11.658 -10.548 1.00 96.38 280 GLY A CA 1
ATOM 2269 C C . GLY A 1 280 ? 2.482 11.812 -10.960 1.00 96.38 280 GLY A C 1
ATOM 2270 O O . GLY A 1 280 ? 2.101 12.867 -11.472 1.00 96.38 280 GLY A O 1
ATOM 2271 N N . ASN A 1 281 ? 1.674 10.759 -10.778 1.00 97.12 281 ASN A N 1
ATOM 2272 C CA . ASN A 1 281 ? 0.246 10.698 -11.120 1.00 97.12 281 ASN A CA 1
ATOM 2273 C C . ASN A 1 281 ? -0.056 10.770 -12.634 1.00 97.12 281 ASN A C 1
ATOM 2275 O O . ASN A 1 281 ? -1.212 10.861 -13.045 1.00 97.12 281 ASN A O 1
ATOM 2279 N N . TRP A 1 282 ? 0.960 10.719 -13.497 1.00 97.88 282 TRP A N 1
ATOM 2280 C CA . TRP A 1 282 ? 0.783 10.702 -14.948 1.00 97.88 282 TRP A CA 1
ATOM 2281 C C . TRP A 1 282 ? 1.094 9.306 -15.513 1.00 97.88 282 TRP A C 1
ATOM 2283 O O . TRP A 1 282 ? 2.087 8.717 -15.092 1.00 97.88 282 TRP A O 1
ATOM 2293 N N . PRO A 1 283 ? 0.313 8.788 -16.482 1.00 97.12 283 PRO A N 1
ATOM 2294 C CA . PRO A 1 283 ? -0.913 9.333 -17.070 1.00 97.12 283 PRO A CA 1
ATOM 2295 C C . PRO A 1 283 ? -2.179 8.662 -16.502 1.00 97.12 283 PRO A C 1
ATOM 2297 O O . PRO A 1 283 ? -2.930 8.032 -17.248 1.00 97.12 283 PRO A O 1
ATOM 2300 N N . VAL A 1 284 ? -2.457 8.813 -15.198 1.00 97.62 284 VAL A N 1
ATOM 2301 C CA . VAL A 1 284 ? -3.534 8.066 -14.509 1.00 97.62 284 VAL A CA 1
ATOM 2302 C C . VAL A 1 284 ? -4.895 8.143 -15.216 1.00 97.62 284 VAL A C 1
ATOM 2304 O O . VAL A 1 284 ? -5.593 7.138 -15.312 1.00 97.62 284 VAL A O 1
ATOM 2307 N N . TYR A 1 285 ? -5.232 9.300 -15.793 1.00 96.44 285 TYR A N 1
ATOM 2308 C CA . TYR A 1 285 ? -6.479 9.546 -16.527 1.00 96.44 285 TYR A CA 1
ATOM 2309 C C . TYR A 1 285 ? -6.659 8.661 -17.769 1.00 96.44 285 TYR A C 1
ATOM 2311 O O . TYR A 1 285 ? -7.782 8.425 -18.201 1.00 96.44 285 TYR A O 1
ATOM 2319 N N . SER A 1 286 ? -5.564 8.170 -18.354 1.00 96.94 286 SER A N 1
ATOM 2320 C CA . SER A 1 286 ? -5.595 7.286 -19.522 1.00 96.94 286 SER A CA 1
ATOM 2321 C C . SER A 1 286 ? -5.581 5.812 -19.115 1.00 96.94 286 SER A C 1
ATOM 2323 O O . SER A 1 286 ? -6.299 4.984 -19.681 1.00 96.94 286 SER A O 1
ATOM 2325 N N . VAL A 1 287 ? -4.776 5.464 -18.104 1.00 98.12 287 VAL A N 1
ATOM 2326 C CA . VAL A 1 287 ? -4.478 4.056 -17.800 1.00 98.12 287 VAL A CA 1
ATOM 2327 C C . VAL A 1 287 ? -5.296 3.462 -16.654 1.00 98.12 287 VAL A C 1
ATOM 2329 O O . VAL A 1 287 ? -5.377 2.237 -16.551 1.00 98.12 287 VAL A O 1
ATOM 2332 N N . ALA A 1 288 ? -5.951 4.271 -15.812 1.00 97.56 288 ALA A N 1
ATOM 2333 C CA . ALA A 1 288 ? -6.691 3.782 -14.640 1.00 97.56 288 ALA A CA 1
ATOM 2334 C C . ALA A 1 288 ? -7.730 2.697 -14.982 1.00 97.56 288 ALA A C 1
ATOM 2336 O O . ALA A 1 288 ? -7.913 1.747 -14.218 1.00 97.56 288 ALA A O 1
ATOM 2337 N N . ASN A 1 289 ? -8.363 2.792 -16.156 1.00 97.12 289 ASN A N 1
ATOM 2338 C CA . ASN A 1 289 ? -9.416 1.876 -16.608 1.00 97.12 289 ASN A CA 1
ATOM 2339 C C . ASN A 1 289 ? -8.930 0.692 -17.469 1.00 97.12 289 ASN A C 1
ATOM 2341 O O . ASN A 1 289 ? -9.751 -0.135 -17.849 1.00 97.12 289 ASN A O 1
ATOM 2345 N N . ARG A 1 290 ? -7.624 0.579 -17.751 1.00 98.00 290 ARG A N 1
ATOM 2346 C CA . ARG A 1 290 ? -7.024 -0.509 -18.562 1.00 98.00 290 ARG A CA 1
ATOM 2347 C C . ARG A 1 290 ? -7.009 -1.849 -17.820 1.00 98.00 290 ARG A C 1
ATOM 2349 O O . ARG A 1 290 ? -7.246 -1.851 -16.616 1.00 98.00 290 ARG A O 1
ATOM 2356 N N . ASP A 1 291 ? -6.751 -2.984 -18.467 1.00 97.00 291 ASP A N 1
ATOM 2357 C CA . ASP A 1 291 ? -6.826 -4.316 -17.818 1.00 97.00 291 ASP A CA 1
ATOM 2358 C C . ASP A 1 291 ? -5.611 -4.599 -16.891 1.00 97.00 291 ASP A C 1
ATOM 2360 O O . ASP A 1 291 ? -4.694 -5.354 -17.211 1.00 97.00 291 ASP A O 1
ATOM 2364 N N . GLN A 1 292 ? -5.612 -3.940 -15.726 1.00 97.25 292 GLN A N 1
ATOM 2365 C CA . GLN A 1 292 ? -4.617 -4.012 -14.647 1.00 97.25 292 GLN A CA 1
ATOM 2366 C C . GLN A 1 292 ? -5.289 -4.059 -13.265 1.00 97.25 292 GLN A C 1
ATOM 2368 O O . GLN A 1 292 ? -6.405 -3.565 -13.090 1.00 97.25 292 GLN A O 1
ATOM 2373 N N . GLU A 1 293 ? -4.581 -4.586 -12.273 1.00 96.69 293 GLU A N 1
ATOM 2374 C CA . GLU A 1 293 ? -5.100 -4.998 -10.963 1.00 96.69 293 GLU A CA 1
ATOM 2375 C C . GLU A 1 293 ? -5.347 -3.836 -10.005 1.00 96.69 293 GLU A C 1
ATOM 2377 O O . GLU A 1 293 ? -6.292 -3.849 -9.216 1.00 96.69 293 GLU A O 1
ATOM 2382 N N . ALA A 1 294 ? -4.483 -2.830 -10.065 1.00 97.62 294 ALA A N 1
ATOM 2383 C CA . ALA A 1 294 ? -4.520 -1.670 -9.194 1.00 97.62 294 ALA A CA 1
ATOM 2384 C C . ALA A 1 294 ? -3.962 -0.444 -9.904 1.00 97.62 294 ALA A C 1
ATOM 2386 O O . ALA A 1 294 ? -3.222 -0.550 -10.879 1.00 97.62 294 ALA A O 1
ATOM 2387 N N . ILE A 1 295 ? -4.309 0.729 -9.384 1.00 98.56 295 ILE A N 1
ATOM 2388 C CA . ILE A 1 295 ? -3.672 1.981 -9.770 1.00 98.56 295 ILE A CA 1
ATOM 2389 C C . ILE A 1 295 ? -2.466 2.170 -8.861 1.00 98.56 295 ILE A C 1
ATOM 2391 O O . ILE A 1 295 ? -2.619 2.454 -7.673 1.00 98.56 295 ILE A O 1
ATOM 2395 N N . TYR A 1 296 ? -1.274 2.024 -9.423 1.00 98.81 296 TYR A N 1
ATOM 2396 C CA . TYR A 1 296 ? -0.033 2.320 -8.725 1.00 98.81 296 TYR A CA 1
ATOM 2397 C C . TYR A 1 296 ? 0.494 3.690 -9.140 1.00 98.81 296 TYR A C 1
ATOM 2399 O O . TYR A 1 296 ? 0.519 4.021 -10.329 1.00 98.81 296 TYR A O 1
ATOM 2407 N N . ILE A 1 297 ? 0.902 4.489 -8.156 1.00 98.81 297 ILE A N 1
ATOM 2408 C CA . ILE A 1 297 ? 1.428 5.838 -8.360 1.00 98.81 297 ILE A CA 1
ATOM 2409 C C . ILE A 1 297 ? 2.700 5.995 -7.532 1.00 98.81 297 ILE A C 1
ATOM 2411 O O . ILE A 1 297 ? 2.665 5.952 -6.300 1.00 98.81 297 ILE A O 1
ATOM 2415 N N . GLU A 1 298 ? 3.819 6.221 -8.211 1.00 98.56 298 GLU A N 1
ATOM 2416 C CA . GLU A 1 298 ? 5.026 6.737 -7.579 1.00 98.56 298 GLU A CA 1
ATOM 2417 C C . GLU A 1 298 ? 4.877 8.248 -7.347 1.00 98.56 298 GLU A C 1
ATOM 2419 O O . GLU A 1 298 ? 4.669 9.030 -8.282 1.00 98.56 298 GLU A O 1
ATOM 2424 N N . VAL A 1 299 ? 4.934 8.664 -6.082 1.00 98.38 299 VAL A N 1
ATOM 2425 C CA . VAL A 1 299 ? 4.666 10.043 -5.672 1.00 98.38 299 VAL A CA 1
ATOM 2426 C C . VAL A 1 299 ? 5.935 10.882 -5.780 1.00 98.38 299 VAL A C 1
ATOM 2428 O O . VAL A 1 299 ? 6.924 10.636 -5.094 1.00 98.38 299 VAL A O 1
ATOM 2431 N N . TRP A 1 300 ? 5.861 11.943 -6.580 1.00 97.19 300 TRP A N 1
ATOM 2432 C CA . TRP A 1 300 ? 6.925 12.930 -6.755 1.00 97.19 300 TRP A CA 1
ATOM 2433 C C . TRP A 1 300 ? 6.399 14.355 -6.585 1.00 97.19 300 TRP A C 1
ATOM 2435 O O . TRP A 1 300 ? 5.188 14.595 -6.537 1.00 97.19 300 TRP A O 1
ATOM 2445 N N . ASP A 1 301 ? 7.319 15.319 -6.535 1.00 93.81 301 ASP A N 1
ATOM 2446 C CA . ASP A 1 301 ? 6.967 16.732 -6.645 1.00 93.81 301 ASP A CA 1
ATOM 2447 C C . ASP A 1 301 ? 6.106 16.988 -7.899 1.00 93.81 301 ASP A C 1
ATOM 2449 O O . ASP A 1 301 ? 6.368 16.418 -8.964 1.00 93.81 301 ASP A O 1
ATOM 2453 N N . PRO A 1 302 ? 5.073 17.847 -7.801 1.00 95.38 302 PRO A N 1
ATOM 2454 C CA . PRO A 1 302 ? 4.805 18.801 -6.716 1.00 95.38 302 PRO A CA 1
ATOM 2455 C C . PRO A 1 302 ? 3.915 18.272 -5.571 1.00 95.38 302 PRO A C 1
ATOM 2457 O O . PRO A 1 302 ? 3.467 19.060 -4.739 1.00 95.38 302 PRO A O 1
ATOM 2460 N N . TYR A 1 303 ? 3.637 16.969 -5.493 1.00 97.75 303 TYR A N 1
ATOM 2461 C CA . TYR A 1 303 ? 2.731 16.389 -4.492 1.00 97.75 303 TYR A CA 1
ATOM 2462 C C . TYR A 1 303 ? 3.419 16.092 -3.149 1.00 97.75 303 TYR A C 1
ATOM 2464 O O . TYR A 1 303 ? 3.219 15.036 -2.554 1.00 97.75 303 TYR A O 1
ATOM 2472 N N . SER A 1 304 ? 4.242 17.018 -2.652 1.00 97.19 304 SER A N 1
ATOM 2473 C CA . SER A 1 304 ? 5.076 16.829 -1.454 1.00 97.19 304 SER A CA 1
ATOM 2474 C C . SER A 1 304 ? 4.363 17.074 -0.118 1.00 97.19 304 SER A C 1
ATOM 2476 O O . SER A 1 304 ? 4.935 16.803 0.936 1.00 97.19 304 SER A O 1
ATOM 2478 N N . THR A 1 305 ? 3.114 17.551 -0.122 1.00 98.56 305 THR A N 1
ATOM 2479 C CA . THR A 1 305 ? 2.307 17.774 1.092 1.00 98.56 305 THR A CA 1
ATOM 2480 C C . THR A 1 305 ? 1.314 16.641 1.344 1.00 98.56 305 THR A C 1
ATOM 2482 O O . THR A 1 305 ? 0.930 15.924 0.421 1.00 98.56 305 THR A O 1
ATOM 2485 N N . TYR A 1 306 ? 0.828 16.494 2.578 1.00 98.62 306 TYR A N 1
ATOM 2486 C CA . TYR A 1 306 ? -0.278 15.583 2.886 1.00 98.62 306 TYR A CA 1
ATOM 2487 C C . TYR A 1 306 ? -1.534 15.892 2.049 1.00 98.62 306 TYR A C 1
ATOM 2489 O O . TYR A 1 306 ? -2.197 14.971 1.583 1.00 98.62 306 TYR A O 1
ATOM 2497 N N . GLN A 1 307 ? -1.828 17.168 1.769 1.00 97.94 307 GLN A N 1
ATOM 2498 C CA . GLN A 1 307 ? -2.876 17.544 0.812 1.00 97.94 307 GLN A CA 1
ATOM 2499 C C . GLN A 1 307 ? -2.592 17.014 -0.599 1.00 97.94 307 GLN A C 1
ATOM 2501 O O . GLN A 1 307 ? -3.515 16.577 -1.273 1.00 97.94 307 GLN A O 1
ATOM 2506 N N . GLY A 1 308 ? -1.332 17.020 -1.041 1.00 98.44 308 GLY A N 1
ATOM 2507 C CA . GLY A 1 308 ? -0.933 16.426 -2.316 1.00 98.44 308 GLY A CA 1
ATOM 2508 C C . GLY A 1 308 ? -1.189 14.917 -2.369 1.00 98.44 308 GLY A C 1
ATOM 2509 O O . GLY A 1 308 ? -1.668 14.418 -3.384 1.00 98.44 308 GLY A O 1
ATOM 2510 N N . ILE A 1 309 ? -0.959 14.201 -1.263 1.00 98.62 309 ILE A N 1
ATOM 2511 C CA . ILE A 1 309 ? -1.315 12.777 -1.130 1.00 98.62 309 ILE A CA 1
ATOM 2512 C C . ILE A 1 309 ? -2.829 12.572 -1.282 1.00 98.62 309 ILE A C 1
ATOM 2514 O O . ILE A 1 309 ? -3.263 11.725 -2.065 1.00 98.62 309 ILE A O 1
ATOM 2518 N N . GLU A 1 310 ? -3.638 13.370 -0.578 1.00 97.88 310 GLU A N 1
ATOM 2519 C CA . GLU A 1 310 ? -5.100 13.346 -0.716 1.00 97.88 310 GLU A CA 1
ATOM 2520 C C . GLU A 1 310 ? -5.546 13.647 -2.152 1.00 97.88 310 GLU A C 1
ATOM 2522 O O . GLU A 1 310 ? -6.431 12.968 -2.680 1.00 97.88 310 GLU A O 1
ATOM 2527 N N . GLU A 1 311 ? -4.921 14.626 -2.805 1.00 97.81 311 GLU A N 1
ATOM 2528 C CA . GLU A 1 311 ? -5.228 15.010 -4.180 1.00 97.81 311 GLU A CA 1
ATOM 2529 C C . GLU A 1 311 ? -4.946 13.869 -5.165 1.00 97.81 311 GLU A C 1
ATOM 2531 O O . GLU A 1 311 ? -5.818 13.542 -5.971 1.00 97.81 311 GLU A O 1
ATOM 2536 N N . ILE A 1 312 ? -3.776 13.225 -5.079 1.00 97.88 312 ILE A N 1
ATOM 2537 C CA . ILE A 1 312 ? -3.420 12.077 -5.927 1.00 97.88 312 ILE A CA 1
ATOM 2538 C C . ILE A 1 312 ? -4.446 10.953 -5.773 1.00 97.88 312 ILE A C 1
ATOM 2540 O O . ILE A 1 312 ? -4.985 10.468 -6.771 1.00 97.88 312 ILE A O 1
ATOM 2544 N N . ILE A 1 313 ? -4.747 10.553 -4.533 1.00 97.38 313 ILE A N 1
ATOM 2545 C CA . ILE A 1 313 ? -5.683 9.452 -4.266 1.00 97.38 313 ILE A CA 1
ATOM 2546 C C . ILE A 1 313 ? -7.080 9.812 -4.777 1.00 97.38 313 ILE A C 1
ATOM 2548 O O . ILE A 1 313 ? -7.736 8.999 -5.428 1.00 97.38 313 ILE A O 1
ATOM 2552 N N . THR A 1 314 ? -7.526 11.047 -4.541 1.00 94.94 314 THR A N 1
ATOM 2553 C CA . THR A 1 314 ? -8.832 11.526 -5.007 1.00 94.94 314 THR A CA 1
ATOM 2554 C C . THR A 1 314 ? -8.909 11.555 -6.531 1.00 94.94 314 THR A C 1
ATOM 2556 O O . THR A 1 314 ? -9.922 11.144 -7.097 1.00 94.94 314 THR A O 1
ATOM 2559 N N . ASN A 1 315 ? -7.856 12.015 -7.210 1.00 96.50 315 ASN A N 1
ATOM 2560 C CA . ASN A 1 315 ? -7.797 12.052 -8.668 1.00 96.50 315 ASN A CA 1
ATOM 2561 C C . ASN A 1 315 ? -7.851 10.636 -9.248 1.00 96.50 315 ASN A C 1
ATOM 2563 O O . ASN A 1 315 ? -8.739 10.349 -10.042 1.00 96.50 315 ASN A O 1
ATOM 2567 N N . ALA A 1 316 ? -7.004 9.720 -8.778 1.00 96.94 316 ALA A N 1
ATOM 2568 C CA . ALA A 1 316 ? -7.033 8.324 -9.210 1.00 96.94 316 ALA A CA 1
ATOM 2569 C C . ALA A 1 316 ? -8.403 7.660 -8.978 1.00 96.94 316 ALA A C 1
ATOM 2571 O O . ALA A 1 316 ? -8.922 6.965 -9.852 1.00 96.94 316 ALA A O 1
ATOM 2572 N N . ARG A 1 317 ? -9.041 7.937 -7.831 1.00 94.69 317 ARG A N 1
ATOM 2573 C CA . ARG A 1 317 ? -10.378 7.422 -7.497 1.00 94.69 317 ARG A CA 1
ATOM 2574 C C . ARG A 1 317 ? -11.480 7.976 -8.406 1.00 94.69 317 ARG A C 1
ATOM 2576 O O . ARG A 1 317 ? -12.483 7.296 -8.627 1.00 94.69 317 ARG A O 1
ATOM 2583 N N . ARG A 1 318 ? -11.331 9.205 -8.916 1.00 94.69 318 ARG A N 1
ATOM 2584 C CA . ARG A 1 318 ? -12.259 9.783 -9.906 1.00 94.69 318 ARG A CA 1
ATOM 2585 C C . ARG A 1 318 ? -12.161 9.064 -11.245 1.00 94.69 318 ARG A C 1
ATOM 2587 O O . ARG A 1 318 ? -13.203 8.828 -11.850 1.00 94.69 318 ARG A O 1
ATOM 2594 N N . GLU A 1 319 ? -10.949 8.697 -11.656 1.00 96.44 319 GLU A N 1
ATOM 2595 C CA . GLU A 1 319 ? -10.711 7.986 -12.916 1.00 96.44 319 GLU A CA 1
ATOM 2596 C C . GLU A 1 319 ? -11.207 6.537 -12.867 1.00 96.44 319 GLU A C 1
ATOM 2598 O O . GLU A 1 319 ? -11.802 6.057 -13.831 1.00 96.44 319 GLU A O 1
ATOM 2603 N N . ASN A 1 320 ? -11.025 5.846 -11.736 1.00 95.75 320 ASN A N 1
ATOM 2604 C CA . ASN A 1 320 ? -11.596 4.520 -11.518 1.00 95.75 320 ASN A CA 1
ATOM 2605 C C . ASN A 1 320 ? -12.044 4.326 -10.060 1.00 95.75 320 ASN A C 1
ATOM 2607 O O . ASN A 1 320 ? -11.268 4.425 -9.106 1.00 95.75 320 ASN A O 1
ATOM 2611 N N . LYS A 1 321 ? -13.327 3.993 -9.896 1.00 91.75 321 LYS A N 1
ATOM 2612 C CA . LYS A 1 321 ? -13.979 3.841 -8.589 1.00 91.75 321 LYS A CA 1
ATOM 2613 C C . LYS A 1 321 ? -13.887 2.434 -8.010 1.00 91.75 321 LYS A C 1
ATOM 2615 O O . LYS A 1 321 ? -14.478 2.215 -6.964 1.00 91.75 321 LYS A O 1
ATOM 2620 N N . GLU A 1 322 ? -13.225 1.492 -8.670 1.00 91.81 322 GLU A N 1
ATOM 2621 C CA . GLU A 1 322 ? -13.266 0.062 -8.329 1.00 91.81 322 GLU A CA 1
ATOM 2622 C C . GLU A 1 322 ? -11.893 -0.518 -7.995 1.00 91.81 322 GLU A C 1
ATOM 2624 O O . GLU A 1 322 ? -11.815 -1.469 -7.225 1.00 91.81 322 GLU A O 1
ATOM 2629 N N . LYS A 1 323 ? -10.807 0.053 -8.522 1.00 95.00 323 LYS A N 1
ATOM 2630 C CA . LYS A 1 323 ? -9.449 -0.461 -8.318 1.00 95.00 323 LYS A CA 1
ATOM 2631 C C . LYS A 1 323 ? -8.786 0.074 -7.066 1.00 95.00 323 LYS A C 1
ATOM 2633 O O . LYS A 1 323 ? -8.953 1.241 -6.696 1.00 95.00 323 LYS A O 1
ATOM 2638 N N . GLN A 1 324 ? -7.993 -0.777 -6.423 1.00 95.62 324 GLN A N 1
ATOM 2639 C CA . GLN A 1 324 ? -7.178 -0.361 -5.290 1.00 95.62 324 GLN A CA 1
ATOM 2640 C C . GLN A 1 324 ? -6.134 0.656 -5.746 1.00 95.62 324 GLN A C 1
ATOM 2642 O O . GLN A 1 324 ? -5.609 0.563 -6.854 1.00 95.62 324 GLN A O 1
ATOM 2647 N N . ILE A 1 325 ? -5.865 1.643 -4.892 1.00 97.88 325 ILE A N 1
ATOM 2648 C CA . ILE A 1 325 ? -4.832 2.652 -5.126 1.00 97.88 325 ILE A CA 1
ATOM 2649 C C . ILE A 1 325 ? -3.646 2.314 -4.233 1.00 97.88 325 ILE A C 1
ATOM 2651 O O . ILE A 1 325 ? -3.810 2.108 -3.028 1.00 97.88 325 ILE A O 1
ATOM 2655 N N . ILE A 1 326 ? -2.463 2.261 -4.831 1.00 98.56 326 ILE A N 1
ATOM 2656 C CA . ILE A 1 326 ? -1.201 1.960 -4.164 1.00 98.56 326 ILE A CA 1
ATOM 2657 C C . ILE A 1 326 ? -0.267 3.137 -4.402 1.00 98.56 326 ILE A C 1
ATOM 2659 O O . ILE A 1 326 ? -0.036 3.520 -5.549 1.00 98.56 326 ILE A O 1
ATOM 2663 N N . LEU A 1 327 ? 0.271 3.704 -3.327 1.00 98.81 327 LEU A N 1
ATOM 2664 C CA . LEU A 1 327 ? 1.269 4.760 -3.412 1.00 98.81 327 LEU A CA 1
ATOM 2665 C C . LEU A 1 327 ? 2.643 4.226 -3.026 1.00 98.81 327 LEU A C 1
ATOM 2667 O O . LEU A 1 327 ? 2.795 3.615 -1.967 1.00 98.81 327 LEU A O 1
ATOM 2671 N N . ALA A 1 328 ? 3.638 4.534 -3.850 1.00 98.62 328 ALA A N 1
ATOM 2672 C CA . ALA A 1 328 ? 5.034 4.534 -3.444 1.00 98.62 328 ALA A CA 1
ATOM 2673 C C . ALA A 1 328 ? 5.433 5.971 -3.090 1.00 98.62 328 ALA A C 1
ATOM 2675 O O . ALA A 1 328 ? 5.577 6.819 -3.969 1.00 98.62 328 ALA A O 1
ATOM 2676 N N . ALA A 1 329 ? 5.542 6.253 -1.790 1.00 98.06 329 ALA A N 1
ATOM 2677 C CA . ALA A 1 329 ? 5.868 7.570 -1.244 1.00 98.06 329 ALA A CA 1
ATOM 2678 C C . ALA A 1 329 ? 7.090 7.455 -0.318 1.00 98.06 329 ALA A C 1
ATOM 2680 O O . ALA A 1 329 ? 6.979 7.214 0.882 1.00 98.06 329 ALA A O 1
ATOM 2681 N N . TYR A 1 330 ? 8.280 7.576 -0.903 1.00 97.62 330 TYR A N 1
ATOM 2682 C CA . TYR A 1 330 ? 9.540 7.205 -0.254 1.00 97.62 330 TYR A CA 1
ATOM 2683 C C . TYR A 1 330 ? 9.960 8.138 0.879 1.00 97.62 330 TYR A C 1
ATOM 2685 O O . TYR A 1 330 ? 10.020 9.354 0.696 1.00 97.62 330 TYR A O 1
ATOM 2693 N N . LEU A 1 331 ? 10.359 7.575 2.022 1.00 97.62 331 LEU A N 1
ATOM 2694 C CA . LEU A 1 331 ? 10.764 8.363 3.185 1.00 97.62 331 LEU A CA 1
ATOM 2695 C C . LEU A 1 331 ? 12.279 8.565 3.239 1.00 97.62 331 LEU A C 1
ATOM 2697 O O . LEU A 1 331 ? 13.016 7.848 3.917 1.00 97.62 331 LEU A O 1
ATOM 2701 N N . LYS A 1 332 ? 12.727 9.640 2.594 1.00 96.69 332 LYS A N 1
ATOM 2702 C CA . LYS A 1 332 ? 14.116 10.107 2.590 1.00 96.69 332 LYS A CA 1
ATOM 2703 C C . LYS A 1 332 ? 14.723 10.324 3.988 1.00 96.69 332 LYS A C 1
ATOM 2705 O O . LYS A 1 332 ? 15.926 10.104 4.133 1.00 96.69 332 LYS A O 1
ATOM 2710 N N . PRO A 1 333 ? 13.972 10.718 5.043 1.00 97.00 333 PRO A N 1
ATOM 2711 C CA . PRO A 1 333 ? 14.508 10.806 6.402 1.00 97.00 333 PRO A CA 1
ATOM 2712 C C . PRO A 1 333 ? 15.211 9.545 6.929 1.00 97.00 333 PRO A C 1
ATOM 2714 O O . PRO A 1 333 ? 15.994 9.653 7.871 1.00 97.00 333 PRO A O 1
ATOM 2717 N N . PHE A 1 334 ? 14.956 8.371 6.343 1.00 97.81 334 PHE A N 1
ATOM 2718 C CA . PHE A 1 334 ? 15.634 7.121 6.694 1.00 97.81 334 PHE A CA 1
ATOM 2719 C C . PHE A 1 334 ? 17.035 6.954 6.066 1.00 97.81 334 PHE A C 1
ATOM 2721 O O . PHE A 1 334 ? 17.754 6.038 6.453 1.00 97.81 334 PHE A O 1
ATOM 2728 N N . GLU A 1 335 ? 17.471 7.836 5.156 1.00 95.94 335 GLU A N 1
ATOM 2729 C CA . GLU A 1 335 ? 18.846 7.825 4.606 1.00 95.94 335 GLU A CA 1
ATOM 2730 C C . GLU A 1 335 ? 19.880 8.521 5.500 1.00 95.94 335 GLU A C 1
ATOM 2732 O O . GLU A 1 335 ? 21.082 8.473 5.231 1.00 95.94 335 GLU A O 1
ATOM 2737 N N . TYR A 1 336 ? 19.414 9.221 6.532 1.00 92.12 336 TYR A N 1
ATOM 2738 C CA . TYR A 1 336 ? 20.234 10.050 7.410 1.00 92.12 336 TYR A CA 1
ATOM 2739 C C . TYR A 1 336 ? 20.217 9.502 8.845 1.00 92.12 336 TYR A C 1
ATOM 2741 O O . TYR A 1 336 ? 20.074 8.304 9.074 1.00 92.12 336 TYR A O 1
ATOM 2749 N N . GLU A 1 337 ? 20.380 10.379 9.839 1.00 93.50 337 GLU A N 1
ATOM 2750 C CA . GLU A 1 337 ? 20.236 10.011 11.244 1.00 93.50 337 GLU A CA 1
ATOM 2751 C C . GLU A 1 337 ? 18.775 9.655 11.563 1.00 93.50 337 GLU A C 1
ATOM 2753 O O . GLU A 1 337 ? 17.886 10.514 11.596 1.00 93.50 337 GLU A O 1
ATOM 2758 N N . VAL A 1 338 ? 18.536 8.366 11.807 1.00 96.94 338 VAL A N 1
ATOM 2759 C CA . VAL A 1 338 ? 17.219 7.846 12.169 1.00 96.94 338 VAL A CA 1
ATOM 2760 C C . VAL A 1 338 ? 16.952 8.092 13.646 1.00 96.94 338 VAL A C 1
ATOM 2762 O O . VAL A 1 338 ? 17.677 7.629 14.522 1.00 96.94 338 VAL A O 1
ATOM 2765 N N . THR A 1 339 ? 15.872 8.820 13.911 1.00 96.12 339 THR A N 1
ATOM 2766 C CA . THR A 1 339 ? 15.390 9.138 15.259 1.00 96.12 339 THR A CA 1
ATOM 2767 C C . THR A 1 339 ? 13.912 8.777 15.381 1.00 96.12 339 THR A C 1
ATOM 2769 O O . THR A 1 339 ? 13.264 8.422 14.394 1.00 96.12 339 THR A O 1
ATOM 2772 N N . GLU A 1 340 ? 13.327 8.953 16.567 1.00 96.31 340 GLU A N 1
ATOM 2773 C CA . GLU A 1 340 ? 11.868 8.888 16.743 1.00 96.31 340 GLU A CA 1
ATOM 2774 C C . GLU A 1 340 ? 11.116 9.769 15.739 1.00 96.31 340 GLU A C 1
ATOM 2776 O O . GLU A 1 340 ? 10.095 9.357 15.196 1.00 96.31 340 GLU A O 1
ATOM 2781 N N . LYS A 1 341 ? 11.660 10.945 15.395 1.00 97.69 341 LYS A N 1
ATOM 2782 C CA . LYS A 1 341 ? 11.023 11.843 14.425 1.00 97.69 341 LYS A CA 1
ATOM 2783 C C . LYS A 1 341 ? 10.976 11.266 13.012 1.00 97.69 341 LYS A C 1
ATOM 2785 O O . LYS A 1 341 ? 10.081 11.601 12.235 1.00 97.69 341 LYS A O 1
ATOM 2790 N N . THR A 1 342 ? 11.935 10.407 12.669 1.00 98.06 342 THR A N 1
ATOM 2791 C CA . THR A 1 342 ? 11.934 9.663 11.407 1.00 98.06 342 THR A CA 1
ATOM 2792 C C . THR A 1 342 ? 10.776 8.664 11.394 1.00 98.06 342 THR A C 1
ATOM 2794 O O . THR A 1 342 ? 9.959 8.697 10.477 1.00 98.06 342 THR A O 1
ATOM 2797 N N . TYR A 1 343 ? 10.616 7.855 12.444 1.00 98.12 343 TYR A N 1
ATOM 2798 C CA . TYR A 1 343 ? 9.488 6.919 12.552 1.00 98.12 343 TYR A CA 1
ATOM 2799 C C . TYR A 1 343 ? 8.129 7.625 12.613 1.00 98.12 343 TYR A C 1
ATOM 2801 O O . TYR A 1 343 ? 7.181 7.180 11.976 1.00 98.12 343 TYR A O 1
ATOM 2809 N N . ASN A 1 344 ? 8.039 8.776 13.277 1.00 98.19 344 ASN A N 1
ATOM 2810 C CA . ASN A 1 344 ? 6.822 9.586 13.290 1.00 98.19 344 ASN A CA 1
ATOM 2811 C C . ASN A 1 344 ? 6.352 9.975 11.879 1.00 98.19 344 ASN A C 1
ATOM 2813 O O . ASN A 1 344 ? 5.150 9.983 11.620 1.00 98.19 344 ASN A O 1
ATOM 2817 N N . SER A 1 345 ? 7.279 10.260 10.953 1.00 98.19 345 SER A N 1
ATOM 2818 C CA . SER A 1 345 ? 6.924 10.530 9.550 1.00 98.19 345 SER A CA 1
ATOM 2819 C C . SER A 1 345 ? 6.309 9.306 8.859 1.00 98.19 345 SER A C 1
ATOM 2821 O O . SER A 1 345 ? 5.312 9.443 8.151 1.00 98.19 345 SER A O 1
ATOM 2823 N N . LEU A 1 346 ? 6.821 8.101 9.147 1.00 98.56 346 LEU A N 1
ATOM 2824 C CA . LEU A 1 346 ? 6.271 6.836 8.651 1.00 98.56 346 LEU A CA 1
ATOM 2825 C C . LEU A 1 346 ? 4.853 6.589 9.163 1.00 98.56 346 LEU A C 1
ATOM 2827 O O . LEU A 1 346 ? 3.973 6.236 8.374 1.00 98.56 346 LEU A O 1
ATOM 2831 N N . TRP A 1 347 ? 4.628 6.783 10.463 1.00 98.31 347 TRP A N 1
ATOM 2832 C CA . TRP A 1 347 ? 3.330 6.531 11.086 1.00 98.31 347 TRP A CA 1
ATOM 2833 C C . TRP A 1 347 ? 2.256 7.468 10.560 1.00 98.31 347 TRP A C 1
ATOM 2835 O O . TRP A 1 347 ? 1.200 7.006 10.132 1.00 98.31 347 TRP A O 1
ATOM 2845 N N . LEU A 1 348 ? 2.551 8.769 10.520 1.00 98.75 348 LEU A N 1
ATOM 2846 C CA . LEU A 1 348 ? 1.612 9.772 10.030 1.00 98.75 348 LEU A CA 1
ATOM 2847 C C . LEU A 1 348 ? 1.279 9.553 8.554 1.00 98.75 348 LEU A C 1
ATOM 2849 O O . LEU A 1 348 ? 0.103 9.533 8.195 1.00 98.75 348 LEU A O 1
ATOM 2853 N N . LEU A 1 349 ? 2.285 9.327 7.704 1.00 98.81 349 LEU A N 1
ATOM 2854 C CA . LEU A 1 349 ? 2.052 9.107 6.279 1.00 98.81 349 LEU A CA 1
ATOM 2855 C C . LEU A 1 349 ? 1.247 7.826 6.023 1.00 98.81 349 LEU A C 1
ATOM 2857 O O . LEU A 1 349 ? 0.275 7.852 5.271 1.00 98.81 349 LEU A O 1
ATOM 2861 N N . THR A 1 350 ? 1.596 6.723 6.689 1.00 98.62 350 THR A N 1
ATOM 2862 C CA . THR A 1 350 ? 0.886 5.443 6.533 1.00 98.62 350 THR A CA 1
ATOM 2863 C C . THR A 1 350 ? -0.559 5.535 7.029 1.00 98.62 350 THR A C 1
ATOM 2865 O O . THR A 1 350 ? -1.466 5.046 6.350 1.00 98.62 350 THR A O 1
ATOM 2868 N N . ALA A 1 351 ? -0.798 6.207 8.161 1.00 98.62 351 ALA A N 1
ATOM 2869 C CA . ALA A 1 351 ? -2.140 6.445 8.689 1.00 98.62 351 ALA A CA 1
ATOM 2870 C C . ALA A 1 351 ? -2.988 7.305 7.738 1.00 98.62 351 ALA A C 1
ATOM 2872 O O . ALA A 1 351 ? -4.158 6.994 7.512 1.00 98.62 351 ALA A O 1
ATOM 2873 N N . ILE A 1 352 ? -2.401 8.347 7.134 1.00 98.62 352 ILE A N 1
ATOM 2874 C CA . ILE A 1 352 ? -3.079 9.218 6.161 1.00 98.62 352 ILE A CA 1
ATOM 2875 C C . ILE A 1 352 ? -3.435 8.450 4.887 1.00 98.62 352 ILE A C 1
ATOM 2877 O O . ILE A 1 352 ? -4.604 8.426 4.505 1.00 98.62 352 ILE A O 1
ATOM 2881 N N . ILE A 1 353 ? -2.463 7.778 4.262 1.00 98.56 353 ILE A N 1
ATOM 2882 C CA . ILE A 1 353 ? -2.678 6.995 3.033 1.00 98.56 353 ILE A CA 1
ATOM 2883 C C . ILE A 1 353 ? -3.764 5.933 3.257 1.00 98.56 353 ILE A C 1
ATOM 2885 O O . ILE A 1 353 ? -4.692 5.820 2.453 1.00 98.56 353 ILE A O 1
ATOM 2889 N N . THR A 1 354 ? -3.696 5.208 4.377 1.00 97.56 354 THR A N 1
ATOM 2890 C CA . THR A 1 354 ? -4.670 4.151 4.687 1.00 97.56 354 THR A CA 1
ATOM 2891 C C . THR A 1 354 ? -6.057 4.710 4.986 1.00 97.56 354 THR A C 1
ATOM 2893 O O . THR A 1 354 ? -7.051 4.190 4.482 1.00 97.56 354 THR A O 1
ATOM 2896 N N . SER A 1 355 ? -6.149 5.804 5.749 1.00 96.94 355 SER A N 1
ATOM 2897 C CA . SER A 1 355 ? -7.437 6.441 6.066 1.00 96.94 355 SER A CA 1
ATOM 2898 C C . SER A 1 355 ? -8.141 6.988 4.818 1.00 96.94 355 SER A C 1
ATOM 2900 O O . SER A 1 355 ? -9.369 7.020 4.776 1.00 96.94 355 SER A O 1
ATOM 2902 N N . LEU A 1 356 ? -7.381 7.346 3.776 1.00 95.62 356 LEU A N 1
ATOM 2903 C CA . LEU A 1 356 ? -7.894 7.719 2.451 1.00 95.62 356 LEU A CA 1
ATOM 2904 C C . LEU A 1 356 ? -8.295 6.509 1.577 1.00 95.62 356 LEU A C 1
ATOM 2906 O O . LEU A 1 356 ? -8.785 6.687 0.460 1.00 95.62 356 LEU A O 1
ATOM 2910 N N . GLY A 1 357 ? -8.118 5.277 2.064 1.00 94.31 357 GLY A N 1
ATOM 2911 C CA . GLY A 1 357 ? -8.467 4.044 1.352 1.00 94.31 357 GLY A CA 1
ATOM 2912 C C . GLY A 1 357 ? -7.443 3.610 0.298 1.00 94.31 357 GLY A C 1
ATOM 2913 O O . GLY A 1 357 ? -7.807 2.925 -0.659 1.00 94.31 357 GLY A O 1
ATOM 2914 N N . ALA A 1 358 ? -6.182 4.026 0.436 1.00 96.50 358 ALA A N 1
ATOM 2915 C CA . ALA A 1 358 ? -5.059 3.560 -0.375 1.00 96.50 358 ALA A CA 1
ATOM 2916 C C . ALA A 1 358 ? -4.084 2.725 0.475 1.00 96.50 358 ALA A C 1
ATOM 2918 O O . ALA A 1 358 ? -4.175 2.694 1.699 1.00 96.50 358 ALA A O 1
ATOM 2919 N N . SER A 1 359 ? -3.145 2.032 -0.163 1.00 97.38 359 SER A N 1
ATOM 2920 C CA . SER A 1 359 ? -2.073 1.290 0.515 1.00 97.38 359 SER A CA 1
ATOM 2921 C C . SER A 1 359 ? -0.704 1.911 0.246 1.00 97.38 359 SER A C 1
ATOM 2923 O O . SER A 1 359 ? -0.481 2.498 -0.813 1.00 97.38 359 SER A O 1
ATOM 2925 N N . HIS A 1 360 ? 0.223 1.746 1.187 1.00 98.38 360 HIS A N 1
ATOM 2926 C CA . HIS A 1 360 ? 1.562 2.330 1.135 1.00 98.38 360 HIS A CA 1
ATOM 2927 C C . HIS A 1 360 ? 2.614 1.250 0.829 1.00 98.38 360 HIS A C 1
ATOM 2929 O O . HIS A 1 360 ? 2.894 0.412 1.685 1.00 98.38 360 HIS A O 1
ATOM 2935 N N . LEU A 1 361 ? 3.194 1.257 -0.377 1.00 98.50 361 LEU A N 1
ATOM 2936 C CA . LEU A 1 361 ? 4.360 0.424 -0.690 1.00 98.50 361 LEU A CA 1
ATOM 2937 C C . LEU A 1 361 ? 5.595 1.110 -0.102 1.00 98.50 361 LEU A C 1
ATOM 2939 O O . LEU A 1 361 ? 6.099 2.086 -0.655 1.00 98.50 361 LEU A O 1
ATOM 2943 N N . ILE A 1 362 ? 6.056 0.604 1.039 1.00 98.50 362 ILE A N 1
ATOM 2944 C CA . ILE A 1 362 ? 7.256 1.120 1.712 1.00 98.50 362 ILE A CA 1
ATOM 2945 C C . ILE A 1 362 ? 8.073 0.047 2.434 1.00 98.50 362 ILE A C 1
ATOM 2947 O O . ILE A 1 362 ? 9.269 0.239 2.640 1.00 98.50 362 ILE A O 1
ATOM 2951 N N . HIS A 1 363 ? 7.463 -1.082 2.808 1.00 98.62 363 HIS A N 1
ATOM 2952 C CA . HIS A 1 363 ? 8.157 -2.171 3.492 1.00 98.62 363 HIS A CA 1
ATOM 2953 C C . HIS A 1 363 ? 8.481 -3.329 2.560 1.00 98.62 363 HIS A C 1
ATOM 2955 O O . HIS A 1 363 ? 7.734 -3.643 1.638 1.00 98.62 363 HIS A O 1
ATOM 2961 N N . GLY A 1 364 ? 9.579 -4.006 2.853 1.00 98.06 364 GLY A N 1
ATOM 2962 C CA . GLY A 1 364 ? 10.032 -5.181 2.128 1.00 98.06 364 GLY A CA 1
ATOM 2963 C C . GLY A 1 364 ? 11.275 -5.749 2.779 1.00 98.06 364 GLY A C 1
ATOM 2964 O O . GLY A 1 364 ? 11.646 -5.322 3.875 1.00 98.06 364 GLY A O 1
ATOM 2965 N N . GLU A 1 365 ? 11.893 -6.723 2.123 1.00 97.88 365 GLU A N 1
ATOM 2966 C CA . GLU A 1 365 ? 13.055 -7.443 2.649 1.00 97.88 365 GLU A CA 1
ATOM 2967 C C . GLU A 1 365 ? 12.884 -7.877 4.121 1.00 97.88 365 GLU A C 1
ATOM 2969 O O . GLU A 1 365 ? 11.770 -8.054 4.614 1.00 97.88 365 GLU A O 1
ATOM 2974 N N . ASN A 1 366 ? 13.968 -8.119 4.852 1.00 96.12 366 ASN A N 1
ATOM 2975 C CA . ASN A 1 366 ? 13.908 -8.402 6.283 1.00 96.12 366 ASN A CA 1
ATOM 2976 C C . ASN A 1 366 ? 13.948 -7.095 7.087 1.00 96.12 366 ASN A C 1
ATOM 2978 O O . ASN A 1 366 ? 15.003 -6.694 7.564 1.00 96.12 366 ASN A O 1
ATOM 2982 N N . GLY A 1 367 ? 12.814 -6.416 7.261 1.00 97.25 367 GLY A N 1
ATOM 2983 C CA . GLY A 1 367 ? 12.766 -5.141 7.989 1.00 97.25 367 GLY A CA 1
ATOM 2984 C C . GLY A 1 367 ? 13.209 -3.931 7.165 1.00 97.25 367 GLY A C 1
ATOM 2985 O O . GLY A 1 367 ? 13.672 -2.954 7.745 1.00 97.25 367 GLY A O 1
ATOM 2986 N N . GLY A 1 368 ? 13.096 -3.994 5.839 1.00 98.25 368 GLY A N 1
ATOM 2987 C CA . GLY A 1 368 ? 13.432 -2.904 4.930 1.00 98.25 368 GLY A CA 1
ATOM 2988 C C . GLY A 1 368 ? 12.372 -1.800 4.884 1.00 98.25 368 GLY A C 1
ATOM 2989 O O . GLY A 1 368 ? 11.168 -2.062 4.979 1.00 98.25 368 GLY A O 1
ATOM 2990 N N . ILE A 1 369 ? 12.834 -0.559 4.725 1.00 98.62 369 ILE A N 1
ATOM 2991 C CA . ILE A 1 369 ? 12.040 0.648 4.461 1.00 98.62 369 ILE A CA 1
ATOM 2992 C C . ILE A 1 369 ? 12.633 1.354 3.241 1.00 98.62 369 ILE A C 1
ATOM 2994 O O . ILE A 1 369 ? 13.813 1.707 3.249 1.00 98.62 369 ILE A O 1
ATOM 2998 N N . ILE A 1 370 ? 11.820 1.582 2.212 1.00 97.94 370 ILE A N 1
ATOM 2999 C CA . ILE A 1 370 ? 12.250 2.288 1.000 1.00 97.94 370 ILE A CA 1
ATOM 3000 C C . ILE A 1 370 ? 12.455 3.771 1.302 1.00 97.94 370 ILE A C 1
ATOM 3002 O O . ILE A 1 370 ? 11.581 4.436 1.868 1.00 97.94 370 ILE A O 1
ATOM 3006 N N . THR A 1 371 ? 13.601 4.297 0.876 1.00 97.12 371 THR A N 1
ATOM 3007 C CA . THR A 1 371 ? 13.981 5.694 1.108 1.00 97.12 371 THR A CA 1
ATOM 3008 C C . THR A 1 371 ? 13.990 6.543 -0.164 1.00 97.12 371 THR A C 1
ATOM 3010 O O . THR A 1 371 ? 13.823 7.760 -0.081 1.00 97.12 371 THR A O 1
ATOM 3013 N N . GLU A 1 372 ? 14.100 5.903 -1.332 1.00 95.25 372 GLU A N 1
ATOM 3014 C CA . GLU A 1 372 ? 14.107 6.523 -2.661 1.00 95.25 372 GLU A CA 1
ATOM 3015 C C . GLU A 1 372 ? 13.667 5.538 -3.765 1.00 95.25 372 GLU A C 1
ATOM 3017 O O . GLU A 1 372 ? 13.377 4.375 -3.493 1.00 95.25 372 GLU A O 1
ATOM 3022 N N . GLY A 1 373 ? 13.654 5.986 -5.027 1.00 94.00 373 GLY A N 1
ATOM 3023 C CA . GLY A 1 373 ? 13.218 5.180 -6.180 1.00 94.00 373 GLY A CA 1
ATOM 3024 C C . GLY A 1 373 ? 14.131 4.003 -6.559 1.00 94.00 373 GLY A C 1
ATOM 3025 O O . GLY A 1 373 ? 13.757 3.212 -7.418 1.00 94.00 373 GLY A O 1
ATOM 3026 N N . TYR A 1 374 ? 15.303 3.858 -5.929 1.00 95.69 374 TYR A N 1
ATOM 3027 C CA . TYR A 1 374 ? 16.200 2.711 -6.105 1.00 95.69 374 TYR A CA 1
ATOM 3028 C C . TYR A 1 374 ? 16.105 1.761 -4.906 1.00 95.69 374 TYR A C 1
ATOM 3030 O O . TYR A 1 374 ? 16.783 1.950 -3.896 1.00 95.69 374 TYR A O 1
ATOM 3038 N N . TYR A 1 375 ? 15.265 0.724 -5.007 1.00 97.19 375 TYR A N 1
ATOM 3039 C CA . TYR A 1 375 ? 14.845 -0.058 -3.832 1.00 97.19 375 TYR A CA 1
ATOM 3040 C C . TYR A 1 375 ? 15.973 -0.853 -3.186 1.00 97.19 375 TYR A C 1
ATOM 3042 O O . TYR A 1 375 ? 15.905 -1.111 -1.992 1.00 97.19 375 TYR A O 1
ATOM 3050 N N . ALA A 1 376 ? 17.032 -1.193 -3.928 1.00 95.56 376 ALA A N 1
ATOM 3051 C CA . ALA A 1 376 ? 18.202 -1.862 -3.360 1.00 95.56 376 ALA A CA 1
ATOM 3052 C C . ALA A 1 376 ? 18.971 -0.985 -2.351 1.00 95.56 376 ALA A C 1
ATOM 3054 O O . ALA A 1 376 ? 19.783 -1.498 -1.582 1.00 95.56 376 ALA A O 1
ATOM 3055 N N . LYS A 1 377 ? 18.719 0.332 -2.329 1.00 95.25 377 LYS A N 1
ATOM 3056 C CA . LYS A 1 377 ? 19.130 1.227 -1.246 1.00 95.25 377 LYS A CA 1
ATOM 3057 C C . LYS A 1 377 ? 17.931 1.475 -0.329 1.00 95.25 377 LYS A C 1
ATOM 3059 O O . LYS A 1 377 ? 17.200 2.449 -0.469 1.00 95.25 377 LYS A O 1
ATOM 3064 N N . TYR A 1 378 ? 17.747 0.573 0.628 1.00 97.44 378 TYR A N 1
ATOM 3065 C CA . TYR A 1 378 ? 16.712 0.667 1.654 1.00 97.44 378 TYR A CA 1
ATOM 3066 C C . TYR A 1 378 ? 17.327 0.781 3.054 1.00 97.44 378 TYR A C 1
ATOM 3068 O O . TYR A 1 378 ? 18.469 0.385 3.297 1.00 97.44 378 TYR A O 1
ATOM 3076 N N . PHE A 1 379 ? 16.556 1.310 4.001 1.00 98.19 379 PHE A N 1
ATOM 3077 C CA . PHE A 1 379 ? 16.930 1.327 5.411 1.00 98.19 379 PHE A CA 1
ATOM 3078 C C . PHE A 1 379 ? 16.542 0.010 6.085 1.00 98.19 379 PHE A C 1
ATOM 3080 O O . PHE A 1 379 ? 15.395 -0.423 5.982 1.00 98.19 379 PHE A O 1
ATOM 3087 N N . HIS A 1 380 ? 17.476 -0.607 6.808 1.00 97.25 380 HIS A N 1
ATOM 3088 C CA . HIS A 1 380 ? 17.215 -1.809 7.595 1.00 97.25 380 HIS A CA 1
ATOM 3089 C C . HIS A 1 380 ? 16.855 -1.436 9.035 1.00 97.25 380 HIS A C 1
ATOM 3091 O O . HIS A 1 380 ? 17.675 -0.903 9.783 1.00 97.25 380 HIS A O 1
ATOM 3097 N N . VAL A 1 381 ? 15.632 -1.752 9.453 1.00 97.56 381 VAL A N 1
ATOM 3098 C CA . VAL A 1 381 ? 15.211 -1.590 10.845 1.00 97.56 381 VAL A CA 1
ATOM 3099 C C . VAL A 1 381 ? 15.938 -2.633 11.692 1.00 97.56 381 VAL A C 1
ATOM 3101 O O . VAL A 1 381 ? 15.711 -3.827 11.534 1.00 97.56 381 VAL A O 1
ATOM 3104 N N . GLU A 1 382 ? 16.791 -2.204 12.618 1.00 93.06 382 GLU A N 1
ATOM 3105 C CA . GLU A 1 382 ? 17.469 -3.112 13.560 1.00 93.06 382 GLU A CA 1
ATOM 3106 C C . GLU A 1 382 ? 16.701 -3.257 14.881 1.00 93.06 382 GLU A C 1
ATOM 3108 O O . GLU A 1 382 ? 16.683 -4.325 15.497 1.00 93.06 382 GLU A O 1
ATOM 3113 N N . GLU A 1 383 ? 16.034 -2.187 15.317 1.00 95.38 383 GLU A N 1
ATOM 3114 C CA . GLU A 1 383 ? 15.406 -2.119 16.631 1.00 95.38 383 GLU A CA 1
ATOM 3115 C C . GLU A 1 383 ? 14.140 -2.988 16.711 1.00 95.38 383 GLU A C 1
ATOM 3117 O O . GLU A 1 383 ? 13.157 -2.777 15.997 1.00 95.38 383 GLU A O 1
ATOM 3122 N N . SER A 1 384 ? 14.150 -3.966 17.623 1.00 93.94 384 SER A N 1
ATOM 3123 C CA . SER A 1 384 ? 13.027 -4.895 17.828 1.00 93.94 384 SER A CA 1
ATOM 3124 C C . SER A 1 384 ? 11.716 -4.197 18.206 1.00 93.94 384 SER A C 1
ATOM 3126 O O . SER A 1 384 ? 10.677 -4.544 17.651 1.00 93.94 384 SER A O 1
ATOM 3128 N N . SER A 1 385 ? 11.767 -3.167 19.058 1.00 95.06 385 SER A N 1
ATOM 3129 C CA . SER A 1 385 ? 10.592 -2.376 19.458 1.00 95.06 385 SER A CA 1
ATOM 3130 C C . SER A 1 385 ? 9.917 -1.713 18.245 1.00 95.06 385 SER A C 1
ATOM 3132 O O . SER A 1 385 ? 8.691 -1.704 18.127 1.00 95.06 385 SER A O 1
ATOM 3134 N N . LYS A 1 386 ? 10.715 -1.222 17.286 1.00 96.88 386 LYS A N 1
ATOM 3135 C CA . LYS A 1 386 ? 10.235 -0.615 16.043 1.00 96.88 386 LYS A CA 1
ATOM 3136 C C . LYS A 1 386 ? 9.661 -1.656 15.111 1.00 96.88 386 LYS A C 1
ATOM 3138 O O . LYS A 1 386 ? 8.592 -1.425 14.559 1.00 96.88 386 LYS A O 1
ATOM 3143 N N . LYS A 1 387 ? 10.290 -2.827 14.991 1.00 96.81 387 LYS A N 1
ATOM 3144 C CA . LYS A 1 387 ? 9.704 -3.950 14.243 1.00 96.81 387 LYS A CA 1
ATOM 3145 C C . LYS A 1 387 ? 8.337 -4.351 14.800 1.00 96.81 387 LYS A C 1
ATOM 3147 O O . LYS A 1 387 ? 7.404 -4.545 14.027 1.00 96.81 387 LYS A O 1
ATOM 3152 N N . GLU A 1 388 ? 8.202 -4.436 16.121 1.00 96.00 388 GLU A N 1
ATOM 3153 C CA . GLU A 1 388 ? 6.928 -4.730 16.788 1.00 96.00 388 GLU A CA 1
ATOM 3154 C C . GLU A 1 388 ? 5.883 -3.632 16.534 1.00 96.00 388 GLU A C 1
ATOM 3156 O O . GLU A 1 388 ? 4.733 -3.946 16.230 1.00 96.00 388 GLU A O 1
ATOM 3161 N N . GLN A 1 389 ? 6.278 -2.355 16.565 1.00 97.31 389 GLN A N 1
ATOM 3162 C CA . GLN A 1 389 ? 5.390 -1.233 16.248 1.00 97.31 389 GLN A CA 1
ATOM 3163 C C . GLN A 1 389 ? 4.933 -1.230 14.779 1.00 97.31 389 GLN A C 1
ATOM 3165 O O . GLN A 1 389 ? 3.737 -1.078 14.530 1.00 97.31 389 GLN A O 1
ATOM 3170 N N . ILE A 1 390 ? 5.842 -1.454 13.814 1.00 98.31 390 ILE A N 1
ATOM 3171 C CA . ILE A 1 390 ? 5.490 -1.589 12.384 1.00 98.31 390 ILE A CA 1
ATOM 3172 C C . ILE A 1 390 ? 4.474 -2.716 12.234 1.00 98.31 390 ILE A C 1
ATOM 3174 O O . ILE A 1 390 ? 3.410 -2.537 11.645 1.00 98.31 390 ILE A O 1
ATOM 3178 N N . ARG A 1 391 ? 4.783 -3.875 12.816 1.00 97.75 391 ARG A N 1
ATOM 3179 C CA . ARG A 1 391 ? 3.922 -5.046 12.746 1.00 97.75 391 ARG A CA 1
ATOM 3180 C C . ARG A 1 391 ? 2.524 -4.761 13.286 1.00 97.75 391 ARG A C 1
ATOM 3182 O O . ARG A 1 391 ? 1.549 -5.068 12.612 1.00 97.75 391 ARG A O 1
ATOM 3189 N N . ARG A 1 392 ? 2.422 -4.100 14.438 1.00 98.00 392 ARG A N 1
ATOM 3190 C CA . ARG A 1 392 ? 1.140 -3.732 15.045 1.00 98.00 392 ARG A CA 1
ATOM 3191 C C . ARG A 1 392 ? 0.317 -2.782 14.172 1.00 98.00 392 ARG A C 1
ATOM 3193 O O . ARG A 1 392 ? -0.896 -2.944 14.080 1.00 98.00 392 ARG A O 1
ATOM 3200 N N . TYR A 1 393 ? 0.956 -1.827 13.496 1.00 98.50 393 TYR A N 1
ATOM 3201 C CA . TYR A 1 393 ? 0.278 -0.969 12.519 1.00 98.50 393 TYR A CA 1
ATOM 3202 C C . TYR A 1 393 ? -0.296 -1.789 11.356 1.00 98.50 393 TYR A C 1
ATOM 3204 O O . TYR A 1 393 ? -1.434 -1.569 10.956 1.00 98.50 393 TYR A O 1
ATOM 3212 N N . TYR A 1 394 ? 0.438 -2.778 10.845 1.00 98.50 394 TYR A N 1
ATOM 3213 C CA . TYR A 1 394 ? -0.050 -3.634 9.758 1.00 98.50 394 TYR A CA 1
ATOM 3214 C C . TYR A 1 394 ? -1.081 -4.676 10.215 1.00 98.50 394 TYR A C 1
ATOM 3216 O O . TYR A 1 394 ? -2.006 -4.977 9.457 1.00 98.50 394 TYR A O 1
ATOM 3224 N N . ASP A 1 395 ? -0.994 -5.168 11.455 1.00 98.31 395 ASP A N 1
ATOM 3225 C CA . ASP A 1 395 ? -2.061 -5.940 12.098 1.00 98.31 395 ASP A CA 1
ATOM 3226 C C . ASP A 1 395 ? -3.348 -5.089 12.174 1.00 98.31 395 ASP A C 1
ATOM 3228 O O . ASP A 1 395 ? -4.419 -5.547 11.789 1.00 98.31 395 ASP A O 1
ATOM 3232 N N . TYR A 1 396 ? -3.251 -3.815 12.571 1.00 98.19 396 TYR A N 1
ATOM 3233 C CA . TYR A 1 396 ? -4.389 -2.886 12.636 1.00 98.19 396 TYR A CA 1
ATOM 3234 C C . TYR A 1 396 ? -5.019 -2.605 11.266 1.00 98.19 396 TYR A C 1
ATOM 3236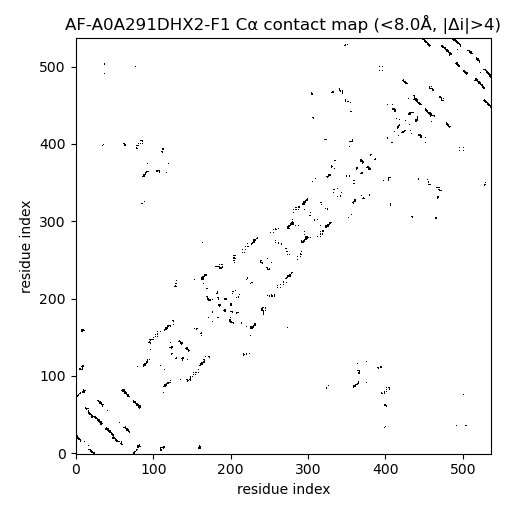 O O . TYR A 1 396 ? -6.240 -2.669 11.108 1.00 98.19 396 TYR A O 1
ATOM 3244 N N . ILE A 1 397 ? -4.185 -2.343 10.255 1.00 97.88 397 ILE A N 1
ATOM 3245 C CA . ILE A 1 397 ? -4.629 -2.146 8.870 1.00 97.88 397 ILE A CA 1
ATOM 3246 C C . ILE A 1 397 ? -5.363 -3.395 8.364 1.00 97.88 397 ILE A C 1
ATOM 3248 O O . ILE A 1 397 ? -6.435 -3.276 7.774 1.00 97.88 397 ILE A O 1
ATOM 3252 N N . THR A 1 398 ? -4.819 -4.583 8.630 1.00 97.69 398 THR A N 1
ATOM 3253 C CA . THR A 1 398 ? -5.396 -5.863 8.190 1.00 97.69 398 THR A CA 1
ATOM 3254 C C . THR A 1 398 ? -6.690 -6.189 8.931 1.00 97.69 398 THR A C 1
ATOM 3256 O O . THR A 1 398 ? -7.670 -6.592 8.308 1.00 97.69 398 THR A O 1
ATOM 3259 N N . PHE A 1 399 ? -6.745 -5.940 10.240 1.00 97.06 399 PHE A N 1
ATOM 3260 C CA . PHE A 1 399 ? -7.959 -6.115 11.034 1.00 97.06 399 PHE A CA 1
ATOM 3261 C C . PHE A 1 399 ? -9.122 -5.277 10.487 1.00 97.06 399 PHE A C 1
ATOM 3263 O O . PHE A 1 399 ? -10.246 -5.761 10.385 1.00 97.06 399 PHE A O 1
ATOM 3270 N N . LEU A 1 400 ? -8.850 -4.042 10.065 1.00 95.56 400 LEU A N 1
ATOM 3271 C CA . LEU A 1 400 ? -9.861 -3.123 9.540 1.00 95.56 400 LEU A CA 1
ATOM 3272 C C . LEU A 1 400 ? -9.993 -3.154 8.005 1.00 95.56 400 LEU A C 1
ATOM 3274 O O . LEU A 1 400 ? -10.593 -2.250 7.419 1.00 95.56 400 LEU A O 1
ATOM 3278 N N . ALA A 1 401 ? -9.472 -4.190 7.339 1.00 92.75 401 ALA A N 1
ATOM 3279 C CA . ALA A 1 401 ? -9.396 -4.259 5.878 1.00 92.75 401 ALA A CA 1
ATOM 3280 C C . ALA A 1 401 ? -10.741 -4.038 5.160 1.00 92.75 401 ALA A C 1
ATOM 3282 O O . ALA A 1 401 ? -10.792 -3.380 4.119 1.00 92.75 401 ALA A O 1
ATOM 3283 N N . GLU A 1 402 ? -11.846 -4.516 5.735 1.00 89.00 402 GLU A N 1
ATOM 3284 C CA . GLU A 1 402 ? -13.187 -4.357 5.159 1.00 89.00 402 GLU A CA 1
ATOM 3285 C C . GLU A 1 402 ? -13.670 -2.897 5.103 1.00 89.00 402 GLU A C 1
ATOM 3287 O O . GLU A 1 402 ? -14.460 -2.539 4.227 1.00 89.00 402 GLU A O 1
ATOM 3292 N N . PHE A 1 403 ? -13.158 -2.037 5.988 1.00 91.12 403 PHE A N 1
ATOM 3293 C CA . PHE A 1 403 ? -13.511 -0.618 6.054 1.00 91.12 403 PHE A CA 1
ATOM 3294 C C . PHE A 1 403 ? -12.648 0.224 5.121 1.00 91.12 403 PHE A C 1
ATOM 3296 O O . PHE A 1 403 ? -13.082 1.272 4.639 1.00 91.12 403 PHE A O 1
ATOM 3303 N N . TRP A 1 404 ? -11.413 -0.202 4.852 1.00 89.75 404 TRP A N 1
ATOM 3304 C CA . TRP A 1 404 ? -10.551 0.450 3.860 1.00 89.75 404 TRP A CA 1
ATOM 3305 C C . TRP A 1 404 ? -11.041 0.189 2.436 1.00 89.75 404 TRP A C 1
ATOM 3307 O O . TRP A 1 404 ? -10.706 0.956 1.532 1.00 89.75 404 TRP A O 1
ATOM 3317 N N . ARG A 1 405 ? -11.875 -0.848 2.254 1.00 76.31 405 ARG A N 1
ATOM 3318 C CA . ARG A 1 405 ? -12.429 -1.252 0.966 1.00 76.31 405 ARG A CA 1
ATOM 3319 C C . ARG A 1 405 ? -13.111 -0.095 0.244 1.00 76.31 405 ARG A C 1
ATOM 3321 O O . ARG A 1 405 ? -13.871 0.711 0.786 1.00 76.31 405 ARG A O 1
ATOM 3328 N N . ILE A 1 406 ? -12.878 -0.106 -1.052 1.00 68.62 406 ILE A N 1
ATOM 3329 C CA . ILE A 1 406 ? -13.436 0.797 -2.036 1.00 68.62 406 ILE A CA 1
ATOM 3330 C C . ILE A 1 406 ? -14.969 0.746 -1.998 1.00 68.62 406 ILE A C 1
ATOM 3332 O O . ILE A 1 406 ? -15.568 -0.328 -1.949 1.00 68.62 406 ILE A O 1
ATOM 3336 N N . ASN A 1 407 ? -15.606 1.920 -2.003 1.00 73.38 407 ASN A N 1
ATOM 3337 C CA . ASN A 1 407 ? -17.064 2.099 -1.949 1.00 73.38 407 ASN A CA 1
ATOM 3338 C C . ASN A 1 407 ? -17.772 1.459 -0.737 1.00 73.38 407 ASN A C 1
ATOM 3340 O O . ASN A 1 407 ? -19.000 1.415 -0.719 1.00 73.38 407 ASN A O 1
ATOM 3344 N N . ALA A 1 408 ? -17.051 0.986 0.291 1.00 79.31 408 ALA A N 1
ATOM 3345 C CA . ALA A 1 408 ? -17.690 0.498 1.516 1.00 79.31 408 ALA A CA 1
ATOM 3346 C C . ALA A 1 408 ? -18.439 1.625 2.247 1.00 79.31 408 ALA A C 1
ATOM 3348 O O . ALA A 1 408 ? -19.500 1.410 2.841 1.00 79.31 408 ALA A O 1
ATOM 3349 N N . LEU A 1 409 ? -17.872 2.832 2.189 1.00 89.69 409 LEU A N 1
ATOM 3350 C CA . LEU A 1 409 ? -18.314 4.015 2.911 1.00 89.69 409 LEU A CA 1
ATOM 3351 C C . LEU A 1 409 ? -18.079 5.265 2.052 1.00 89.69 409 LEU A C 1
ATOM 3353 O O . LEU A 1 409 ? -17.100 5.336 1.308 1.00 89.69 409 LEU A O 1
ATOM 3357 N N . SER A 1 410 ? -18.963 6.255 2.170 1.00 91.62 410 SER A N 1
ATOM 3358 C CA . SER A 1 410 ? -18.854 7.542 1.472 1.00 91.62 410 SER A CA 1
ATOM 3359 C C . SER A 1 410 ? -18.165 8.580 2.351 1.00 91.62 410 SER A C 1
ATOM 3361 O O . SER A 1 410 ? -18.502 8.696 3.528 1.00 91.62 410 SER A O 1
ATOM 3363 N N . ASP A 1 411 ? -17.235 9.354 1.788 1.00 93.62 411 ASP A N 1
ATOM 3364 C CA . ASP A 1 411 ? -16.579 10.457 2.500 1.00 93.62 411 ASP A CA 1
ATOM 3365 C C . ASP A 1 411 ? -17.568 11.604 2.772 1.00 93.62 411 ASP A C 1
ATOM 3367 O O . ASP A 1 411 ? -18.218 12.125 1.862 1.00 93.62 411 ASP A O 1
ATOM 3371 N N . ALA A 1 412 ? -17.676 11.982 4.041 1.00 95.94 412 ALA A N 1
ATOM 3372 C CA . ALA A 1 412 ? -18.521 13.051 4.552 1.00 95.94 412 ALA A CA 1
ATOM 3373 C C . ALA A 1 412 ? -17.713 14.173 5.232 1.00 95.94 412 ALA A C 1
ATOM 3375 O O . ALA A 1 412 ? -18.295 15.156 5.691 1.00 95.94 412 ALA A O 1
ATOM 3376 N N . SER A 1 413 ? -16.381 14.063 5.275 1.00 95.44 413 SER A N 1
ATOM 3377 C CA . SER A 1 413 ? -15.487 14.917 6.068 1.00 95.44 413 SER A CA 1
ATOM 3378 C C . SER A 1 413 ? -15.690 16.402 5.768 1.00 95.44 413 SER A C 1
ATOM 3380 O O . SER A 1 413 ? -15.920 17.193 6.671 1.00 95.44 413 SER A O 1
ATOM 3382 N N . ARG A 1 414 ? -15.667 16.803 4.491 1.00 94.62 414 ARG A N 1
ATOM 3383 C CA . ARG A 1 414 ? -15.782 18.223 4.095 1.00 94.62 414 ARG A CA 1
ATOM 3384 C C . ARG A 1 414 ? -17.215 18.723 3.911 1.00 94.62 414 ARG A C 1
ATOM 3386 O O . ARG A 1 414 ? -17.415 19.913 3.697 1.00 94.62 414 ARG A O 1
ATOM 3393 N N . THR A 1 415 ? -18.198 17.829 3.947 1.00 94.56 415 THR A N 1
ATOM 3394 C CA . THR A 1 415 ? -19.606 18.153 3.671 1.00 94.56 415 THR A CA 1
ATOM 3395 C C . THR A 1 415 ? -20.482 18.135 4.918 1.00 94.56 415 THR A C 1
ATOM 3397 O O . THR A 1 415 ? -21.545 18.736 4.881 1.00 94.56 415 THR A O 1
ATOM 3400 N N . HIS A 1 416 ? -20.048 17.474 5.997 1.00 95.31 416 HIS A N 1
ATOM 3401 C CA . HIS A 1 416 ? -20.868 17.227 7.189 1.00 95.31 416 HIS A CA 1
ATOM 3402 C C . HIS A 1 416 ? -20.193 17.640 8.513 1.00 95.31 416 HIS A C 1
ATOM 3404 O O . HIS A 1 416 ? -20.839 17.594 9.559 1.00 95.31 416 HIS A O 1
ATOM 3410 N N . PHE A 1 417 ? -18.905 18.011 8.509 1.00 96.25 417 PHE A N 1
ATOM 3411 C CA . PHE A 1 417 ? -18.141 18.317 9.726 1.00 96.25 417 PHE A CA 1
ATOM 3412 C C . PHE A 1 417 ? -17.730 19.787 9.808 1.00 96.25 417 PHE A C 1
ATOM 3414 O O . PHE A 1 417 ? -17.188 20.338 8.850 1.00 96.25 417 PHE A O 1
ATOM 3421 N N . LEU A 1 418 ? -17.950 20.386 10.986 1.00 88.12 418 LEU A N 1
ATOM 3422 C CA . LEU A 1 418 ? -17.651 21.788 11.317 1.00 88.12 418 LEU A CA 1
ATOM 3423 C C . LEU A 1 418 ? -18.379 22.820 10.429 1.00 88.12 418 LEU A C 1
ATOM 3425 O O . LEU A 1 418 ? -19.131 22.488 9.514 1.00 88.12 418 LEU A O 1
ATOM 3429 N N . GLY A 1 419 ? -18.183 24.107 10.731 1.00 86.75 419 GLY A N 1
ATOM 3430 C CA . GLY A 1 419 ? -18.877 25.211 10.065 1.00 86.75 419 GLY A CA 1
ATOM 3431 C C . GLY A 1 419 ? -20.353 25.297 10.463 1.00 86.75 419 GLY A C 1
ATOM 3432 O O . GLY A 1 419 ? -20.705 25.109 11.627 1.00 86.75 419 GLY A O 1
ATOM 3433 N N . ASP A 1 420 ? -21.223 25.576 9.492 1.00 88.75 420 ASP A N 1
ATOM 3434 C CA . ASP A 1 420 ? -22.677 25.618 9.707 1.00 88.75 420 ASP A CA 1
ATOM 3435 C C . ASP A 1 420 ? -23.332 24.224 9.700 1.00 88.75 420 ASP A C 1
ATOM 3437 O O . ASP A 1 420 ? -24.536 24.113 9.943 1.00 88.75 420 ASP A O 1
ATOM 3441 N N . ASN A 1 421 ? -22.546 23.166 9.465 1.00 93.81 421 ASN A N 1
ATOM 3442 C CA . ASN A 1 421 ? -23.021 21.786 9.495 1.00 93.81 421 ASN A CA 1
ATOM 3443 C C . ASN A 1 421 ? -23.454 21.377 10.909 1.00 93.81 421 ASN A C 1
ATOM 3445 O O . ASN A 1 421 ? -23.112 22.012 11.917 1.00 93.81 421 ASN A O 1
ATOM 3449 N N . ARG A 1 422 ? -24.258 20.319 10.976 1.00 94.25 422 ARG A N 1
ATOM 3450 C CA . ARG A 1 422 ? -24.881 19.844 12.220 1.00 94.25 422 ARG A CA 1
ATOM 3451 C C . ARG A 1 422 ? -24.664 18.354 12.441 1.00 94.25 422 ARG A C 1
ATOM 3453 O O . ARG A 1 422 ? -24.862 17.860 13.533 1.00 94.25 422 ARG A O 1
ATOM 3460 N N . GLU A 1 423 ? -24.222 17.620 11.438 1.00 96.50 423 GLU A N 1
ATOM 3461 C CA . GLU A 1 423 ? -24.139 16.169 11.480 1.00 96.50 423 GLU A CA 1
ATOM 3462 C C . GLU A 1 423 ? -22.968 15.681 12.331 1.00 96.50 423 GLU A C 1
ATOM 3464 O O . GLU A 1 423 ? -23.096 14.672 13.022 1.00 96.50 423 GLU A O 1
ATOM 3469 N N . TYR A 1 424 ? -21.856 16.417 12.307 1.00 97.12 424 TYR A N 1
ATOM 3470 C CA . TYR A 1 424 ? -20.688 16.196 13.151 1.00 97.12 424 TYR A CA 1
ATOM 3471 C C . TYR A 1 424 ? -20.230 17.536 13.729 1.00 97.12 424 TYR A C 1
ATOM 3473 O O . TYR A 1 424 ? -19.864 18.458 12.995 1.00 97.12 424 TYR A O 1
ATOM 3481 N N . VAL A 1 425 ? -20.241 17.644 15.054 1.00 94.75 425 VAL A N 1
ATOM 3482 C CA . VAL A 1 425 ? -19.935 18.873 15.792 1.00 94.75 425 VAL A CA 1
ATOM 3483 C C . VAL A 1 425 ? -18.942 18.558 16.903 1.00 94.75 425 VAL A C 1
ATOM 3485 O O . VAL A 1 425 ? -19.016 17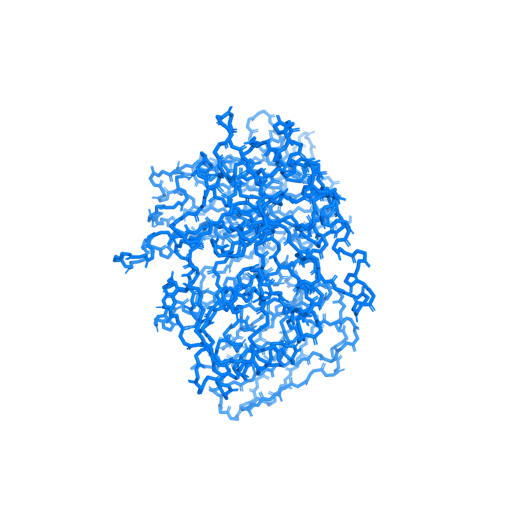.514 17.544 1.00 94.75 425 VAL A O 1
ATOM 3488 N N . SER A 1 426 ? -18.003 19.461 17.146 1.00 93.62 426 SER A N 1
ATOM 3489 C CA . SER A 1 426 ? -17.083 19.366 18.273 1.00 93.62 426 SER A CA 1
ATOM 3490 C C . SER A 1 426 ? -16.724 20.762 18.761 1.00 93.62 426 SER A C 1
ATOM 3492 O O . SER A 1 426 ? -16.540 21.667 17.948 1.00 93.62 426 SER A O 1
ATOM 3494 N N . ASP A 1 427 ? -16.587 20.913 20.077 1.00 88.25 427 ASP A N 1
ATOM 3495 C CA . ASP A 1 427 ? -16.052 22.130 20.703 1.00 88.25 427 ASP A CA 1
ATOM 3496 C C . ASP A 1 427 ? -14.510 22.153 20.681 1.00 88.25 427 ASP A C 1
ATOM 3498 O O . ASP A 1 427 ? -13.869 23.099 21.137 1.00 88.25 427 ASP A O 1
ATOM 3502 N N . CYS A 1 428 ? -13.890 21.096 20.155 1.00 92.06 428 CYS A N 1
ATOM 3503 C CA . CYS A 1 428 ? -12.452 20.948 20.068 1.00 92.06 428 CYS A CA 1
ATOM 3504 C C . CYS A 1 428 ? -11.881 21.686 18.844 1.00 92.06 428 CYS A C 1
ATOM 3506 O O . CYS A 1 428 ? -11.945 21.202 17.713 1.00 92.06 428 CYS A O 1
ATOM 3508 N N . GLU A 1 429 ? -11.243 22.836 19.080 1.00 90.94 429 GLU A N 1
ATOM 3509 C CA . GLU A 1 429 ? -10.715 23.721 18.025 1.00 90.94 429 GLU A CA 1
ATOM 3510 C C . GLU A 1 429 ? -9.586 23.114 17.177 1.00 90.94 429 GLU A C 1
ATOM 3512 O O . GLU A 1 429 ? -9.241 23.646 16.114 1.00 90.94 429 GLU A O 1
ATOM 3517 N N . TYR A 1 430 ? -8.956 22.036 17.645 1.00 92.94 430 TYR A N 1
ATOM 3518 C CA . TYR A 1 430 ? -7.891 21.368 16.906 1.00 92.94 430 TYR A CA 1
ATOM 3519 C C . TYR A 1 430 ? -8.387 20.251 15.983 1.00 92.94 430 TYR A C 1
ATOM 3521 O O . TYR A 1 430 ? -7.565 19.731 15.239 1.00 92.94 430 TYR A O 1
ATOM 3529 N N . LEU A 1 431 ? -9.683 19.918 15.938 1.00 97.19 431 LEU A N 1
ATOM 3530 C CA . LEU A 1 431 ? -10.201 19.016 14.903 1.00 97.19 431 LEU A CA 1
ATOM 3531 C C . LEU A 1 431 ? -10.402 19.757 13.575 1.00 97.19 431 LEU A C 1
ATOM 3533 O O . LEU A 1 431 ? -10.791 20.922 13.549 1.00 97.19 431 LEU A O 1
ATOM 3537 N N . THR A 1 432 ? -10.155 19.078 12.458 1.00 97.06 432 THR A N 1
ATOM 3538 C CA . THR A 1 432 ? -10.340 19.644 11.113 1.00 97.06 432 THR A CA 1
ATOM 3539 C C . THR A 1 432 ? -10.573 18.538 10.080 1.00 97.06 432 THR A C 1
ATOM 3541 O O . THR A 1 432 ? -9.995 17.457 10.210 1.00 97.06 432 THR A O 1
ATOM 3544 N N . PRO A 1 433 ? -11.372 18.771 9.023 1.00 96.88 433 PRO A N 1
ATOM 3545 C CA . PRO A 1 433 ? -11.459 17.848 7.893 1.00 96.88 433 PRO A CA 1
ATOM 3546 C C . PRO A 1 433 ? -10.262 17.951 6.928 1.00 96.88 433 PRO A C 1
ATOM 3548 O O . PRO A 1 433 ? -10.182 17.181 5.974 1.00 96.88 433 PRO A O 1
ATOM 3551 N N . ASN A 1 434 ? -9.338 18.899 7.132 1.00 96.81 434 ASN A N 1
ATOM 3552 C CA . ASN A 1 434 ? -8.202 19.148 6.240 1.00 96.81 434 ASN A CA 1
ATOM 3553 C C . ASN A 1 434 ? -6.870 18.671 6.841 1.00 96.81 434 ASN A C 1
ATOM 3555 O O . ASN A 1 434 ? -6.685 18.666 8.051 1.00 96.81 434 ASN A O 1
ATOM 3559 N N . LEU A 1 435 ? -5.900 18.323 5.997 1.00 97.12 435 LEU A N 1
ATOM 3560 C CA . LEU A 1 435 ? -4.583 17.825 6.423 1.00 97.12 435 LEU A CA 1
ATOM 3561 C C . LEU A 1 435 ? -3.636 18.945 6.894 1.00 97.12 435 LEU A C 1
ATOM 3563 O O . LEU A 1 435 ? -2.602 19.210 6.288 1.00 97.12 435 LEU A O 1
ATOM 3567 N N . GLU A 1 436 ? -4.001 19.652 7.956 1.00 97.00 436 GLU A N 1
ATOM 3568 C CA . GLU A 1 436 ? -3.282 20.829 8.457 1.00 97.00 436 GLU A CA 1
ATOM 3569 C C . GLU A 1 436 ? -2.279 20.480 9.572 1.00 97.00 436 GLU A C 1
ATOM 3571 O O . GLU A 1 436 ? -2.552 19.663 10.450 1.00 97.00 436 GLU A O 1
ATOM 3576 N N . ALA A 1 437 ? -1.115 21.137 9.557 1.00 97.06 437 ALA A N 1
ATOM 3577 C CA . ALA A 1 437 ? -0.154 21.076 10.656 1.00 97.06 437 ALA A CA 1
ATOM 3578 C C . ALA A 1 437 ? -0.742 21.729 11.921 1.00 97.06 437 ALA A C 1
ATOM 3580 O O . ALA A 1 437 ? -1.448 22.735 11.833 1.00 97.06 437 ALA A O 1
ATOM 3581 N N . GLY A 1 438 ? -0.456 21.174 13.100 1.00 96.94 438 GLY A N 1
ATOM 3582 C CA . GLY A 1 438 ? -0.988 21.686 14.367 1.00 96.94 438 GLY A CA 1
ATOM 3583 C C . GLY A 1 438 ? -2.438 21.280 14.667 1.00 96.94 438 GLY A C 1
ATOM 3584 O O . GLY A 1 438 ? -3.031 21.806 15.609 1.00 96.94 438 GLY A O 1
ATOM 3585 N N . LYS A 1 439 ? -3.027 20.362 13.891 1.00 97.81 439 LYS A N 1
ATOM 3586 C CA . LYS A 1 439 ? -4.423 19.918 14.028 1.00 97.81 439 LYS A CA 1
ATOM 3587 C C . LYS A 1 439 ? -4.541 18.391 14.099 1.00 97.81 439 LYS A C 1
ATOM 3589 O O . LYS A 1 439 ? -3.590 17.671 13.829 1.00 97.81 439 LYS A O 1
ATOM 3594 N N . ILE A 1 440 ? -5.714 17.881 14.451 1.00 98.38 440 ILE A N 1
ATOM 3595 C CA . ILE A 1 440 ? -6.098 16.480 14.281 1.00 98.38 440 ILE A CA 1
ATOM 3596 C C . ILE A 1 440 ? -6.957 16.396 13.028 1.00 98.38 440 ILE A C 1
ATOM 3598 O O . ILE A 1 440 ? -8.089 16.893 12.985 1.00 98.38 440 ILE A O 1
ATOM 3602 N N . TRP A 1 441 ? -6.410 15.753 12.005 1.00 98.56 441 TRP A N 1
ATOM 3603 C CA . TRP A 1 441 ? -7.158 15.476 10.795 1.00 98.56 441 TRP A CA 1
ATOM 3604 C C . TRP A 1 441 ? -8.223 14.421 11.089 1.00 98.56 441 TRP A C 1
ATOM 3606 O O . TRP A 1 441 ? -7.919 13.339 11.587 1.00 98.56 441 TRP A O 1
ATOM 3616 N N . THR A 1 442 ? -9.474 14.768 10.806 1.00 98.50 442 THR A N 1
ATOM 3617 C CA . THR A 1 442 ? -10.656 13.948 11.061 1.00 98.50 442 THR A CA 1
ATOM 3618 C C . THR A 1 442 ? -11.273 13.546 9.727 1.00 98.50 442 THR A C 1
ATOM 3620 O O . THR A 1 442 ? -11.897 14.362 9.048 1.00 98.50 442 THR A O 1
ATOM 3623 N N . ASN A 1 443 ? -11.085 12.284 9.346 1.00 97.62 443 ASN A N 1
ATOM 3624 C CA . ASN A 1 443 ? -11.652 11.706 8.134 1.00 97.62 443 ASN A CA 1
ATOM 3625 C C . ASN A 1 443 ? -12.909 10.909 8.485 1.00 97.62 443 ASN A C 1
ATOM 3627 O O . ASN A 1 443 ? -12.835 9.899 9.179 1.00 97.62 443 ASN A O 1
ATOM 3631 N N . ILE A 1 444 ? -14.061 11.364 8.006 1.00 97.56 444 ILE A N 1
ATOM 3632 C CA . ILE A 1 444 ? -15.367 10.769 8.284 1.00 97.56 444 ILE A CA 1
ATOM 3633 C C . ILE A 1 444 ? -15.843 10.059 7.027 1.00 97.56 444 ILE A C 1
ATOM 3635 O O . ILE A 1 444 ? -16.104 10.694 6.005 1.00 97.56 444 ILE A O 1
ATOM 3639 N N . ARG A 1 445 ? -16.030 8.745 7.124 1.00 96.38 445 ARG A N 1
ATOM 3640 C CA . ARG A 1 445 ? -16.673 7.935 6.091 1.00 96.38 445 ARG A CA 1
ATOM 3641 C C . ARG A 1 445 ? -17.909 7.261 6.674 1.00 96.38 445 ARG A C 1
ATOM 3643 O O . ARG A 1 445 ? -17.881 6.766 7.795 1.00 96.38 445 ARG A O 1
ATOM 3650 N N . GLN A 1 446 ? -19.016 7.260 5.944 1.00 95.56 446 GLN A N 1
ATOM 3651 C CA . GLN A 1 446 ? -20.284 6.736 6.451 1.00 95.56 446 GLN A CA 1
ATOM 3652 C C . GLN A 1 446 ? -21.140 6.085 5.364 1.00 95.56 446 GLN A C 1
ATOM 3654 O O . GLN A 1 446 ? -20.993 6.361 4.172 1.00 95.56 446 GLN A O 1
ATOM 3659 N N . ASN A 1 447 ? -22.055 5.228 5.798 1.00 93.88 447 ASN A N 1
ATOM 3660 C CA . ASN A 1 447 ? -23.208 4.757 5.041 1.00 93.88 447 ASN A CA 1
ATOM 3661 C C . ASN A 1 447 ? -24.429 4.693 5.981 1.00 93.88 447 ASN A C 1
ATOM 3663 O O . ASN A 1 447 ? -24.370 5.156 7.121 1.00 93.88 447 ASN A O 1
ATOM 3667 N N . ASP A 1 448 ? -25.529 4.111 5.513 1.00 91.44 448 ASP A N 1
ATOM 3668 C CA . ASP A 1 448 ? -26.774 4.036 6.280 1.00 91.44 448 ASP A CA 1
ATOM 3669 C C . ASP A 1 448 ? -26.661 3.256 7.596 1.00 91.44 448 ASP A C 1
ATOM 3671 O O . ASP A 1 448 ? -27.413 3.537 8.520 1.00 91.44 448 ASP A O 1
ATOM 3675 N N . MET A 1 449 ? -25.754 2.283 7.693 1.00 93.00 449 MET A N 1
ATOM 3676 C CA . MET A 1 449 ? -25.633 1.375 8.843 1.00 93.00 449 MET A CA 1
ATOM 3677 C C . MET A 1 449 ? -24.399 1.658 9.702 1.00 93.00 449 MET A C 1
ATOM 3679 O O . MET A 1 449 ? -24.238 1.056 10.762 1.00 93.00 449 MET A O 1
ATOM 3683 N N . MET A 1 450 ? -23.499 2.532 9.248 1.00 94.56 450 MET A N 1
ATOM 3684 C CA . MET A 1 450 ? -22.188 2.670 9.861 1.00 94.56 450 MET A CA 1
ATOM 3685 C C . MET A 1 450 ? -21.578 4.055 9.682 1.00 94.56 450 MET A C 1
ATOM 3687 O O . MET A 1 450 ? -21.608 4.632 8.593 1.00 94.56 450 MET A O 1
ATOM 3691 N N . LYS A 1 451 ? -20.945 4.551 10.745 1.00 96.88 451 LYS A N 1
ATOM 3692 C CA . LYS A 1 451 ? -20.038 5.703 10.706 1.00 96.88 451 LYS A CA 1
ATOM 3693 C C . LYS A 1 451 ? -18.641 5.231 11.097 1.00 96.88 451 LYS A C 1
ATOM 3695 O O . LYS A 1 451 ? -18.486 4.528 12.090 1.00 96.88 451 LYS A O 1
ATOM 3700 N N . PHE A 1 452 ? -17.644 5.611 10.314 1.00 97.25 452 PHE A N 1
ATOM 3701 C CA . PHE A 1 452 ? -16.253 5.201 10.452 1.00 97.25 452 PHE A CA 1
ATOM 3702 C C . PHE A 1 452 ? -15.368 6.440 10.364 1.00 97.25 452 PHE A C 1
ATOM 3704 O O . PHE A 1 452 ? -15.266 7.077 9.313 1.00 97.25 452 PHE A O 1
ATOM 3711 N N . ILE A 1 453 ? -14.774 6.815 11.487 1.00 98.31 453 ILE A N 1
ATOM 3712 C CA . ILE A 1 453 ? -14.147 8.120 11.662 1.00 98.31 453 ILE A CA 1
ATOM 3713 C C . ILE A 1 453 ? -12.701 7.898 12.072 1.00 98.31 453 ILE A C 1
ATOM 3715 O O . ILE A 1 453 ? -12.448 7.353 13.140 1.00 98.31 453 ILE A O 1
ATOM 3719 N N . ASN A 1 454 ? -11.757 8.308 11.232 1.00 98.38 454 ASN A N 1
ATOM 3720 C CA . ASN A 1 454 ? -10.334 8.261 11.545 1.00 98.38 454 ASN A CA 1
ATOM 3721 C C . ASN A 1 454 ? -9.867 9.608 12.079 1.00 98.38 454 ASN A C 1
ATOM 3723 O O . ASN A 1 454 ? -10.245 10.656 11.556 1.00 98.38 454 ASN A O 1
ATOM 3727 N N . PHE A 1 455 ? -8.976 9.553 13.059 1.00 98.69 455 PHE A N 1
ATOM 3728 C CA . PHE A 1 455 ? -8.285 10.698 13.622 1.00 98.69 455 PHE A CA 1
ATOM 3729 C C . PHE A 1 455 ? -6.786 10.493 13.441 1.00 98.69 455 PHE A C 1
ATOM 3731 O O . PHE A 1 455 ? -6.243 9.513 13.951 1.00 98.69 455 PHE A O 1
ATOM 3738 N N . VAL A 1 456 ? -6.114 11.402 12.734 1.00 98.75 456 VAL A N 1
ATOM 3739 C CA . VAL A 1 456 ? -4.647 11.422 12.641 1.00 98.75 456 VAL A CA 1
ATOM 3740 C C . VAL A 1 456 ? -4.119 12.684 13.303 1.00 98.75 456 VAL A C 1
ATOM 3742 O O . VAL A 1 456 ? -4.485 13.803 12.934 1.00 98.75 456 VAL A O 1
ATOM 3745 N N . ASN A 1 457 ? -3.257 12.504 14.295 1.00 98.44 457 ASN A N 1
ATOM 3746 C CA . ASN A 1 457 ? -2.766 13.577 15.137 1.00 98.44 457 ASN A CA 1
ATOM 3747 C C . ASN A 1 457 ? -1.557 14.289 14.514 1.00 98.44 457 ASN A C 1
ATOM 3749 O O . ASN A 1 457 ? -0.413 13.867 14.667 1.00 98.44 457 ASN A O 1
ATOM 3753 N N . LEU A 1 458 ? -1.811 15.418 13.854 1.00 98.38 458 LEU A N 1
ATOM 3754 C CA . LEU A 1 458 ? -0.788 16.308 13.301 1.00 98.38 458 LEU A CA 1
ATOM 3755 C C . LEU A 1 458 ? -0.474 17.488 14.237 1.00 98.38 458 LEU A C 1
ATOM 3757 O O . LEU A 1 458 ? 0.180 18.439 13.813 1.00 98.38 458 LEU A O 1
ATOM 3761 N N . THR A 1 459 ? -0.904 17.458 15.506 1.00 97.19 459 THR A N 1
ATOM 3762 C CA . THR A 1 459 ? -0.732 18.596 16.431 1.00 97.19 459 THR A CA 1
ATOM 3763 C C . THR A 1 459 ? 0.734 18.909 16.736 1.00 97.19 459 THR A C 1
ATOM 3765 O O . THR A 1 459 ? 1.087 20.077 16.881 1.00 97.19 459 THR A O 1
ATOM 3768 N N . GLY A 1 460 ? 1.600 17.891 16.756 1.00 96.62 460 GLY A N 1
ATOM 3769 C CA . GLY A 1 460 ? 3.051 18.063 16.893 1.00 96.62 460 GLY A CA 1
ATOM 3770 C C . GLY A 1 460 ? 3.766 18.446 15.590 1.00 96.62 460 GLY A C 1
ATOM 3771 O O . GLY A 1 460 ? 4.891 18.952 15.625 1.00 96.62 460 GLY A O 1
ATOM 3772 N N . ALA A 1 461 ? 3.133 18.237 14.431 1.00 96.50 461 ALA A N 1
ATOM 3773 C CA . ALA A 1 461 ? 3.760 18.476 13.138 1.00 96.50 461 ALA A CA 1
ATOM 3774 C C . ALA A 1 461 ? 3.929 19.980 12.876 1.00 96.50 461 ALA A C 1
ATOM 3776 O O . ALA A 1 461 ? 2.983 20.753 12.995 1.00 96.50 461 ALA A O 1
ATOM 3777 N N . GLN A 1 462 ? 5.136 20.386 12.472 1.00 96.25 462 GLN A N 1
ATOM 3778 C CA . GLN A 1 462 ? 5.469 21.788 12.177 1.00 96.25 462 GLN A CA 1
ATOM 3779 C C . GLN A 1 462 ? 5.120 22.205 10.739 1.00 96.25 462 GLN A C 1
ATOM 3781 O O . GLN A 1 462 ? 5.027 23.391 10.434 1.00 96.25 462 GLN A O 1
ATOM 3786 N N . ASP A 1 463 ? 4.941 21.228 9.849 1.00 97.50 463 ASP A N 1
ATOM 3787 C CA . ASP A 1 463 ? 4.611 21.422 8.441 1.00 97.50 463 ASP A CA 1
ATOM 3788 C C . ASP A 1 463 ? 3.851 20.199 7.894 1.00 97.50 463 ASP A C 1
ATOM 3790 O O . ASP A 1 463 ? 3.817 19.131 8.522 1.00 97.50 463 ASP A O 1
ATOM 3794 N N . THR A 1 464 ? 3.268 20.342 6.703 1.00 97.19 464 THR A N 1
ATOM 3795 C CA . THR A 1 464 ? 2.501 19.286 6.025 1.00 97.19 464 THR A CA 1
ATOM 3796 C C . THR A 1 464 ? 3.304 18.510 4.980 1.00 97.19 464 THR A C 1
ATOM 3798 O O . THR A 1 464 ? 2.727 17.681 4.285 1.00 97.19 464 THR A O 1
ATOM 3801 N N . ILE A 1 465 ? 4.613 18.744 4.846 1.00 98.38 465 ILE A N 1
ATOM 3802 C CA . ILE A 1 465 ? 5.477 18.023 3.905 1.00 98.38 465 ILE A CA 1
ATOM 3803 C C . ILE A 1 465 ? 5.678 16.601 4.415 1.00 98.38 465 ILE A C 1
ATOM 3805 O O . ILE A 1 465 ? 6.264 16.401 5.479 1.00 98.38 465 ILE A O 1
ATOM 3809 N N . TRP A 1 466 ? 5.185 15.600 3.690 1.00 97.81 466 TRP A N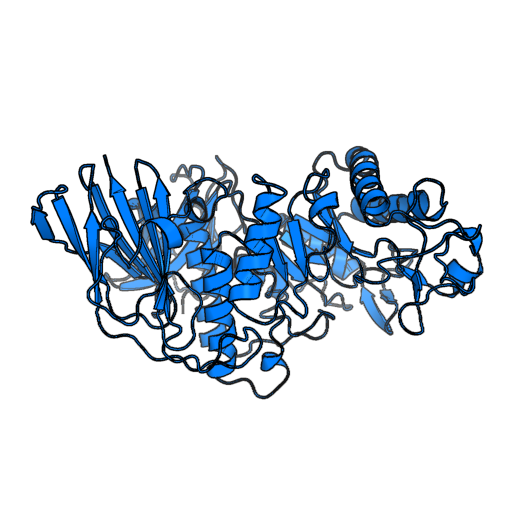 1
ATOM 3810 C CA . TRP A 1 466 ? 5.164 14.226 4.198 1.00 97.81 466 TRP A CA 1
ATOM 3811 C C . TRP A 1 466 ? 6.562 13.600 4.288 1.00 97.81 466 TRP A C 1
ATOM 3813 O O . TRP A 1 466 ? 6.797 12.758 5.148 1.00 97.81 466 TRP A O 1
ATOM 3823 N N . ASN A 1 467 ? 7.512 14.059 3.466 1.00 97.25 467 ASN A N 1
ATOM 3824 C CA . ASN A 1 467 ? 8.878 13.528 3.403 1.00 97.25 467 ASN A CA 1
ATOM 3825 C C . ASN A 1 467 ? 9.872 14.220 4.363 1.00 97.25 467 ASN A C 1
ATOM 3827 O O . ASN A 1 467 ? 11.072 14.297 4.096 1.00 97.25 467 ASN A O 1
ATOM 3831 N N . HIS A 1 468 ? 9.377 14.781 5.468 1.00 97.06 468 HIS A N 1
ATOM 3832 C CA . HIS A 1 468 ? 10.182 15.391 6.531 1.00 97.06 468 HIS A CA 1
ATOM 3833 C C . HIS A 1 468 ? 10.005 14.620 7.840 1.00 97.06 468 HIS A C 1
ATOM 3835 O O . HIS A 1 468 ? 8.932 14.085 8.107 1.00 97.06 468 HIS A O 1
ATOM 3841 N N . GLN A 1 469 ? 11.028 14.636 8.699 1.00 97.56 469 GLN A N 1
ATOM 3842 C CA . GLN A 1 469 ? 10.900 14.189 10.090 1.00 97.56 469 GLN A CA 1
ATOM 3843 C C . GLN A 1 469 ? 9.754 14.930 10.801 1.00 97.56 469 GLN A C 1
ATOM 3845 O O . GLN A 1 469 ? 9.545 16.123 10.570 1.00 97.56 469 GLN A O 1
ATOM 3850 N N . LYS A 1 470 ? 9.022 14.234 11.680 1.00 97.88 470 LYS A N 1
ATOM 3851 C CA . LYS A 1 470 ? 7.845 14.780 12.372 1.00 97.88 470 LYS A CA 1
ATOM 3852 C C . LYS A 1 470 ? 7.962 14.690 13.884 1.00 97.88 470 LYS A C 1
ATOM 3854 O O . LYS A 1 470 ? 8.377 13.678 14.439 1.00 97.88 470 LYS A O 1
ATOM 3859 N N . ASP A 1 471 ? 7.541 15.750 14.557 1.00 97.81 471 ASP A N 1
ATOM 3860 C CA . ASP A 1 471 ? 7.266 15.716 15.986 1.00 97.81 471 ASP A CA 1
ATOM 3861 C C . ASP A 1 471 ? 5.828 15.237 16.215 1.00 97.81 471 ASP A C 1
ATOM 3863 O O . ASP A 1 471 ? 4.922 15.558 15.444 1.00 97.81 471 ASP A O 1
ATOM 3867 N N . ILE A 1 472 ? 5.632 14.453 17.272 1.00 96.12 472 ILE A N 1
ATOM 3868 C CA . ILE A 1 472 ? 4.321 13.987 17.722 1.00 96.12 472 ILE A CA 1
ATOM 3869 C C . ILE A 1 472 ? 4.108 14.485 19.146 1.00 96.12 472 ILE A C 1
ATOM 3871 O O . ILE A 1 472 ? 5.012 14.432 19.979 1.00 96.12 472 ILE A O 1
ATOM 3875 N N . GLN A 1 473 ? 2.900 14.974 19.404 1.00 96.38 473 GLN A N 1
ATOM 3876 C CA . GLN A 1 473 ? 2.441 15.413 20.712 1.00 96.38 473 GLN A CA 1
ATOM 3877 C C . GLN A 1 473 ? 1.111 14.719 20.993 1.00 96.38 473 GLN A C 1
ATOM 3879 O O . GLN A 1 473 ? 0.193 14.836 20.189 1.00 96.38 473 GLN A O 1
ATOM 3884 N N . GLU A 1 474 ? 1.005 14.007 22.116 1.00 96.69 474 GLU A N 1
ATOM 3885 C CA . GLU A 1 474 ? -0.254 13.377 22.537 1.00 96.69 474 GLU A CA 1
ATOM 3886 C C . GLU A 1 474 ? -1.358 14.437 22.696 1.00 96.69 474 GLU A C 1
ATOM 3888 O O . GLU A 1 474 ? -1.121 15.506 23.267 1.00 96.69 474 GLU A O 1
ATOM 3893 N N . SER A 1 475 ? -2.555 14.149 22.179 1.00 96.25 475 SER A N 1
ATOM 3894 C CA . SER A 1 475 ? -3.711 15.035 22.322 1.00 96.25 475 SER A CA 1
ATOM 3895 C C . SER A 1 475 ? -4.307 14.975 23.730 1.00 96.25 475 SER A C 1
ATOM 3897 O O . SER A 1 475 ? -4.174 13.982 24.449 1.00 96.25 475 SER A O 1
ATOM 3899 N N . ASP A 1 476 ? -5.075 16.001 24.092 1.00 95.75 476 ASP A N 1
ATOM 3900 C CA . ASP A 1 476 ? -6.044 15.870 25.178 1.00 95.75 476 ASP A CA 1
ATOM 3901 C C . ASP A 1 476 ? -7.219 14.966 24.753 1.00 95.75 476 ASP A C 1
ATOM 3903 O O . ASP A 1 476 ? -7.353 14.594 23.584 1.00 95.75 476 ASP A O 1
ATOM 3907 N N . VAL A 1 477 ? -8.057 14.584 25.720 1.00 96.81 477 VAL A N 1
ATOM 3908 C CA . VAL A 1 477 ? -9.366 13.966 25.447 1.00 96.81 477 VAL A CA 1
ATOM 3909 C C . VAL A 1 477 ? -10.260 15.018 24.791 1.00 96.81 477 VAL A C 1
ATOM 3911 O O . VAL A 1 477 ? -10.252 16.175 25.218 1.00 96.81 477 VAL A O 1
ATOM 3914 N N . PHE A 1 478 ? -11.025 14.630 23.773 1.00 96.75 478 PHE A N 1
ATOM 3915 C CA . PHE A 1 478 ? -11.923 15.544 23.069 1.00 96.75 478 PHE A CA 1
ATOM 3916 C C . PHE A 1 478 ? -13.283 14.916 22.781 1.00 96.75 478 PHE A C 1
ATOM 3918 O O . PHE A 1 478 ? -13.396 13.725 22.507 1.00 96.75 478 PHE A O 1
ATOM 3925 N N . SER A 1 479 ? -14.320 15.750 22.792 1.00 96.00 479 SER A N 1
ATOM 3926 C CA . SER A 1 479 ? -15.698 15.326 22.559 1.00 96.00 479 SER A CA 1
ATOM 3927 C C . SER A 1 479 ? -16.072 15.411 21.082 1.00 96.00 479 SER A C 1
ATOM 3929 O O . SER A 1 479 ? -15.715 16.377 20.400 1.00 96.00 479 SER A O 1
ATOM 3931 N N . LEU A 1 480 ? -16.848 14.447 20.593 1.00 97.12 480 LEU A N 1
ATOM 3932 C CA . LEU A 1 480 ? -17.492 14.498 19.284 1.00 97.12 480 LEU A CA 1
ATOM 3933 C C . LEU A 1 480 ? -19.000 14.289 19.454 1.00 97.12 480 LEU A C 1
ATOM 3935 O O . LEU A 1 480 ? -19.444 13.306 20.050 1.00 97.12 480 LEU A O 1
ATOM 3939 N N . LYS A 1 481 ? -19.784 15.220 18.908 1.00 96.69 481 LYS A N 1
ATOM 3940 C CA . LYS A 1 481 ? -21.242 15.145 18.825 1.00 96.69 481 LYS A CA 1
ATOM 3941 C C . LYS A 1 481 ? -21.644 14.753 17.414 1.00 96.69 481 LYS A C 1
ATOM 3943 O O . LYS A 1 481 ? -21.228 15.389 16.448 1.00 96.69 481 LYS A O 1
ATOM 3948 N N . ILE A 1 482 ? -22.455 13.715 17.293 1.00 97.75 482 ILE A N 1
ATOM 3949 C CA . ILE A 1 482 ? -22.836 13.126 16.013 1.00 97.75 482 ILE A CA 1
ATOM 3950 C C . ILE A 1 482 ? -24.351 13.034 15.958 1.00 97.75 482 ILE A C 1
ATOM 3952 O O . ILE A 1 482 ? -24.953 12.366 16.796 1.00 97.75 482 ILE A O 1
ATOM 3956 N N . LEU A 1 483 ? -24.967 13.686 14.974 1.00 96.75 483 LEU A N 1
ATOM 3957 C CA . LEU A 1 483 ? -26.406 13.589 14.770 1.00 96.75 483 LEU A CA 1
ATOM 3958 C C . LEU A 1 483 ? -26.763 12.169 14.313 1.00 96.75 483 LEU A C 1
ATOM 3960 O O . LEU A 1 483 ? -26.219 11.653 13.326 1.00 96.75 483 LEU A O 1
ATOM 3964 N N . MET A 1 484 ? -27.688 11.546 15.038 1.00 96.06 484 MET A N 1
ATOM 3965 C CA . MET A 1 484 ? -28.119 10.174 14.811 1.00 96.06 484 MET A CA 1
ATOM 3966 C C . MET A 1 484 ? -29.529 10.147 14.232 1.00 96.06 484 MET A C 1
ATOM 3968 O O . MET A 1 484 ? -30.462 10.714 14.790 1.00 96.06 484 MET A O 1
ATOM 3972 N N . ASN A 1 485 ? -29.682 9.419 13.127 1.00 91.25 485 ASN A N 1
ATOM 3973 C CA . ASN A 1 485 ? -30.972 9.191 12.466 1.00 91.25 485 ASN A CA 1
ATOM 3974 C C . ASN A 1 485 ? -31.455 7.737 12.605 1.00 91.25 485 ASN A C 1
ATOM 3976 O O . ASN A 1 485 ? -32.432 7.345 11.971 1.00 91.25 485 ASN A O 1
ATOM 3980 N N . ARG A 1 486 ? -30.725 6.935 13.383 1.00 94.25 486 ARG A N 1
ATOM 3981 C CA . ARG A 1 486 ? -30.876 5.490 13.557 1.00 94.25 486 ARG A CA 1
ATOM 3982 C C . ARG A 1 486 ? -30.483 5.089 14.971 1.00 94.25 486 ARG A C 1
ATOM 3984 O O . ARG A 1 486 ? -29.757 5.832 15.639 1.00 94.25 486 ARG A O 1
ATOM 3991 N N . GLU A 1 487 ? -30.952 3.930 15.416 1.00 94.50 487 GLU A N 1
ATOM 3992 C CA . GLU A 1 487 ? -30.586 3.400 16.726 1.00 94.50 487 GLU A CA 1
ATOM 3993 C C . GLU A 1 487 ? -29.121 2.948 16.729 1.00 94.50 487 GLU A C 1
ATOM 3995 O O . GLU A 1 487 ? -28.617 2.371 15.766 1.00 94.50 487 GLU A O 1
ATOM 4000 N N . ILE A 1 488 ? -28.417 3.226 17.826 1.00 96.62 488 ILE A N 1
ATOM 4001 C CA . ILE A 1 488 ? -27.006 2.867 17.996 1.00 96.62 488 ILE A CA 1
ATOM 4002 C C . ILE A 1 488 ? -26.925 1.435 18.520 1.00 96.62 488 ILE A C 1
ATOM 4004 O O . ILE A 1 488 ? -27.459 1.134 19.587 1.00 96.62 488 ILE A O 1
ATOM 4008 N N . LYS A 1 489 ? -26.211 0.564 17.803 1.00 95.38 489 LYS A N 1
ATOM 4009 C CA . LYS A 1 489 ? -25.903 -0.804 18.246 1.00 95.38 489 LYS A CA 1
ATOM 4010 C C . LYS A 1 489 ? -24.607 -0.868 19.045 1.00 95.38 489 LYS A C 1
ATOM 4012 O O . LYS A 1 489 ? -24.544 -1.573 20.049 1.00 95.38 489 LYS A O 1
ATOM 4017 N N . ALA A 1 490 ? -23.571 -0.175 18.579 1.00 95.25 490 ALA A N 1
ATOM 4018 C CA . ALA A 1 490 ? -22.251 -0.189 19.198 1.00 95.25 490 ALA A CA 1
ATOM 4019 C C . ALA A 1 490 ? -21.473 1.088 18.875 1.00 95.25 490 ALA A C 1
ATOM 4021 O O . ALA A 1 490 ? -21.645 1.679 17.809 1.00 95.25 490 ALA A O 1
ATOM 4022 N N . VAL A 1 491 ? -20.600 1.476 19.804 1.00 97.00 491 VAL A N 1
ATOM 4023 C CA . VAL A 1 491 ? -19.650 2.583 19.668 1.00 97.00 491 VAL A CA 1
ATOM 4024 C C . VAL A 1 491 ? -18.294 2.055 20.110 1.00 97.00 491 VAL A C 1
ATOM 4026 O O . VAL A 1 491 ? -18.085 1.796 21.295 1.00 97.00 491 VAL A O 1
ATOM 4029 N N . THR A 1 492 ? -17.386 1.855 19.163 1.00 96.62 492 THR A N 1
ATOM 4030 C CA . THR A 1 492 ? -16.090 1.214 19.406 1.00 96.62 492 THR A CA 1
ATOM 4031 C C . THR A 1 492 ? -14.969 2.124 18.946 1.00 96.62 492 THR A C 1
ATOM 4033 O O . THR A 1 492 ? -14.989 2.613 17.819 1.00 96.62 492 THR A O 1
ATOM 4036 N N . TYR A 1 493 ? -13.979 2.340 19.805 1.00 97.31 493 TYR A N 1
ATOM 4037 C CA . TYR A 1 493 ? -12.778 3.095 19.474 1.00 97.31 493 TYR A CA 1
ATOM 4038 C C . TYR A 1 493 ? -11.563 2.185 19.440 1.00 97.31 493 TYR A C 1
ATOM 4040 O O . TYR A 1 493 ? -11.362 1.384 20.351 1.00 97.31 493 TYR A O 1
ATOM 4048 N N . LEU A 1 494 ? -10.751 2.325 18.396 1.00 96.94 494 LEU A N 1
ATOM 4049 C CA . LEU A 1 494 ? -9.574 1.509 18.167 1.00 96.94 494 LEU A CA 1
ATOM 4050 C C . LEU A 1 494 ? -8.326 2.365 17.936 1.00 96.94 494 LEU A C 1
ATOM 4052 O O . LEU A 1 494 ? -8.418 3.463 17.391 1.00 96.94 494 LEU A O 1
ATOM 4056 N N . THR A 1 495 ? -7.154 1.860 18.326 1.00 97.75 495 THR A N 1
ATOM 4057 C CA . THR A 1 495 ? -5.858 2.499 18.026 1.00 97.75 495 THR A CA 1
ATOM 4058 C C . THR A 1 495 ? -4.696 1.491 18.049 1.00 97.75 495 THR A C 1
ATOM 4060 O O . THR A 1 495 ? -4.681 0.607 18.917 1.00 97.75 495 THR A O 1
ATOM 4063 N N . PRO A 1 496 ? -3.703 1.615 17.141 1.00 97.56 496 PRO A N 1
ATOM 4064 C CA . PRO A 1 496 ? -2.471 0.826 17.162 1.00 97.56 496 PRO A CA 1
ATOM 4065 C C . PRO A 1 496 ? -1.338 1.440 18.010 1.00 97.56 496 PRO A C 1
ATOM 4067 O O . PRO A 1 496 ? -0.248 0.870 18.060 1.00 97.56 496 PRO A O 1
ATOM 4070 N N . ASP A 1 497 ? -1.535 2.594 18.653 1.00 95.81 497 ASP A N 1
ATOM 4071 C CA . ASP A 1 497 ? -0.428 3.396 19.204 1.00 95.81 497 ASP A CA 1
ATOM 4072 C C . ASP A 1 497 ? 0.159 2.892 20.532 1.00 95.81 497 ASP A C 1
ATOM 4074 O O . ASP A 1 497 ? 1.267 3.279 20.899 1.00 95.81 497 ASP A O 1
ATOM 4078 N N . GLY A 1 498 ? -0.564 2.033 21.258 1.00 91.69 498 GLY A N 1
ATOM 4079 C CA . GLY A 1 498 ? -0.103 1.436 22.519 1.00 91.69 498 GLY A CA 1
ATOM 4080 C C . GLY A 1 498 ? 0.817 0.231 22.314 1.00 91.69 498 GLY A C 1
ATOM 4081 O O . GLY A 1 498 ? 1.292 0.001 21.215 1.00 91.69 498 GLY A O 1
ATOM 4082 N N . ASP A 1 499 ? 1.035 -0.584 23.348 1.00 92.06 499 ASP A N 1
ATOM 4083 C CA . ASP A 1 499 ? 1.790 -1.849 23.212 1.00 92.06 499 ASP A CA 1
ATOM 4084 C C . ASP A 1 499 ? 0.981 -2.947 22.496 1.00 92.06 499 ASP A C 1
ATOM 4086 O O . ASP A 1 499 ? 1.539 -3.852 21.874 1.00 92.06 499 ASP A O 1
ATOM 4090 N N . VAL A 1 500 ? -0.345 -2.825 22.549 1.00 94.06 500 VAL A N 1
ATOM 4091 C CA . VAL A 1 500 ? -1.345 -3.689 21.913 1.00 94.06 500 VAL A CA 1
ATOM 4092 C C . VAL A 1 500 ? -2.327 -2.826 21.124 1.00 94.06 500 VAL A C 1
ATOM 4094 O O . VAL A 1 500 ? -2.504 -1.643 21.436 1.00 94.06 500 VAL A O 1
ATOM 4097 N N . ILE A 1 501 ? -2.983 -3.411 20.123 1.00 95.88 501 ILE A N 1
ATOM 4098 C CA . ILE A 1 501 ? -4.149 -2.798 19.488 1.00 95.88 501 ILE A CA 1
ATOM 4099 C C . ILE A 1 501 ? -5.252 -2.755 20.537 1.00 95.88 501 ILE A C 1
ATOM 4101 O O . ILE A 1 501 ? -5.709 -3.794 21.021 1.00 95.88 501 ILE A O 1
ATOM 4105 N N . LYS A 1 502 ? -5.671 -1.543 20.892 1.00 94.25 502 LYS A N 1
ATOM 4106 C CA . LYS A 1 502 ? -6.826 -1.330 21.765 1.00 94.25 502 LYS A CA 1
ATOM 4107 C C . LYS A 1 502 ? -8.081 -1.249 20.913 1.00 94.25 502 LYS A C 1
ATOM 4109 O O . LYS A 1 502 ? -8.034 -0.674 19.829 1.00 94.25 502 LYS A O 1
ATOM 4114 N N . PHE A 1 503 ? -9.178 -1.817 21.403 1.00 91.00 503 PHE A N 1
ATOM 4115 C CA . PHE A 1 503 ? -10.494 -1.760 20.771 1.00 91.00 503 PHE A CA 1
ATOM 4116 C C . PHE A 1 503 ? -11.579 -1.734 21.857 1.00 91.00 503 PHE A C 1
ATOM 4118 O O . PHE A 1 503 ? -12.149 -2.748 22.249 1.00 91.00 503 PHE A O 1
ATOM 4125 N N . ASP A 1 504 ? -11.835 -0.548 22.393 1.00 91.69 504 ASP A N 1
ATOM 4126 C CA . ASP A 1 504 ? -12.694 -0.361 23.556 1.00 91.69 504 ASP A CA 1
ATOM 4127 C C . ASP A 1 504 ? -14.109 0.043 23.133 1.00 91.69 504 ASP A C 1
ATOM 4129 O O . ASP A 1 504 ? -14.303 0.874 22.242 1.00 91.69 504 ASP A O 1
ATOM 4133 N N . SER A 1 505 ? -15.121 -0.509 23.807 1.00 94.88 505 SER A N 1
ATOM 4134 C CA . SER A 1 505 ? -16.473 0.053 23.733 1.00 94.88 505 SER A CA 1
ATOM 4135 C C . SER A 1 505 ? -16.497 1.373 24.495 1.00 94.88 505 SER A C 1
ATOM 4137 O O . SER A 1 505 ? -16.194 1.402 25.690 1.00 94.88 505 SER A O 1
ATOM 4139 N N . LEU A 1 506 ? -16.857 2.464 23.822 1.00 96.38 506 LEU A N 1
ATOM 4140 C CA . LEU A 1 506 ? -16.925 3.775 24.454 1.00 96.38 506 LEU A CA 1
ATOM 4141 C C . LEU A 1 506 ? -18.302 4.025 25.060 1.00 96.38 506 LEU A C 1
ATOM 4143 O O . LEU A 1 506 ? -19.338 3.759 24.450 1.00 96.38 506 LEU A O 1
ATOM 4147 N N . ALA A 1 507 ? -18.300 4.593 26.264 1.00 97.25 507 ALA A N 1
ATOM 4148 C CA . ALA A 1 507 ? -19.499 5.180 26.836 1.00 97.25 507 ALA A CA 1
ATOM 4149 C C . ALA A 1 507 ? -19.883 6.439 26.049 1.00 97.25 507 ALA A C 1
ATOM 4151 O O . ALA A 1 507 ? -19.023 7.219 25.641 1.00 97.25 507 ALA A O 1
ATOM 4152 N N . TYR A 1 508 ? -21.183 6.646 25.876 1.00 97.69 508 TYR A N 1
ATOM 4153 C CA . TYR A 1 508 ? -21.736 7.806 25.192 1.00 97.69 508 TYR A CA 1
ATOM 4154 C C . TYR A 1 508 ? -23.016 8.271 25.884 1.00 97.69 508 TYR A C 1
ATOM 4156 O O . TYR A 1 508 ? -23.668 7.507 26.600 1.00 97.69 508 TYR A O 1
ATOM 4164 N N . ASN A 1 509 ? -23.381 9.526 25.646 1.00 97.56 509 ASN A N 1
ATOM 4165 C CA . ASN A 1 509 ? -24.659 10.097 26.053 1.00 97.56 509 ASN A CA 1
ATOM 4166 C C . ASN A 1 509 ? -25.495 10.438 24.820 1.00 97.56 509 ASN A C 1
ATOM 4168 O O . ASN A 1 509 ? -24.946 10.663 23.741 1.00 97.56 509 ASN A O 1
ATOM 4172 N N . ILE A 1 510 ? -26.815 10.500 24.996 1.00 97.94 510 ILE A N 1
ATOM 4173 C CA . ILE A 1 510 ? -27.731 11.032 23.988 1.00 97.94 510 ILE A CA 1
ATOM 4174 C C . ILE A 1 510 ? -28.220 12.403 24.442 1.00 97.94 510 ILE A C 1
ATOM 4176 O O . ILE A 1 510 ? -28.799 12.533 25.522 1.00 97.94 510 ILE A O 1
ATOM 4180 N N . GLU A 1 511 ? -27.980 13.416 23.617 1.00 97.12 511 GLU A N 1
ATOM 4181 C CA . GLU A 1 511 ? -28.502 14.768 23.799 1.00 97.12 511 GLU A CA 1
ATOM 4182 C C . GLU A 1 511 ? -29.601 15.033 22.767 1.00 97.12 511 GLU A C 1
ATOM 4184 O O . GLU A 1 511 ? -29.351 15.053 21.564 1.00 97.12 511 GLU A O 1
ATOM 4189 N N . GLU A 1 512 ? -30.829 15.250 23.232 1.00 96.12 512 GLU A N 1
ATOM 4190 C CA . GLU A 1 512 ? -31.945 15.609 22.354 1.00 96.12 512 GLU A CA 1
ATOM 4191 C C . GLU A 1 512 ? -31.801 17.042 21.828 1.00 96.12 512 GLU A C 1
ATOM 4193 O O . GLU A 1 512 ? -31.461 17.967 22.571 1.00 96.12 512 GLU A O 1
ATOM 4198 N N . SER A 1 513 ? -32.118 17.241 20.549 1.00 94.00 513 SER A N 1
ATOM 4199 C CA . SER A 1 513 ? -32.111 18.553 19.899 1.00 94.00 513 SER A CA 1
ATOM 4200 C C . SER A 1 513 ? -33.314 18.726 18.970 1.00 94.00 513 SER A C 1
ATOM 4202 O O . SER A 1 513 ? -34.032 17.774 18.671 1.00 94.00 513 SER A O 1
ATOM 4204 N N . GLU A 1 514 ? -33.510 19.938 18.445 1.00 93.38 514 GLU A N 1
ATOM 4205 C CA . GLU A 1 514 ? -34.539 20.197 17.427 1.00 93.38 514 GLU A CA 1
ATOM 4206 C C . GLU A 1 514 ? -34.302 19.449 16.099 1.00 93.38 514 GLU A C 1
ATOM 4208 O O . GLU A 1 514 ? -35.238 19.280 15.320 1.00 93.38 514 GLU A O 1
ATOM 4213 N N . PHE A 1 515 ? -33.075 18.975 15.854 1.00 90.62 515 PHE A N 1
ATOM 4214 C CA . PHE A 1 515 ? -32.687 18.244 14.644 1.00 90.62 515 PHE A CA 1
ATOM 4215 C C . PHE A 1 515 ? -32.734 16.720 14.816 1.00 90.62 515 PHE A C 1
ATOM 4217 O O . PHE A 1 515 ? -32.588 15.998 13.834 1.00 90.62 515 PHE A O 1
ATOM 4224 N N . GLY A 1 516 ? -32.933 16.236 16.047 1.00 92.88 516 GLY A N 1
ATOM 4225 C CA . GLY A 1 516 ? -32.835 14.825 16.418 1.00 92.88 516 GLY A CA 1
ATOM 4226 C C . GLY A 1 516 ? -31.798 14.563 17.520 1.00 92.88 516 GLY A C 1
ATOM 4227 O O . GLY A 1 516 ? -31.164 15.506 18.013 1.00 92.88 516 GLY A O 1
ATOM 4228 N N . PRO A 1 517 ? -31.634 13.296 17.932 1.00 96.50 517 PRO A N 1
ATOM 4229 C CA . PRO A 1 517 ? -30.715 12.917 18.995 1.00 96.50 517 PRO A CA 1
ATOM 4230 C C . PRO A 1 517 ? -29.258 12.990 18.528 1.00 96.50 517 PRO A C 1
ATOM 4232 O O . PRO A 1 517 ? -28.885 12.437 17.492 1.00 96.50 517 PRO A O 1
ATOM 4235 N N . TYR A 1 518 ? -28.408 13.627 19.326 1.00 97.69 518 TYR A N 1
ATOM 4236 C CA . TYR A 1 518 ? -26.960 13.576 19.168 1.00 97.69 518 TYR A CA 1
ATOM 4237 C C . TYR A 1 518 ? -26.367 12.492 20.054 1.00 97.69 518 TYR A C 1
ATOM 4239 O O . TYR A 1 518 ? -26.572 12.500 21.265 1.00 97.69 518 TYR A O 1
ATOM 4247 N N . LEU A 1 519 ? -25.557 11.617 19.466 1.00 98.06 519 LEU A N 1
ATOM 4248 C CA . LEU A 1 519 ? -24.575 10.844 20.213 1.00 98.06 519 LEU A CA 1
ATOM 4249 C C . LEU A 1 519 ? -23.436 11.777 20.614 1.00 98.06 519 LEU A C 1
ATOM 4251 O O . LEU A 1 519 ? -22.844 12.428 19.758 1.00 98.06 519 LEU A O 1
ATOM 4255 N N . VAL A 1 520 ? -23.118 11.819 21.903 1.00 97.94 520 VAL A N 1
ATOM 4256 C CA . VAL A 1 520 ? -21.983 12.560 22.460 1.00 97.94 520 VAL A CA 1
ATOM 4257 C C . VAL A 1 520 ? -21.006 11.563 23.058 1.00 97.94 520 VAL A C 1
ATOM 4259 O O . VAL A 1 520 ? -21.357 10.831 23.987 1.00 97.94 520 VAL A O 1
ATOM 4262 N N . VAL A 1 521 ? -19.794 11.520 22.511 1.00 98.12 521 VAL A N 1
ATOM 4263 C CA . VAL A 1 521 ? -18.749 10.569 22.903 1.00 98.12 521 VAL A CA 1
ATOM 4264 C C . VAL A 1 521 ? -17.426 11.288 23.132 1.00 98.12 521 VAL A C 1
ATOM 4266 O O . VAL A 1 521 ? -17.050 12.175 22.368 1.00 98.12 521 VAL A O 1
ATOM 4269 N N . GLU A 1 522 ? -16.713 10.882 24.179 1.00 97.69 522 GLU A N 1
ATOM 4270 C CA . GLU A 1 522 ? -15.355 11.348 24.459 1.00 97.69 522 GLU A CA 1
ATOM 4271 C C . GLU A 1 522 ? -14.347 10.420 23.783 1.00 97.69 522 GLU A C 1
ATOM 4273 O O . GLU A 1 522 ? -14.314 9.218 24.053 1.00 97.69 522 GLU A O 1
ATOM 4278 N N . ILE A 1 523 ? -13.512 10.983 22.918 1.00 97.50 523 ILE A N 1
ATOM 4279 C CA . ILE A 1 523 ? -12.412 10.278 22.275 1.00 97.50 523 ILE A CA 1
ATOM 4280 C C . ILE A 1 523 ? -11.203 10.319 23.215 1.00 97.50 523 ILE A C 1
ATOM 4282 O O . ILE A 1 523 ? -10.790 11.410 23.627 1.00 97.50 523 ILE A O 1
ATOM 4286 N N . PRO A 1 524 ? -10.628 9.157 23.581 1.00 96.56 524 PRO A N 1
ATOM 4287 C CA . PRO A 1 524 ? -9.428 9.106 24.404 1.00 96.56 524 PRO A CA 1
ATOM 4288 C C . PRO A 1 524 ? -8.257 9.868 23.778 1.00 96.56 524 PRO A C 1
ATOM 4290 O O . PRO A 1 524 ? -8.248 10.169 22.585 1.00 96.56 524 PRO A O 1
ATOM 4293 N N . ARG A 1 525 ? -7.226 10.123 24.589 1.00 96.25 525 ARG A N 1
ATOM 4294 C CA . ARG A 1 525 ? -5.986 10.740 24.110 1.00 96.25 525 ARG A CA 1
ATOM 4295 C C . ARG A 1 525 ? -5.416 9.976 22.920 1.00 96.25 525 ARG A C 1
ATOM 4297 O O . ARG A 1 525 ? -5.334 8.746 22.942 1.00 96.25 525 ARG A O 1
ATOM 4304 N N . LEU A 1 526 ? -5.007 10.728 21.911 1.00 96.31 526 LEU A N 1
ATOM 4305 C CA . LEU A 1 526 ? -4.524 10.220 20.642 1.00 96.31 526 LEU A CA 1
ATOM 4306 C C . LEU A 1 526 ? -3.034 10.530 20.507 1.00 96.31 526 LEU A C 1
ATOM 4308 O O . LEU A 1 526 ? -2.636 11.694 20.579 1.00 96.31 526 LEU A O 1
ATOM 4312 N N . LEU A 1 527 ? -2.209 9.511 20.267 1.00 97.38 527 LEU A N 1
ATOM 4313 C CA . LEU A 1 527 ? -0.790 9.724 19.993 1.00 97.38 527 LEU A CA 1
ATOM 4314 C C . LEU A 1 527 ? -0.575 10.026 18.508 1.00 97.38 527 LEU A C 1
ATOM 4316 O O . LEU A 1 527 ? -0.088 11.100 18.174 1.00 97.38 527 LEU A O 1
ATOM 4320 N N . VAL A 1 528 ? -0.993 9.118 17.625 1.00 98.25 528 VAL A N 1
ATOM 4321 C CA . VAL A 1 528 ? -0.819 9.216 16.172 1.00 98.25 528 VAL A CA 1
ATOM 4322 C C . VAL A 1 528 ? -2.124 8.941 15.438 1.00 98.25 528 VAL A C 1
ATOM 4324 O O . VAL A 1 528 ? -2.556 9.787 14.659 1.00 98.25 528 VAL A O 1
ATOM 4327 N N . TRP A 1 529 ? -2.743 7.779 15.658 1.00 98.56 529 TRP A N 1
ATOM 4328 C CA . TRP A 1 529 ? -3.856 7.287 14.851 1.00 98.56 529 TRP A CA 1
ATOM 4329 C C . TRP A 1 529 ? -4.892 6.534 15.688 1.00 98.56 529 TRP A C 1
ATOM 4331 O O . TRP A 1 529 ? -4.570 5.689 16.522 1.00 98.56 529 TRP A O 1
ATOM 4341 N N . GLY A 1 530 ? -6.162 6.844 15.455 1.00 98.19 530 GLY A N 1
ATOM 4342 C CA . GLY A 1 530 ? -7.285 6.164 16.080 1.00 98.19 530 GLY A CA 1
ATOM 4343 C C . GLY A 1 530 ? -8.512 6.191 15.185 1.00 98.19 530 GLY A C 1
ATOM 4344 O O . GLY A 1 530 ? -8.645 7.053 14.314 1.00 98.19 530 GLY A O 1
ATOM 4345 N N . THR A 1 531 ? -9.414 5.246 15.409 1.00 98.06 531 THR A N 1
ATOM 4346 C CA . THR A 1 531 ? -10.630 5.081 14.617 1.00 98.06 531 THR A CA 1
ATOM 4347 C C . THR A 1 531 ? -11.825 4.880 15.537 1.00 98.06 531 THR A C 1
ATOM 4349 O O . THR A 1 531 ? -11.810 4.009 16.400 1.00 98.06 531 THR A O 1
ATOM 4352 N N . LEU A 1 532 ? -12.882 5.661 15.330 1.00 98.06 532 LEU A N 1
ATOM 4353 C CA . LEU A 1 532 ? -14.192 5.462 15.939 1.00 98.06 532 LEU A CA 1
ATOM 4354 C C . LEU A 1 532 ? -15.127 4.786 14.932 1.00 98.06 532 LEU A C 1
ATOM 4356 O O . LEU A 1 532 ? -15.318 5.280 13.819 1.00 98.06 532 LEU A O 1
ATOM 4360 N N . ILE A 1 533 ? -15.738 3.680 15.344 1.00 97.19 533 ILE A N 1
ATOM 4361 C CA . ILE A 1 533 ? -16.744 2.937 14.586 1.00 97.19 533 ILE A CA 1
ATOM 4362 C C . ILE A 1 533 ? -18.066 3.013 15.344 1.00 97.19 533 ILE A C 1
ATOM 4364 O O . ILE A 1 533 ? -18.133 2.678 16.526 1.00 97.19 533 ILE A O 1
ATOM 4368 N N . ILE A 1 534 ? -19.119 3.445 14.657 1.00 97.00 534 ILE A N 1
ATOM 4369 C CA . ILE A 1 534 ? -20.487 3.447 15.176 1.00 97.00 534 ILE A CA 1
ATOM 4370 C C . ILE A 1 534 ? -21.325 2.556 14.276 1.00 97.00 534 ILE A C 1
ATOM 4372 O O . ILE A 1 534 ? -21.505 2.860 13.095 1.00 97.00 534 ILE A O 1
ATOM 4376 N N . GLU A 1 535 ? -21.839 1.472 14.844 1.00 95.56 535 GLU A N 1
ATOM 4377 C CA . GLU A 1 535 ? -22.774 0.569 14.177 1.00 95.56 535 GLU A CA 1
ATOM 4378 C C . GLU A 1 535 ? -24.212 0.976 14.500 1.00 95.56 535 GLU A C 1
ATOM 4380 O O . GLU A 1 535 ? -24.541 1.249 15.657 1.00 95.56 535 GLU A O 1
ATOM 4385 N N . MET A 1 536 ? -25.070 0.986 13.484 1.00 95.25 536 MET A N 1
ATOM 4386 C CA . MET A 1 536 ? -26.468 1.408 13.575 1.00 95.25 536 MET A CA 1
ATOM 4387 C C . MET A 1 536 ? -27.434 0.298 13.132 1.00 95.25 536 MET A C 1
ATOM 4389 O O . MET A 1 536 ? -27.011 -0.755 12.630 1.00 95.25 536 MET A O 1
ATOM 4393 N N . ASP A 1 537 ? -28.732 0.492 13.382 1.00 90.75 537 ASP A N 1
ATOM 4394 C CA . ASP A 1 537 ? -29.785 -0.485 13.087 1.00 90.75 537 ASP A CA 1
ATOM 4395 C C . ASP A 1 537 ? -30.021 -0.805 11.609 1.00 90.75 537 ASP A C 1
ATOM 4397 O O . ASP A 1 537 ? -30.090 0.118 10.760 1.00 90.75 537 ASP A O 1
#